Protein AF-A0A8E2ERF3-F1 (afdb_monomer_lite)

Structure (mmCIF, N/CA/C/O backbone):
data_AF-A0A8E2ERF3-F1
#
_entry.id   AF-A0A8E2ERF3-F1
#
loop_
_atom_site.group_PDB
_atom_site.id
_atom_site.type_symbol
_atom_site.label_atom_id
_atom_site.label_alt_id
_atom_site.label_comp_id
_atom_site.label_asym_id
_atom_site.label_entity_id
_atom_site.label_seq_id
_atom_site.pdbx_PDB_ins_code
_atom_site.Cartn_x
_atom_site.Cartn_y
_atom_site.Cartn_z
_atom_site.occupancy
_atom_site.B_iso_or_equiv
_atom_site.auth_seq_id
_atom_site.auth_comp_id
_atom_site.auth_asym_id
_atom_site.auth_atom_id
_atom_site.pdbx_PDB_model_num
ATOM 1 N N . MET A 1 1 ? 26.683 -21.388 85.257 1.00 45.75 1 MET A N 1
ATOM 2 C CA . MET A 1 1 ? 28.006 -22.041 85.174 1.00 45.75 1 MET A CA 1
ATOM 3 C C . MET A 1 1 ? 27.787 -23.483 84.765 1.00 45.75 1 MET A C 1
ATOM 5 O O . MET A 1 1 ? 27.058 -24.153 85.480 1.00 45.75 1 MET A O 1
ATOM 9 N N . ALA A 1 2 ? 28.364 -23.877 83.625 1.00 34.31 2 ALA A N 1
ATOM 10 C CA . ALA A 1 2 ? 28.615 -25.234 83.108 1.00 34.31 2 ALA A CA 1
ATOM 11 C C . ALA A 1 2 ? 28.362 -25.254 81.590 1.00 34.31 2 ALA A C 1
ATOM 13 O O . ALA A 1 2 ? 27.262 -24.978 81.121 1.00 34.31 2 ALA A O 1
ATOM 14 N N . THR A 1 3 ? 29.438 -25.522 80.861 1.00 39.06 3 THR A N 1
ATOM 15 C CA . THR A 1 3 ? 29.563 -25.785 79.423 1.00 39.06 3 THR A CA 1
ATOM 16 C C . THR A 1 3 ? 28.907 -27.105 79.031 1.00 39.06 3 THR A C 1
ATOM 18 O O . THR A 1 3 ? 29.122 -28.079 79.747 1.00 39.06 3 THR A O 1
ATOM 21 N N . VAL A 1 4 ? 28.246 -27.171 77.868 1.00 35.53 4 VAL A N 1
ATOM 22 C CA . VAL A 1 4 ? 28.160 -28.397 77.049 1.00 35.53 4 VAL A CA 1
ATOM 23 C C . VAL A 1 4 ? 28.125 -28.035 75.560 1.00 35.53 4 VAL A C 1
ATOM 25 O O . VAL A 1 4 ? 27.427 -27.110 75.145 1.00 35.53 4 VAL A O 1
ATOM 28 N N . ASP A 1 5 ? 28.922 -28.799 74.820 1.00 38.34 5 ASP A N 1
ATOM 29 C CA . ASP A 1 5 ? 29.163 -28.864 73.382 1.00 38.34 5 ASP A CA 1
ATOM 30 C C . ASP A 1 5 ? 27.924 -28.938 72.479 1.00 38.34 5 ASP A C 1
ATOM 32 O O . ASP A 1 5 ? 26.943 -29.615 72.791 1.00 38.34 5 ASP A O 1
ATOM 36 N N . VAL A 1 6 ? 28.041 -28.362 71.276 1.00 41.38 6 VAL A N 1
ATOM 37 C CA . VAL A 1 6 ? 27.219 -28.734 70.115 1.00 41.38 6 VAL A CA 1
ATOM 38 C C . VAL A 1 6 ? 28.122 -28.968 68.902 1.00 41.38 6 VAL A C 1
ATOM 40 O O . VAL A 1 6 ? 29.016 -28.185 68.591 1.00 41.38 6 VAL A O 1
ATOM 43 N N . GLN A 1 7 ? 27.871 -30.110 68.268 1.00 38.78 7 GLN A N 1
ATOM 44 C CA . GLN A 1 7 ? 28.625 -30.786 67.217 1.00 38.78 7 GLN A CA 1
ATOM 45 C C . GLN A 1 7 ? 28.685 -30.025 65.875 1.00 38.78 7 GLN A C 1
ATOM 47 O O . GLN A 1 7 ? 27.698 -29.448 65.425 1.00 38.78 7 GLN A O 1
ATOM 52 N N . ALA A 1 8 ? 29.837 -30.127 65.200 1.00 34.84 8 ALA A N 1
ATOM 53 C CA . ALA A 1 8 ? 30.018 -29.981 63.745 1.00 34.84 8 ALA A CA 1
ATOM 54 C C . ALA A 1 8 ? 29.635 -31.313 63.047 1.00 34.84 8 ALA A C 1
ATOM 56 O O . ALA A 1 8 ? 29.683 -32.349 63.705 1.00 34.84 8 ALA A O 1
ATOM 57 N N . ALA A 1 9 ? 29.277 -31.469 61.766 1.00 38.50 9 ALA A N 1
ATOM 58 C CA . ALA A 1 9 ? 29.215 -30.690 60.510 1.00 38.50 9 ALA A CA 1
ATOM 59 C C . ALA A 1 9 ? 28.075 -31.356 59.636 1.00 38.50 9 ALA A C 1
ATOM 61 O O . ALA A 1 9 ? 27.402 -32.207 60.224 1.00 38.50 9 ALA A O 1
ATOM 62 N N . PRO A 1 10 ? 27.807 -31.123 58.311 1.00 45.16 10 PRO A N 1
ATOM 63 C CA . PRO A 1 10 ? 28.770 -30.817 57.232 1.00 45.16 10 PRO A CA 1
ATOM 64 C C . PRO A 1 10 ? 28.308 -29.897 56.062 1.00 45.16 10 PRO A C 1
ATOM 66 O O . PRO A 1 10 ? 27.128 -29.715 55.788 1.00 45.16 10 PRO A O 1
ATOM 69 N N . GLY A 1 11 ? 29.296 -29.439 55.279 1.00 34.19 11 GLY A N 1
ATOM 70 C CA . GLY A 1 11 ? 29.232 -29.469 53.807 1.00 34.19 11 GLY A CA 1
ATOM 71 C C . GLY A 1 11 ? 28.740 -28.220 53.068 1.00 34.19 11 GLY A C 1
ATOM 72 O O . GLY A 1 11 ? 27.577 -28.150 52.687 1.00 34.19 11 GLY A O 1
ATOM 73 N N . ILE A 1 12 ? 29.656 -27.304 52.734 1.00 41.41 12 ILE A N 1
ATOM 74 C CA . ILE A 1 12 ? 29.480 -26.333 51.639 1.00 41.41 12 ILE A CA 1
ATOM 75 C C . ILE A 1 12 ? 30.469 -26.723 50.527 1.00 41.41 12 ILE A C 1
ATOM 77 O O . ILE A 1 12 ? 31.659 -26.834 50.824 1.00 41.41 12 ILE A O 1
ATOM 81 N N . PRO A 1 13 ? 30.023 -26.966 49.281 1.00 39.78 13 PRO A N 1
ATOM 82 C CA . PRO A 1 13 ? 30.922 -27.287 48.178 1.00 39.78 13 PRO A CA 1
ATOM 83 C C . PRO A 1 13 ? 31.664 -26.043 47.669 1.00 39.78 13 PRO A C 1
ATOM 85 O O . PRO A 1 13 ? 31.087 -24.965 47.520 1.00 39.78 13 PRO A O 1
ATOM 88 N N . GLU A 1 14 ? 32.957 -26.231 47.412 1.00 38.97 14 GLU A N 1
ATOM 89 C CA . GLU A 1 14 ? 33.913 -25.240 46.917 1.00 38.97 14 GLU A CA 1
ATOM 90 C C . GLU A 1 14 ? 33.591 -24.757 45.491 1.00 38.97 14 GLU A C 1
ATOM 92 O O . GLU A 1 14 ? 33.182 -25.525 44.618 1.00 38.97 14 GLU A O 1
ATOM 97 N N . LEU A 1 15 ? 33.821 -23.462 45.256 1.00 40.16 15 LEU A N 1
ATOM 98 C CA . LEU A 1 15 ? 33.821 -22.825 43.938 1.00 40.16 15 LEU A CA 1
ATOM 99 C C . LEU A 1 15 ? 35.114 -23.170 43.178 1.00 40.16 15 LEU A C 1
ATOM 101 O O . LEU A 1 15 ? 36.192 -23.080 43.769 1.00 40.16 15 LEU A O 1
ATOM 105 N N . PRO A 1 16 ? 35.057 -23.475 41.869 1.00 41.16 16 PRO A N 1
ATOM 106 C CA . PRO A 1 16 ? 36.261 -23.696 41.085 1.00 41.16 16 PRO A CA 1
ATOM 107 C C . PRO A 1 16 ? 36.946 -22.371 40.722 1.00 41.16 16 PRO A C 1
ATOM 109 O O . PRO A 1 16 ? 36.349 -21.445 40.169 1.00 41.16 16 PRO A O 1
ATOM 112 N N . THR A 1 17 ? 38.237 -22.323 41.026 1.00 41.28 17 THR A N 1
ATOM 113 C CA . THR A 1 17 ? 39.214 -21.293 40.672 1.00 41.28 17 THR A CA 1
ATOM 114 C C . THR A 1 17 ? 39.473 -21.258 39.162 1.00 41.28 17 THR A C 1
ATOM 116 O O . THR A 1 17 ? 39.681 -22.290 38.527 1.00 41.28 17 THR A O 1
ATOM 119 N N . ILE A 1 18 ? 39.513 -20.052 38.589 1.00 39.22 18 ILE A N 1
ATOM 120 C CA . ILE A 1 18 ? 39.888 -19.797 37.190 1.00 39.22 18 ILE A CA 1
ATOM 121 C C . ILE A 1 18 ? 41.422 -19.712 37.091 1.00 39.22 18 ILE A C 1
ATOM 123 O O . ILE A 1 18 ? 42.009 -18.894 37.803 1.00 39.22 18 ILE A O 1
ATOM 127 N N . PRO A 1 19 ? 42.090 -20.471 36.201 1.00 37.62 19 PRO A N 1
ATOM 128 C CA . PRO A 1 19 ? 43.488 -20.239 35.880 1.00 37.62 19 PRO A CA 1
ATOM 129 C C . PRO A 1 19 ? 43.624 -19.184 34.774 1.00 37.62 19 PRO A C 1
ATOM 131 O O . PRO A 1 19 ? 43.046 -19.295 33.693 1.00 37.62 19 PRO A O 1
ATOM 134 N N . THR A 1 20 ? 44.428 -18.161 35.046 1.00 45.53 20 THR A N 1
ATOM 135 C CA . THR A 1 20 ? 44.940 -17.198 34.069 1.00 45.53 20 THR A CA 1
ATOM 136 C C . THR A 1 20 ? 46.136 -17.801 33.328 1.00 45.53 20 THR A C 1
ATOM 138 O O . THR A 1 20 ? 47.099 -18.247 33.949 1.00 45.53 20 THR A O 1
ATOM 141 N N . GLY A 1 21 ? 46.096 -17.808 31.991 1.00 33.50 21 GLY A N 1
ATOM 142 C CA . GLY A 1 21 ? 47.200 -18.321 31.180 1.00 33.50 21 GLY A CA 1
ATOM 143 C C . GLY A 1 21 ? 47.108 -18.014 29.682 1.00 33.50 21 GLY A C 1
ATOM 144 O O . GLY A 1 21 ? 46.357 -18.654 28.960 1.00 33.50 21 GLY A O 1
ATOM 145 N N . ASN A 1 22 ? 47.969 -17.083 29.264 1.00 31.83 22 ASN A N 1
ATOM 146 C CA . ASN A 1 22 ? 48.675 -16.948 27.983 1.00 31.83 22 ASN A CA 1
ATOM 147 C C . ASN A 1 22 ? 47.915 -16.722 26.662 1.00 31.83 22 ASN A C 1
ATOM 149 O O . ASN A 1 22 ? 47.468 -17.634 25.972 1.00 31.83 22 ASN A O 1
ATOM 153 N N . SER A 1 23 ? 47.992 -15.460 26.232 1.00 41.91 23 SER A N 1
ATOM 154 C CA . SER A 1 23 ? 47.834 -14.980 24.862 1.00 41.91 23 SER A CA 1
ATOM 155 C C . SER A 1 23 ? 48.787 -15.685 23.890 1.00 41.91 23 SER A C 1
ATOM 157 O O . SER A 1 23 ? 50.001 -15.495 23.940 1.00 41.91 23 SER A O 1
ATOM 159 N N . THR A 1 24 ? 48.222 -16.435 22.947 1.00 34.88 24 THR A N 1
ATOM 160 C CA . THR A 1 24 ? 48.852 -16.718 21.652 1.00 34.88 24 THR A CA 1
ATOM 161 C C . THR A 1 24 ? 47.915 -16.251 20.546 1.00 34.88 24 THR A C 1
ATOM 163 O O . THR A 1 24 ? 46.718 -16.529 20.539 1.00 34.88 24 THR A O 1
ATOM 166 N N . SER A 1 25 ? 48.484 -15.459 19.650 1.00 44.88 25 SER A N 1
ATOM 167 C CA . SER A 1 25 ? 47.884 -14.834 18.481 1.00 44.88 25 SER A CA 1
ATOM 168 C C . SER A 1 25 ? 47.270 -15.875 17.539 1.00 44.88 25 SER A C 1
ATOM 170 O O . SER A 1 25 ? 47.988 -16.636 16.896 1.00 44.88 25 SER A O 1
ATOM 172 N N . GLN A 1 26 ? 45.939 -15.870 17.418 1.00 33.12 26 GLN A N 1
ATOM 173 C CA . GLN A 1 26 ? 45.212 -16.551 16.347 1.00 33.12 26 GLN A CA 1
ATOM 174 C C . GLN A 1 26 ? 44.695 -15.523 15.339 1.00 33.12 26 GLN A C 1
ATOM 176 O O . GLN A 1 26 ? 43.974 -14.585 15.675 1.00 33.12 26 GLN A O 1
ATOM 181 N N . THR A 1 27 ? 45.097 -15.710 14.087 1.00 44.03 27 THR A N 1
ATOM 182 C CA . THR A 1 27 ? 44.542 -15.062 12.897 1.00 44.03 27 THR A CA 1
ATOM 183 C C . THR A 1 27 ? 43.048 -15.406 12.793 1.00 44.03 27 THR A C 1
ATOM 185 O O . THR A 1 27 ? 42.697 -16.568 13.012 1.00 44.03 27 THR A O 1
ATOM 188 N N . PRO A 1 28 ? 42.147 -14.459 12.470 1.00 38.75 28 PRO A N 1
ATOM 189 C CA . PRO A 1 28 ? 40.722 -14.761 12.419 1.00 38.75 28 PRO A CA 1
ATOM 190 C C . PRO A 1 28 ? 40.427 -15.740 11.280 1.00 38.75 28 PRO A C 1
ATOM 192 O O . PRO A 1 28 ? 40.796 -15.514 10.125 1.00 38.75 28 PRO A O 1
ATOM 195 N N . ALA A 1 29 ? 39.759 -16.840 11.628 1.00 40.31 29 ALA A N 1
ATOM 196 C CA . ALA A 1 29 ? 39.274 -17.834 10.687 1.00 40.31 29 ALA A CA 1
ATOM 197 C C . ALA A 1 29 ? 38.360 -17.171 9.644 1.00 40.31 29 ALA A C 1
ATOM 199 O O . ALA A 1 29 ? 37.352 -16.543 9.975 1.00 40.31 29 ALA A O 1
ATOM 200 N N . ARG A 1 30 ? 38.733 -17.314 8.368 1.00 42.28 30 ARG A N 1
ATOM 201 C CA . ARG A 1 30 ? 37.920 -16.915 7.215 1.00 42.28 30 ARG A CA 1
ATOM 202 C C . ARG A 1 30 ? 36.582 -17.658 7.267 1.00 42.28 30 ARG A C 1
ATOM 204 O O . ARG A 1 30 ? 36.555 -18.882 7.357 1.00 42.28 30 ARG A O 1
ATOM 211 N N . ASN A 1 31 ? 35.488 -16.905 7.186 1.00 43.75 31 ASN A N 1
ATOM 212 C CA . ASN A 1 31 ? 34.130 -17.432 7.096 1.00 43.75 31 ASN A CA 1
ATOM 213 C C . ASN A 1 31 ? 33.988 -18.319 5.831 1.00 43.75 31 ASN A C 1
ATOM 215 O O . ASN A 1 31 ? 34.151 -17.797 4.724 1.00 43.75 31 ASN A O 1
ATOM 219 N N . PRO A 1 32 ? 33.675 -19.625 5.954 1.00 38.44 32 PRO A N 1
ATOM 220 C CA . PRO A 1 32 ? 33.595 -20.549 4.818 1.00 38.44 32 PRO A CA 1
ATOM 221 C C . PRO A 1 32 ? 32.437 -20.254 3.845 1.00 38.44 32 PRO A C 1
ATOM 223 O O . PRO A 1 32 ? 32.416 -20.816 2.753 1.00 38.44 32 PRO A O 1
ATOM 226 N N . TYR A 1 33 ? 31.516 -19.347 4.195 1.00 40.62 33 TYR A N 1
ATOM 227 C CA . TYR A 1 33 ? 30.399 -18.931 3.335 1.00 40.62 33 TYR A CA 1
ATOM 228 C C . TYR A 1 33 ? 30.733 -17.791 2.359 1.00 40.62 33 TYR A C 1
ATOM 230 O O . TYR A 1 33 ? 29.983 -17.570 1.414 1.00 40.62 33 TYR A O 1
ATOM 238 N N . ALA A 1 34 ? 31.840 -17.065 2.552 1.00 42.53 34 ALA A N 1
ATOM 239 C CA . ALA A 1 34 ? 32.221 -15.978 1.641 1.00 42.53 34 ALA A CA 1
ATOM 240 C C . ALA A 1 34 ? 32.865 -16.509 0.345 1.00 42.53 34 ALA A C 1
ATOM 242 O O . ALA A 1 34 ? 32.581 -16.006 -0.738 1.00 42.53 34 ALA A O 1
ATOM 243 N N . ALA A 1 35 ? 33.658 -17.583 0.443 1.00 42.41 35 ALA A N 1
ATOM 244 C CA . ALA A 1 35 ? 34.328 -18.194 -0.709 1.00 42.41 35 ALA A CA 1
ATOM 245 C C . ALA A 1 35 ? 33.344 -18.896 -1.668 1.00 42.41 35 ALA A C 1
ATOM 247 O O . ALA A 1 35 ? 33.519 -18.860 -2.879 1.00 42.41 35 ALA A O 1
ATOM 248 N N . THR A 1 36 ? 32.253 -19.469 -1.148 1.00 49.25 36 THR A N 1
ATOM 249 C CA . THR A 1 36 ? 31.249 -20.182 -1.961 1.00 49.25 36 THR A CA 1
ATOM 250 C C . THR A 1 36 ? 30.330 -19.252 -2.755 1.00 49.25 36 THR A C 1
ATOM 252 O O . THR A 1 36 ? 29.716 -19.689 -3.727 1.00 49.25 36 THR A O 1
ATOM 255 N N . VAL A 1 37 ? 30.208 -17.980 -2.363 1.00 47.78 37 VAL A N 1
ATOM 256 C CA . VAL A 1 37 ? 29.420 -16.982 -3.106 1.00 47.78 37 VAL A CA 1
ATOM 257 C C . VAL A 1 37 ? 30.246 -16.398 -4.249 1.00 47.78 37 VAL A C 1
ATOM 259 O O . VAL A 1 37 ? 29.735 -16.304 -5.363 1.00 47.78 37 VAL A O 1
ATOM 262 N N . GLU A 1 38 ? 31.523 -16.084 -4.017 1.00 46.78 38 GLU A N 1
ATOM 263 C CA . GLU A 1 38 ? 32.425 -15.602 -5.072 1.00 46.78 38 GLU A CA 1
ATOM 264 C C . GLU A 1 38 ? 32.644 -16.668 -6.157 1.00 46.78 38 GLU A C 1
ATOM 266 O O . GLU A 1 38 ? 32.437 -16.371 -7.335 1.00 46.78 38 GLU A O 1
ATOM 271 N N . ASP A 1 39 ? 32.893 -17.930 -5.780 1.00 46.47 39 ASP A N 1
ATOM 272 C CA . ASP A 1 39 ? 33.058 -19.033 -6.740 1.00 46.47 39 ASP A CA 1
ATOM 273 C C . ASP A 1 39 ? 31.780 -19.304 -7.560 1.00 46.47 39 ASP A C 1
ATOM 275 O O . ASP A 1 39 ? 31.847 -19.622 -8.750 1.00 46.47 39 ASP A O 1
ATOM 279 N N . ASN A 1 40 ? 30.589 -19.136 -6.972 1.00 51.66 40 ASN A N 1
ATOM 280 C CA . ASN A 1 40 ? 29.322 -19.309 -7.694 1.00 51.66 40 ASN A CA 1
ATOM 281 C C . ASN A 1 40 ? 29.001 -18.132 -8.624 1.00 51.66 40 ASN A C 1
ATOM 283 O O . ASN A 1 40 ? 28.453 -18.345 -9.709 1.00 51.66 40 ASN A O 1
ATOM 287 N N . VAL A 1 41 ? 29.364 -16.902 -8.252 1.00 50.72 41 VAL A N 1
ATOM 288 C CA . VAL A 1 41 ? 29.211 -15.724 -9.120 1.00 50.72 41 VAL A CA 1
ATOM 289 C C . VAL A 1 41 ? 30.179 -15.804 -10.302 1.00 50.72 41 VAL A C 1
ATOM 291 O O . VAL A 1 41 ? 29.763 -15.572 -11.439 1.00 50.72 41 VAL A O 1
ATOM 294 N N . GLN A 1 42 ? 31.429 -16.219 -10.075 1.00 52.28 42 GLN A N 1
ATOM 295 C CA . GLN A 1 42 ? 32.416 -16.395 -11.143 1.00 52.28 42 GLN A CA 1
ATOM 296 C C . GLN A 1 42 ? 32.041 -17.531 -12.103 1.00 52.28 42 GLN A C 1
ATOM 298 O O . GLN A 1 42 ? 32.094 -17.337 -13.318 1.00 52.28 42 GLN A O 1
ATOM 303 N N . ASN A 1 43 ? 31.562 -18.671 -11.594 1.00 54.59 43 ASN A N 1
ATOM 304 C CA . ASN A 1 43 ? 31.106 -19.780 -12.440 1.00 54.59 43 ASN A CA 1
ATOM 305 C C . ASN A 1 43 ? 29.828 -19.444 -13.231 1.00 54.59 43 ASN A C 1
ATOM 307 O O . ASN A 1 43 ? 29.678 -19.866 -14.380 1.00 54.59 43 ASN A O 1
ATOM 311 N N . THR A 1 44 ? 28.927 -18.633 -12.666 1.00 54.06 44 THR A N 1
ATOM 312 C CA . THR A 1 44 ? 27.724 -18.163 -13.376 1.00 54.06 44 THR A CA 1
ATOM 313 C C . THR A 1 44 ? 28.075 -17.132 -14.454 1.00 54.06 44 THR A C 1
ATOM 315 O O . THR A 1 44 ? 27.531 -17.190 -15.557 1.00 54.06 44 THR A O 1
ATOM 318 N N . ALA A 1 45 ? 29.029 -16.235 -14.183 1.00 51.62 45 ALA A N 1
ATOM 319 C CA . ALA A 1 45 ? 29.533 -15.278 -15.166 1.00 51.62 45 ALA A CA 1
ATOM 320 C C . ALA A 1 45 ? 30.240 -15.979 -16.342 1.00 51.62 45 ALA A C 1
ATOM 322 O O . ALA A 1 45 ? 29.972 -15.639 -17.492 1.00 51.62 45 ALA A O 1
ATOM 323 N N . LEU A 1 46 ? 31.055 -17.008 -16.076 1.00 53.00 46 LEU A N 1
ATOM 324 C CA . LEU A 1 46 ? 31.712 -17.833 -17.102 1.00 53.00 46 LEU A CA 1
ATOM 325 C C . LEU A 1 46 ? 30.711 -18.633 -17.953 1.00 53.00 46 LEU A C 1
ATOM 327 O O . LEU A 1 46 ? 30.846 -18.681 -19.175 1.00 53.00 46 LEU A O 1
ATOM 331 N N . SER A 1 47 ? 29.671 -19.197 -17.331 1.00 60.03 47 SER A N 1
ATOM 332 C CA . SER A 1 47 ? 28.591 -19.912 -18.030 1.00 60.03 47 SER A CA 1
ATOM 333 C C . SER A 1 47 ? 27.772 -18.987 -18.940 1.00 60.03 47 SER A C 1
ATOM 335 O O . SER A 1 47 ? 27.477 -19.331 -20.086 1.00 60.03 47 SER A O 1
ATOM 337 N N . LEU A 1 48 ? 27.466 -17.768 -18.481 1.00 49.06 48 LEU A N 1
ATOM 338 C CA . LEU A 1 48 ? 26.820 -16.752 -19.315 1.00 49.06 48 LEU A CA 1
ATOM 339 C C . LEU A 1 48 ? 27.741 -16.301 -20.455 1.00 49.06 48 LEU A C 1
ATOM 341 O O . LEU A 1 48 ? 27.293 -16.222 -21.595 1.00 49.06 48 LEU A O 1
ATOM 345 N N . GLN A 1 49 ? 29.030 -16.086 -20.190 1.00 53.59 49 GLN A N 1
ATOM 346 C CA . GLN A 1 49 ? 29.999 -15.677 -21.209 1.00 53.59 49 GLN A CA 1
ATOM 347 C C . GLN A 1 49 ? 30.182 -16.745 -22.304 1.00 53.59 49 GLN A C 1
ATOM 349 O O . GLN A 1 49 ? 30.248 -16.391 -23.480 1.00 53.59 49 GLN A O 1
ATOM 354 N N . GLN A 1 50 ? 30.151 -18.037 -21.954 1.00 51.59 50 GLN A N 1
ATOM 355 C CA . GLN A 1 50 ? 30.121 -19.141 -22.927 1.00 51.59 50 GLN A CA 1
ATOM 356 C C . GLN A 1 50 ? 28.809 -19.191 -23.725 1.00 51.59 50 GLN A C 1
ATOM 358 O O . GLN A 1 50 ? 28.834 -19.433 -24.929 1.00 51.59 50 GLN A O 1
ATOM 363 N N . LYS A 1 51 ? 27.664 -18.895 -23.098 1.00 52.28 51 LYS A N 1
ATOM 364 C CA . LYS A 1 51 ? 26.350 -18.871 -23.767 1.00 52.28 51 LYS A CA 1
ATOM 365 C C . LYS A 1 51 ? 26.183 -17.696 -24.749 1.00 52.28 51 LYS A C 1
ATOM 367 O O . LYS A 1 51 ? 25.402 -17.798 -25.692 1.00 52.28 51 LYS A O 1
ATOM 372 N N . TYR A 1 52 ? 26.933 -16.605 -24.559 1.00 47.00 52 TYR A N 1
ATOM 373 C CA . TYR A 1 52 ? 26.992 -15.444 -25.466 1.00 47.00 52 TYR A CA 1
ATOM 374 C C . TYR A 1 52 ? 28.118 -15.517 -26.519 1.00 47.00 52 TYR A C 1
ATOM 376 O O . TYR A 1 52 ? 28.194 -14.647 -27.392 1.00 47.00 52 TYR A O 1
ATOM 384 N N . GLN A 1 53 ? 28.968 -16.548 -26.463 1.00 43.59 53 GLN A N 1
ATOM 385 C CA . GLN A 1 53 ? 29.984 -16.850 -27.481 1.00 43.59 53 GLN A CA 1
ATOM 386 C C . GLN A 1 53 ? 29.517 -17.873 -28.528 1.00 43.59 53 GLN A C 1
ATOM 388 O O . GLN A 1 53 ? 30.252 -18.127 -29.478 1.00 43.59 53 GLN A O 1
ATOM 393 N N . ASP A 1 54 ? 28.308 -18.431 -28.395 1.00 52.00 54 ASP A N 1
ATOM 394 C CA . ASP A 1 54 ? 27.733 -19.327 -29.400 1.00 52.00 54 ASP A CA 1
ATOM 395 C C . ASP A 1 54 ? 27.414 -18.542 -30.697 1.00 52.00 54 ASP A C 1
ATOM 397 O O . ASP A 1 54 ? 26.565 -17.637 -30.669 1.00 52.00 54 ASP A O 1
ATOM 401 N N . PRO A 1 55 ? 28.072 -18.845 -31.836 1.00 49.25 55 PRO A N 1
ATOM 402 C CA . PRO A 1 55 ? 27.892 -18.112 -33.091 1.00 49.25 55 PRO A CA 1
ATOM 403 C C . PRO A 1 55 ? 26.436 -18.091 -33.578 1.00 49.25 55 PRO A C 1
ATOM 405 O O . PRO A 1 55 ? 25.988 -17.090 -34.136 1.00 49.25 55 PRO A O 1
ATOM 408 N N . LEU A 1 56 ? 25.671 -19.153 -33.292 1.00 49.97 56 LEU A N 1
ATOM 409 C CA . LEU A 1 56 ? 24.258 -19.284 -33.672 1.00 49.97 56 LEU A CA 1
ATOM 410 C C . LEU A 1 56 ? 23.335 -18.352 -32.868 1.00 49.97 56 LEU A C 1
ATOM 412 O O . LEU A 1 56 ? 22.325 -17.873 -33.385 1.00 49.97 56 LEU A O 1
ATOM 416 N N . SER A 1 57 ? 23.693 -18.052 -31.616 1.00 53.69 57 SER A N 1
ATOM 417 C CA . SER A 1 57 ? 22.961 -17.121 -30.744 1.00 53.69 57 SER A CA 1
ATOM 418 C C . SER A 1 57 ? 23.183 -15.665 -31.169 1.00 53.69 57 SER A C 1
ATOM 420 O O . SER A 1 57 ? 22.242 -14.867 -31.198 1.00 53.69 57 SER A O 1
ATOM 422 N N . GLN A 1 58 ? 24.407 -15.319 -31.590 1.00 48.59 58 GLN A N 1
ATOM 423 C CA . GLN A 1 58 ? 24.713 -13.975 -32.090 1.00 48.59 58 GLN A CA 1
ATOM 424 C C . GLN A 1 58 ? 24.084 -13.677 -33.453 1.00 48.59 58 GLN A C 1
ATOM 426 O O . GLN A 1 58 ? 23.684 -12.540 -33.690 1.00 48.59 58 GLN A O 1
ATOM 431 N N . GLU A 1 59 ? 23.945 -14.668 -34.334 1.00 55.06 59 GLU A N 1
ATOM 432 C CA . GLU A 1 59 ? 23.291 -14.488 -35.635 1.00 55.06 59 GLU A CA 1
ATOM 433 C C . GLU A 1 59 ? 21.772 -14.285 -35.488 1.00 55.06 59 GLU A C 1
ATOM 435 O O . GLU A 1 59 ? 21.200 -13.391 -36.112 1.00 55.06 59 GLU A O 1
ATOM 440 N N . HIS A 1 60 ? 21.128 -15.010 -34.564 1.00 54.12 60 HIS A N 1
ATOM 441 C CA . HIS A 1 60 ? 19.711 -14.813 -34.230 1.00 54.12 60 HIS A CA 1
ATOM 442 C C . HIS A 1 60 ? 19.442 -13.455 -33.557 1.00 54.12 60 HIS A C 1
ATOM 444 O O . HIS A 1 60 ? 18.421 -12.815 -33.821 1.00 54.12 60 HIS A O 1
ATOM 450 N N . LEU A 1 61 ? 20.360 -12.995 -32.697 1.00 51.06 61 LEU A N 1
ATOM 451 C CA . LEU A 1 61 ? 20.290 -11.668 -32.078 1.00 51.06 61 LEU A CA 1
ATOM 452 C C . LEU A 1 61 ? 20.572 -10.548 -33.087 1.00 51.06 61 LEU A C 1
ATOM 454 O O . LEU A 1 61 ? 19.878 -9.536 -33.050 1.00 51.06 61 LEU A O 1
ATOM 458 N N . ARG A 1 62 ? 21.510 -10.739 -34.027 1.00 54.75 62 ARG A N 1
ATOM 459 C CA . ARG A 1 62 ? 21.736 -9.806 -35.145 1.00 54.75 62 ARG A CA 1
ATOM 460 C C . ARG A 1 62 ? 20.512 -9.710 -36.046 1.00 54.75 62 ARG A C 1
ATOM 462 O O . ARG A 1 62 ? 20.089 -8.597 -36.315 1.00 54.75 62 ARG A O 1
ATOM 469 N N . GLY A 1 63 ? 19.895 -10.838 -36.410 1.00 61.78 63 GLY A N 1
ATOM 470 C CA . GLY A 1 63 ? 18.662 -10.866 -37.206 1.00 61.78 63 GLY A CA 1
ATOM 471 C C . GLY A 1 63 ? 17.492 -10.134 -36.536 1.00 61.78 63 GLY A C 1
ATOM 472 O O . GLY A 1 63 ? 16.753 -9.393 -37.186 1.00 61.78 63 GLY A O 1
ATOM 473 N N . ARG A 1 64 ? 17.347 -10.277 -35.212 1.00 58.50 64 ARG A N 1
ATOM 474 C CA . ARG A 1 64 ? 16.327 -9.555 -34.433 1.00 58.50 64 ARG A CA 1
ATOM 475 C C . ARG A 1 64 ? 16.638 -8.072 -34.254 1.00 58.50 64 ARG A C 1
ATOM 477 O O . ARG A 1 64 ? 15.712 -7.269 -34.296 1.00 58.50 64 ARG A O 1
ATOM 484 N N . ALA A 1 65 ? 17.907 -7.712 -34.077 1.00 56.25 65 ALA A N 1
ATOM 485 C CA . ALA A 1 65 ? 18.334 -6.319 -34.016 1.00 56.25 65 ALA A CA 1
ATOM 486 C C . ALA A 1 65 ? 18.100 -5.611 -35.359 1.00 56.25 65 ALA A C 1
ATOM 488 O O . ALA A 1 65 ? 17.545 -4.518 -35.364 1.00 56.25 65 ALA A O 1
ATOM 489 N N . THR A 1 66 ? 18.402 -6.266 -36.487 1.00 66.38 66 THR A N 1
ATOM 490 C CA . THR A 1 66 ? 18.138 -5.718 -37.826 1.00 66.38 66 THR A CA 1
ATOM 491 C C . THR A 1 66 ? 16.648 -5.564 -38.119 1.00 66.38 66 THR A C 1
ATOM 493 O O . THR A 1 66 ? 16.258 -4.589 -38.749 1.00 66.38 66 THR A O 1
ATOM 496 N N . GLU A 1 67 ? 15.792 -6.469 -37.630 1.00 67.75 67 GLU A N 1
ATOM 497 C CA . GLU A 1 67 ? 14.338 -6.332 -37.808 1.00 67.75 67 GLU A CA 1
ATOM 498 C C . GLU A 1 67 ? 13.750 -5.241 -36.899 1.00 67.75 67 GLU A C 1
ATOM 500 O O . GLU A 1 67 ? 12.894 -4.473 -37.331 1.00 67.75 67 GLU A O 1
ATOM 505 N N . ALA A 1 68 ? 14.244 -5.106 -35.664 1.00 64.44 68 ALA A N 1
ATOM 506 C CA . ALA A 1 68 ? 13.856 -4.008 -34.780 1.00 64.44 68 ALA A CA 1
ATOM 507 C C . ALA A 1 68 ? 14.306 -2.643 -35.329 1.00 64.44 68 ALA A C 1
ATOM 509 O O . ALA A 1 68 ? 13.551 -1.676 -35.255 1.00 64.44 68 ALA A O 1
ATOM 510 N N . GLU A 1 69 ? 15.500 -2.569 -35.920 1.00 73.62 69 GLU A N 1
ATOM 511 C CA . GLU A 1 69 ? 16.012 -1.369 -36.584 1.00 73.62 69 GLU A CA 1
ATOM 512 C C . GLU A 1 69 ? 15.219 -1.050 -37.858 1.00 73.62 69 GLU A C 1
ATOM 514 O O . GLU A 1 69 ? 14.881 0.111 -38.087 1.00 73.62 69 GLU A O 1
ATOM 519 N N . ARG A 1 70 ? 14.811 -2.067 -38.632 1.00 79.88 70 ARG A N 1
ATOM 520 C CA . ARG A 1 70 ? 13.911 -1.904 -39.784 1.00 79.88 70 ARG A CA 1
ATOM 521 C C . ARG A 1 70 ? 12.559 -1.330 -39.357 1.00 79.88 70 ARG A C 1
ATOM 523 O O . ARG A 1 70 ? 12.148 -0.317 -39.908 1.00 79.88 70 ARG A O 1
ATOM 530 N N . ILE A 1 71 ? 11.923 -1.902 -38.330 1.00 77.06 71 ILE A N 1
ATOM 531 C CA . ILE A 1 71 ? 10.632 -1.430 -37.794 1.00 77.06 71 ILE A CA 1
ATOM 532 C C . ILE A 1 71 ? 10.754 -0.015 -37.208 1.00 77.06 71 ILE A C 1
ATOM 534 O O . ILE A 1 71 ? 9.862 0.811 -37.397 1.00 77.06 71 ILE A O 1
ATOM 538 N N . ALA A 1 72 ? 11.850 0.294 -36.508 1.00 73.75 72 ALA A N 1
ATOM 539 C CA . ALA A 1 72 ? 12.092 1.631 -35.969 1.00 73.75 72 ALA A CA 1
ATOM 540 C C . ALA A 1 72 ? 12.319 2.667 -37.081 1.00 73.75 72 ALA A C 1
ATOM 542 O O . ALA A 1 72 ? 11.828 3.789 -36.982 1.00 73.75 72 ALA A O 1
ATOM 543 N N . THR A 1 73 ? 13.015 2.286 -38.154 1.00 76.69 73 THR A N 1
ATOM 544 C CA . THR A 1 73 ? 13.237 3.145 -39.326 1.00 76.69 73 THR A CA 1
ATOM 545 C C . THR A 1 73 ? 11.943 3.350 -40.111 1.00 76.69 73 THR A C 1
ATOM 547 O O . THR A 1 73 ? 11.664 4.463 -40.539 1.00 76.69 73 THR A O 1
ATOM 550 N N . GLU A 1 74 ? 11.114 2.314 -40.242 1.00 81.56 74 GLU A N 1
ATOM 551 C CA . GLU A 1 74 ? 9.803 2.376 -40.897 1.00 81.56 74 GLU A CA 1
ATOM 552 C C . GLU A 1 74 ? 8.845 3.293 -40.117 1.00 81.56 74 GLU A C 1
ATOM 554 O O . GLU A 1 74 ? 8.283 4.215 -40.701 1.00 81.56 74 GLU A O 1
ATOM 559 N N . LYS A 1 75 ? 8.788 3.172 -38.780 1.00 81.00 75 LYS A N 1
ATOM 560 C CA . LYS A 1 75 ? 8.050 4.112 -37.915 1.00 81.00 75 LYS A CA 1
ATOM 561 C C . LYS A 1 75 ? 8.580 5.541 -37.972 1.00 81.00 75 LYS A C 1
ATOM 563 O O . LYS A 1 75 ? 7.792 6.478 -37.978 1.00 81.00 75 LYS A O 1
ATOM 568 N N . ARG A 1 76 ? 9.903 5.723 -38.001 1.00 78.81 76 ARG A N 1
ATOM 569 C CA . ARG A 1 76 ? 10.514 7.053 -38.113 1.00 78.81 76 ARG A CA 1
ATOM 570 C C . ARG A 1 76 ? 10.199 7.686 -39.465 1.00 78.81 76 ARG A C 1
ATOM 572 O O . ARG A 1 76 ? 9.938 8.878 -39.513 1.00 78.81 76 ARG A O 1
ATOM 579 N N . ASN A 1 77 ? 10.190 6.902 -40.540 1.00 78.25 77 ASN A N 1
ATOM 580 C CA . ASN A 1 77 ? 9.803 7.376 -41.865 1.00 78.25 77 ASN A CA 1
ATOM 581 C C . ASN A 1 77 ? 8.302 7.682 -41.938 1.00 78.25 77 ASN A C 1
ATOM 583 O O . ASN A 1 77 ? 7.937 8.662 -42.572 1.00 78.25 77 ASN A O 1
ATOM 587 N N . GLU A 1 78 ? 7.440 6.912 -41.268 1.00 80.38 78 GLU A N 1
ATOM 588 C CA . GLU A 1 78 ? 6.018 7.254 -41.119 1.00 80.38 78 GLU A CA 1
ATOM 589 C C . GLU A 1 78 ? 5.818 8.542 -40.306 1.00 80.38 78 GLU A C 1
ATOM 591 O O . GLU A 1 78 ? 5.023 9.384 -40.706 1.00 80.38 78 GLU A O 1
ATOM 596 N N . GLU A 1 79 ? 6.557 8.747 -39.210 1.00 72.94 79 GLU A N 1
ATOM 597 C CA . GLU A 1 79 ? 6.508 9.993 -38.428 1.00 72.94 79 GLU A CA 1
ATOM 598 C C . GLU A 1 79 ? 7.066 11.195 -39.193 1.00 72.94 79 GLU A C 1
ATOM 600 O O . GLU A 1 79 ? 6.510 12.283 -39.087 1.00 72.94 79 GLU A O 1
ATOM 605 N N . VAL A 1 80 ? 8.143 11.018 -39.965 1.00 72.94 80 VAL A N 1
ATOM 606 C CA . VAL A 1 80 ? 8.693 12.071 -40.831 1.00 72.94 80 VAL A CA 1
ATOM 607 C C . VAL A 1 80 ? 7.721 12.383 -41.955 1.00 72.94 80 VAL A C 1
ATOM 609 O O . VAL A 1 80 ? 7.459 13.549 -42.185 1.00 72.94 80 VAL A O 1
ATOM 612 N N . LYS A 1 81 ? 7.113 11.378 -42.591 1.00 73.50 81 LYS A N 1
ATOM 613 C CA . LYS A 1 81 ? 6.116 11.597 -43.642 1.00 73.50 81 LYS A CA 1
ATOM 614 C C . LYS A 1 81 ? 4.853 12.266 -43.102 1.00 73.50 81 LYS A C 1
ATOM 616 O O . LYS A 1 81 ? 4.303 13.131 -43.762 1.00 73.50 81 LYS A O 1
ATOM 621 N N . LYS A 1 82 ? 4.427 11.915 -41.886 1.00 71.06 82 LYS A N 1
ATOM 622 C CA . LYS A 1 82 ? 3.311 12.577 -41.206 1.00 71.06 82 LYS A CA 1
ATOM 623 C C . LYS A 1 82 ? 3.658 14.016 -40.819 1.00 71.06 82 LYS A C 1
ATOM 625 O O . LYS A 1 82 ? 2.835 14.895 -41.000 1.00 71.06 82 LYS A O 1
ATOM 630 N N . LYS A 1 83 ? 4.891 14.270 -40.364 1.00 63.88 83 LYS A N 1
ATOM 631 C CA . LYS A 1 83 ? 5.395 15.633 -40.151 1.00 63.88 83 LYS A CA 1
ATOM 632 C C . LYS A 1 83 ? 5.560 16.416 -41.443 1.00 63.88 83 LYS A C 1
ATOM 634 O O . LYS A 1 83 ? 5.321 17.601 -41.414 1.00 63.88 83 LYS A O 1
ATOM 639 N N . GLU A 1 84 ? 5.939 15.793 -42.552 1.00 61.03 84 GLU A N 1
ATOM 640 C CA . GLU A 1 84 ? 5.984 16.444 -43.863 1.00 61.03 84 GLU A CA 1
ATOM 641 C C . GLU A 1 84 ? 4.567 16.711 -44.388 1.00 61.03 84 GLU A C 1
ATOM 643 O O . GLU A 1 84 ? 4.341 17.759 -44.969 1.00 61.03 84 GLU A O 1
ATOM 648 N N . GLU A 1 85 ? 3.588 15.835 -44.145 1.00 58.38 85 GLU A N 1
ATOM 649 C CA . GLU A 1 85 ? 2.169 16.103 -44.436 1.00 58.38 85 GLU A CA 1
ATOM 650 C C . GLU A 1 85 ? 1.598 17.226 -43.544 1.00 58.38 85 GLU A C 1
ATOM 652 O O . GLU A 1 85 ? 0.813 18.038 -44.030 1.00 58.38 85 GLU A O 1
ATOM 657 N N . ASP A 1 86 ? 2.039 17.323 -42.284 1.00 54.72 86 ASP A N 1
ATOM 658 C CA . ASP A 1 86 ? 1.653 18.391 -41.352 1.00 54.72 86 ASP A CA 1
ATOM 659 C C . ASP A 1 86 ? 2.427 19.715 -41.606 1.00 54.72 86 ASP A C 1
ATOM 661 O O . ASP A 1 86 ? 1.846 20.790 -41.477 1.00 54.72 86 ASP A O 1
ATOM 665 N N . ASP A 1 87 ? 3.698 19.671 -42.031 1.00 46.78 87 ASP A N 1
ATOM 666 C CA . ASP A 1 87 ? 4.551 20.841 -42.334 1.00 46.78 87 ASP A CA 1
ATOM 667 C C . ASP A 1 87 ? 4.331 21.373 -43.766 1.00 46.78 87 ASP A C 1
ATOM 669 O O . ASP A 1 87 ? 4.543 22.557 -44.019 1.00 46.78 87 ASP A O 1
ATOM 673 N N . VAL A 1 88 ? 3.837 20.556 -44.709 1.00 45.03 88 VAL A N 1
ATOM 674 C CA . VAL A 1 88 ? 3.368 21.032 -46.031 1.00 45.03 88 VAL A CA 1
ATOM 675 C C . VAL A 1 88 ? 2.078 21.859 -45.905 1.00 45.03 88 VAL A C 1
ATOM 677 O O . VAL A 1 88 ? 1.727 22.589 -46.828 1.00 45.03 88 VAL A O 1
ATOM 680 N N . MET A 1 89 ? 1.421 21.845 -44.741 1.00 46.06 89 MET A N 1
ATOM 681 C CA . MET A 1 89 ? 0.320 22.760 -44.412 1.00 46.06 89 MET A CA 1
ATOM 682 C C . MET A 1 89 ? 0.794 24.059 -43.730 1.00 46.06 89 MET A C 1
ATOM 684 O O . MET A 1 89 ? -0.037 24.846 -43.278 1.00 46.06 89 MET A O 1
ATOM 688 N N . VAL A 1 90 ? 2.108 24.319 -43.669 1.00 46.19 90 VAL A N 1
ATOM 689 C CA . VAL A 1 90 ? 2.694 25.534 -43.070 1.00 46.19 90 VAL A CA 1
ATOM 690 C C . VAL A 1 90 ? 3.633 26.244 -44.057 1.00 46.19 90 VAL A C 1
ATOM 692 O O . VAL A 1 90 ? 4.721 26.680 -43.700 1.00 46.19 90 VAL A O 1
ATOM 695 N N . ASP A 1 91 ? 3.223 26.372 -45.320 1.00 41.69 91 ASP A N 1
ATOM 696 C CA . ASP A 1 91 ? 3.735 27.438 -46.202 1.00 41.69 91 ASP A CA 1
ATOM 697 C C . ASP A 1 91 ? 2.706 27.892 -47.252 1.00 41.69 91 ASP A C 1
ATOM 699 O O . ASP A 1 91 ? 3.054 28.392 -48.319 1.00 41.69 91 ASP A O 1
ATOM 703 N N . ASP A 1 92 ? 1.415 27.765 -46.936 1.00 38.19 92 ASP A N 1
ATOM 704 C CA . ASP A 1 92 ? 0.424 28.675 -47.495 1.00 38.19 92 ASP A CA 1
ATOM 705 C C . ASP A 1 92 ? 0.288 29.803 -46.483 1.00 38.19 92 ASP A C 1
ATOM 707 O O . ASP A 1 92 ? -0.261 29.634 -45.391 1.00 38.19 92 ASP A O 1
ATOM 711 N N . GLY A 1 93 ? 0.846 30.967 -46.826 1.00 42.72 93 GLY A N 1
ATOM 712 C CA . GLY A 1 93 ? 0.538 32.196 -46.115 1.00 42.72 93 GLY A CA 1
ATOM 713 C C . GLY A 1 93 ? -0.967 32.242 -45.890 1.00 42.72 93 GLY A C 1
ATOM 714 O O . GLY A 1 93 ? -1.729 32.055 -46.840 1.00 42.72 93 GLY A O 1
ATOM 715 N N . ILE A 1 94 ? -1.377 32.434 -44.635 1.00 39.88 94 ILE A N 1
ATOM 716 C CA . ILE A 1 94 ? -2.772 32.639 -44.262 1.00 39.88 94 ILE A CA 1
ATOM 717 C C . ILE A 1 94 ? -3.239 33.881 -45.028 1.00 39.88 94 ILE A C 1
ATOM 719 O O . ILE A 1 94 ? -3.152 35.012 -44.553 1.00 39.88 94 ILE A O 1
ATOM 723 N N . TYR A 1 95 ? -3.707 33.682 -46.258 1.00 41.16 95 TYR A N 1
ATOM 724 C CA . TYR A 1 95 ? -4.676 34.554 -46.870 1.00 41.16 95 TYR A CA 1
ATOM 725 C C . TYR A 1 95 ? -5.902 34.359 -46.000 1.00 41.16 95 TYR A C 1
ATOM 727 O O . TYR A 1 95 ? -6.650 33.397 -46.170 1.00 41.16 95 TYR A O 1
ATOM 735 N N . MET A 1 96 ? -6.065 35.248 -45.020 1.00 40.03 96 MET A N 1
ATOM 736 C CA . MET A 1 96 ? -7.377 35.494 -44.455 1.00 40.03 96 MET A CA 1
ATOM 737 C C . MET A 1 96 ? -8.251 35.837 -45.655 1.00 40.03 96 MET A C 1
ATOM 739 O O . MET A 1 96 ? -8.143 36.925 -46.223 1.00 40.03 96 MET A O 1
ATOM 743 N N . TYR A 1 97 ? -9.030 34.864 -46.122 1.00 44.81 97 TYR A N 1
ATOM 744 C CA . TYR A 1 97 ? -10.139 35.122 -47.016 1.00 44.81 97 TYR A CA 1
ATOM 745 C C . TYR A 1 97 ? -11.103 35.964 -46.191 1.00 44.81 97 TYR A C 1
ATOM 747 O O . TYR A 1 97 ? -11.963 35.437 -45.498 1.00 44.81 97 TYR A O 1
ATOM 755 N N . SER A 1 98 ? -10.904 37.281 -46.198 1.00 54.09 98 SER A N 1
ATOM 756 C CA . SER A 1 98 ? -11.922 38.206 -45.739 1.00 54.09 98 SER A CA 1
ATOM 757 C C . SER A 1 98 ? -13.114 37.948 -46.640 1.00 54.09 98 SER A C 1
ATOM 759 O O . SER A 1 98 ? -13.047 38.228 -47.843 1.00 54.09 98 SER A O 1
ATOM 761 N N . GLU A 1 99 ? -14.159 37.331 -46.091 1.00 59.34 99 GLU A N 1
ATOM 762 C CA . GLU A 1 99 ? -15.380 37.118 -46.844 1.00 59.34 99 GLU A CA 1
ATOM 763 C C . GLU A 1 99 ? -15.804 38.461 -47.453 1.00 59.34 99 GLU A C 1
ATOM 765 O O . GLU A 1 99 ? -15.743 39.502 -46.781 1.00 59.34 99 GLU A O 1
ATOM 770 N N . PRO A 1 100 ? -16.130 38.493 -48.755 1.00 64.50 100 PRO A N 1
ATOM 771 C CA . PRO A 1 100 ? -16.517 39.733 -49.394 1.00 64.50 100 PRO A CA 1
ATOM 772 C C . PRO A 1 100 ? -17.753 40.281 -48.682 1.00 64.50 100 PRO A C 1
ATOM 774 O O . PRO A 1 100 ? -18.756 39.582 -48.534 1.00 64.50 100 PRO A O 1
ATOM 777 N N . LYS A 1 101 ? -17.657 41.541 -48.244 1.00 67.19 101 LYS A N 1
ATOM 778 C CA . LYS A 1 101 ? -18.718 42.249 -47.529 1.00 67.19 101 LYS A CA 1
ATOM 779 C C . LYS A 1 101 ? -20.068 42.076 -48.253 1.00 67.19 101 LYS A C 1
ATOM 781 O O . LYS A 1 101 ? -20.162 42.459 -49.421 1.00 67.19 101 LYS A O 1
ATOM 786 N N . PRO A 1 102 ? -21.111 41.555 -47.586 1.00 75.50 102 PRO A N 1
ATOM 787 C CA . PRO A 1 102 ? -22.429 41.391 -48.182 1.00 75.50 102 PRO A CA 1
ATOM 788 C C . PRO A 1 102 ? -23.050 42.735 -48.580 1.00 75.50 102 PRO A C 1
ATOM 790 O O . PRO A 1 102 ? -22.989 43.718 -47.832 1.00 75.50 102 PRO A O 1
ATOM 793 N N . ASP A 1 103 ? -23.694 42.769 -49.747 1.00 66.50 103 ASP A N 1
ATOM 794 C CA . ASP A 1 103 ? -24.393 43.959 -50.230 1.00 66.50 103 ASP A CA 1
ATOM 795 C C . ASP A 1 103 ? -25.524 44.367 -49.266 1.00 66.50 103 ASP A C 1
ATOM 797 O O . ASP A 1 103 ? -26.399 43.568 -48.929 1.00 66.50 103 ASP A O 1
ATOM 801 N N . GLY A 1 104 ? -25.529 45.638 -48.848 1.00 71.69 104 GLY A N 1
ATOM 802 C CA . GLY A 1 104 ? -26.569 46.226 -47.990 1.00 71.69 104 GLY A CA 1
ATOM 803 C C . GLY A 1 104 ? -26.195 46.429 -46.517 1.00 71.69 104 GLY A C 1
ATOM 804 O O . GLY A 1 104 ? -26.989 47.014 -45.784 1.00 71.69 104 GLY A O 1
ATOM 805 N N . ILE A 1 105 ? -24.999 46.014 -46.090 1.00 73.44 105 ILE A N 1
ATOM 806 C CA . ILE A 1 105 ? -24.475 46.245 -44.731 1.00 73.44 105 ILE A CA 1
ATOM 807 C C . ILE A 1 105 ? -23.569 47.492 -44.732 1.00 73.44 105 ILE A C 1
ATOM 809 O O . ILE A 1 105 ? -22.878 47.763 -45.718 1.00 73.44 105 ILE A O 1
ATOM 813 N N . SER A 1 106 ? -23.567 48.300 -43.665 1.00 78.88 106 SER A N 1
ATOM 814 C CA . SER A 1 106 ? -22.642 49.443 -43.546 1.00 78.88 106 SER A CA 1
ATOM 815 C C . SER A 1 106 ? -21.213 48.968 -43.240 1.00 78.88 106 SER A C 1
ATOM 817 O O . SER A 1 106 ? -21.013 47.855 -42.762 1.00 78.88 106 SER A O 1
ATOM 819 N N . ASP A 1 107 ? -20.193 49.774 -43.548 1.00 75.88 107 ASP A N 1
ATOM 820 C CA . ASP A 1 107 ? -18.796 49.399 -43.247 1.00 75.88 107 ASP A CA 1
ATOM 821 C C . ASP A 1 107 ? -18.583 49.184 -41.737 1.00 75.88 107 ASP A C 1
ATOM 823 O O . ASP A 1 107 ? -17.944 48.220 -41.328 1.00 75.88 107 ASP A O 1
ATOM 827 N N . GLU A 1 108 ? -19.212 50.021 -40.907 1.00 76.19 108 GLU A N 1
ATOM 828 C CA . GLU A 1 108 ? -19.146 49.935 -39.442 1.00 76.19 108 GLU A CA 1
ATOM 829 C C . GLU A 1 108 ? -19.812 48.666 -38.888 1.00 76.19 108 GLU A C 1
ATOM 831 O O . GLU A 1 108 ? -19.341 48.084 -37.912 1.00 76.19 108 GLU A O 1
ATOM 836 N N . GLU A 1 109 ? -20.912 48.224 -39.501 1.00 75.88 109 GLU A N 1
ATOM 837 C CA . GLU A 1 109 ? -21.616 47.014 -39.080 1.00 75.88 109 GLU A CA 1
ATOM 838 C C . GLU A 1 109 ? -20.879 45.746 -39.522 1.00 75.88 109 GLU A C 1
ATOM 840 O O . GLU A 1 109 ? -20.832 44.778 -38.767 1.00 75.88 109 GLU A O 1
ATOM 845 N N . TRP A 1 110 ? -20.219 45.780 -40.683 1.00 73.12 110 TRP A N 1
ATOM 846 C CA . TRP A 1 110 ? -19.365 44.687 -41.147 1.00 73.12 110 TRP A CA 1
ATOM 847 C C . TRP A 1 110 ? -18.100 44.528 -40.290 1.00 73.12 110 TRP A C 1
ATOM 849 O O . TRP A 1 110 ? -17.773 43.415 -39.889 1.00 73.12 110 TRP A O 1
ATOM 859 N N . GLU A 1 111 ? -17.441 45.630 -39.913 1.00 78.00 111 GLU A N 1
ATOM 860 C CA . GLU A 1 111 ? -16.296 45.583 -38.990 1.00 78.00 111 GLU A CA 1
ATOM 861 C C . GLU A 1 111 ? -16.673 45.069 -37.593 1.00 78.00 111 GLU A C 1
ATOM 863 O O . GLU A 1 111 ? -15.858 44.420 -36.934 1.00 78.00 111 GLU A O 1
ATOM 868 N N . ARG A 1 112 ? -17.889 45.367 -37.112 1.00 77.56 112 ARG A N 1
ATOM 869 C CA . ARG A 1 112 ? -18.370 44.849 -35.823 1.00 77.56 112 ARG A CA 1
ATOM 870 C C . ARG A 1 112 ? -18.568 43.334 -35.880 1.00 77.56 112 ARG A C 1
ATOM 872 O O . ARG A 1 112 ? -18.138 42.658 -34.956 1.00 77.56 112 ARG A O 1
ATOM 879 N N . ILE A 1 113 ? -19.162 42.828 -36.963 1.00 75.06 113 ILE A N 1
ATOM 880 C CA . ILE A 1 113 ? -19.387 41.390 -37.176 1.00 75.06 113 ILE A CA 1
ATOM 881 C C . ILE A 1 113 ? -18.051 40.643 -37.251 1.00 75.06 113 ILE A C 1
ATOM 883 O O . ILE A 1 113 ? -17.869 39.673 -36.528 1.00 75.06 113 ILE A O 1
ATOM 887 N N . GLN A 1 114 ? -17.082 41.146 -38.024 1.00 75.31 114 GLN A N 1
ATOM 888 C CA . GLN A 1 114 ? -15.756 40.522 -38.115 1.00 75.31 114 GLN A CA 1
ATOM 889 C C . GLN A 1 114 ? -15.021 40.500 -36.767 1.00 75.31 114 GLN A C 1
ATOM 891 O O . GLN A 1 114 ? -14.383 39.511 -36.426 1.00 75.31 114 GLN A O 1
ATOM 896 N N . LYS A 1 115 ? -15.134 41.568 -35.965 1.00 78.19 115 LYS A N 1
ATOM 897 C CA . LYS A 1 115 ? -14.543 41.601 -34.617 1.00 78.19 115 LYS A CA 1
ATOM 898 C C . LYS A 1 115 ? -15.233 40.659 -33.634 1.00 78.19 115 LYS A C 1
ATOM 900 O O . LYS A 1 115 ? -14.564 40.147 -32.743 1.00 78.19 115 LYS A O 1
ATOM 905 N N . GLU A 1 116 ? -16.547 40.479 -33.747 1.00 75.69 116 GLU A N 1
ATOM 906 C CA . GLU A 1 116 ? -17.296 39.523 -32.923 1.00 75.69 116 GLU A CA 1
ATOM 907 C C . GLU A 1 116 ? -16.925 38.080 -33.290 1.00 75.69 116 GLU A C 1
ATOM 909 O O . GLU A 1 116 ? -16.679 37.285 -32.388 1.00 75.69 116 GLU A O 1
ATOM 914 N N . GLU A 1 117 ? -16.773 37.777 -34.580 1.00 75.25 117 GLU A N 1
ATOM 915 C CA . GLU A 1 117 ? -16.356 36.461 -35.081 1.00 75.25 117 GLU A CA 1
ATOM 916 C C . GLU A 1 117 ? -14.899 36.134 -34.700 1.00 75.25 117 GLU A C 1
ATOM 918 O O . GLU A 1 117 ? -14.628 35.070 -34.152 1.00 75.25 117 GLU A O 1
ATOM 923 N N . GLU A 1 118 ? -13.966 37.086 -34.843 1.00 73.62 118 GLU A N 1
ATOM 924 C CA . GLU A 1 118 ? -12.578 36.925 -34.375 1.00 73.62 118 GLU A CA 1
ATOM 925 C C . GLU A 1 118 ? -12.469 36.756 -32.848 1.00 73.62 118 GLU A C 1
ATOM 927 O O . GLU A 1 118 ? -11.521 36.146 -32.344 1.00 73.62 118 GLU A O 1
ATOM 932 N N . GLU A 1 119 ? -13.388 37.346 -32.080 1.00 77.44 119 GLU A N 1
ATOM 933 C CA . GLU A 1 119 ? -13.440 37.186 -30.626 1.00 77.44 119 GLU A CA 1
ATOM 934 C C . GLU A 1 119 ? -14.048 35.832 -30.236 1.00 77.44 119 GLU A C 1
ATOM 936 O O . GLU A 1 119 ? -13.524 35.180 -29.332 1.00 77.44 119 GLU A O 1
ATOM 941 N N . GLU A 1 120 ? -15.096 35.383 -30.931 1.00 75.56 120 GLU A N 1
ATOM 942 C CA . GLU A 1 120 ? -15.710 34.065 -30.745 1.00 75.56 120 GLU A CA 1
ATOM 943 C C . GLU A 1 120 ? -14.719 32.945 -31.086 1.00 75.56 120 GLU A C 1
ATOM 945 O O . GLU A 1 120 ? -14.487 32.062 -30.257 1.00 75.56 120 GLU A O 1
ATOM 950 N N . ASP A 1 121 ? -14.015 33.050 -32.215 1.00 73.50 121 ASP A N 1
ATOM 951 C CA . ASP A 1 121 ? -12.961 32.111 -32.611 1.00 73.50 121 ASP A CA 1
ATOM 952 C C . ASP A 1 121 ? -11.811 32.068 -31.598 1.00 73.50 121 ASP A C 1
ATOM 954 O O . ASP A 1 121 ? -11.264 31.001 -31.294 1.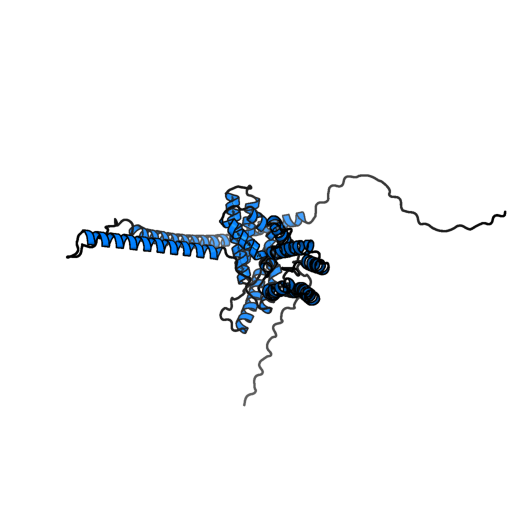00 73.50 121 ASP A O 1
ATOM 958 N N . ARG A 1 122 ? -11.445 33.219 -31.018 1.00 75.00 122 ARG A N 1
ATOM 959 C CA . ARG A 1 122 ? -10.413 33.281 -29.974 1.00 75.00 122 ARG A CA 1
ATOM 960 C C . ARG A 1 122 ? -10.874 32.604 -28.686 1.00 75.00 122 ARG A C 1
ATOM 962 O O . ARG A 1 122 ? -10.084 31.887 -28.070 1.00 75.00 122 ARG A O 1
ATOM 969 N N . GLN A 1 123 ? -12.129 32.807 -28.290 1.00 76.69 123 GLN A N 1
ATOM 970 C CA . GLN A 1 123 ? -12.713 32.168 -27.109 1.00 76.69 123 GLN A CA 1
ATOM 971 C C . GLN A 1 123 ? -12.854 30.654 -27.298 1.00 76.69 123 GLN A C 1
ATOM 973 O O . GLN A 1 123 ? -12.539 29.894 -26.380 1.00 76.69 123 GLN A O 1
ATOM 978 N N . ASP A 1 124 ? -13.240 30.198 -28.488 1.00 73.31 124 ASP A N 1
ATOM 979 C CA . ASP A 1 124 ? -13.330 28.775 -28.816 1.00 73.31 124 ASP A CA 1
ATOM 980 C C . ASP A 1 124 ? -11.948 28.109 -28.891 1.00 73.31 124 ASP A C 1
ATOM 982 O O . ASP A 1 124 ? -11.771 26.989 -28.396 1.00 73.31 124 ASP A O 1
ATOM 986 N N . ALA A 1 125 ? -10.937 28.799 -29.426 1.00 70.62 125 ALA A N 1
ATOM 987 C CA . ALA A 1 125 ? -9.553 28.331 -29.405 1.00 70.62 125 ALA A CA 1
ATOM 988 C C . ALA A 1 125 ? -8.995 28.244 -27.973 1.00 70.62 125 ALA A C 1
ATOM 990 O O . ALA A 1 125 ? -8.357 27.250 -27.615 1.00 70.62 125 ALA A O 1
ATOM 991 N N . GLU A 1 126 ? -9.262 29.242 -27.126 1.00 72.50 126 GLU A N 1
ATOM 992 C CA . GLU A 1 126 ? -8.855 29.229 -25.717 1.00 72.50 126 GLU A CA 1
ATOM 993 C C . GLU A 1 126 ? -9.562 28.115 -24.935 1.00 72.50 126 GLU A C 1
ATOM 995 O O . GLU A 1 126 ? -8.920 27.391 -24.169 1.00 72.50 126 GLU A O 1
ATOM 1000 N N . LYS A 1 127 ? -10.857 27.904 -25.181 1.00 77.38 127 LYS A N 1
ATOM 1001 C CA . LYS A 1 127 ? -11.631 26.813 -24.585 1.00 77.38 127 LYS A CA 1
ATOM 1002 C C . LYS A 1 127 ? -11.108 25.439 -25.005 1.00 77.38 127 LYS A C 1
ATOM 1004 O O . LYS A 1 127 ? -10.921 24.590 -24.138 1.00 77.38 127 LYS A O 1
ATOM 1009 N N . ARG A 1 128 ? -10.804 25.221 -26.291 1.00 69.31 128 ARG A N 1
ATOM 1010 C CA . ARG A 1 128 ? -10.173 23.969 -26.756 1.00 69.31 128 ARG A CA 1
ATOM 1011 C C . ARG A 1 128 ? -8.808 23.755 -26.116 1.00 69.31 128 ARG A C 1
ATOM 1013 O O . ARG A 1 128 ? -8.526 22.648 -25.668 1.00 69.31 128 ARG A O 1
ATOM 1020 N N . ARG A 1 129 ? -7.990 24.806 -25.996 1.00 75.88 129 ARG A N 1
ATOM 1021 C CA . ARG A 1 129 ? -6.693 24.718 -25.311 1.00 75.88 129 ARG A CA 1
ATOM 1022 C C . ARG A 1 129 ? -6.858 24.333 -23.839 1.00 75.88 129 ARG A C 1
ATOM 1024 O O . ARG A 1 129 ? -6.117 23.491 -23.348 1.00 75.88 129 ARG A O 1
ATOM 1031 N N . LEU A 1 130 ? -7.836 24.914 -23.142 1.00 71.69 130 LEU A N 1
ATOM 1032 C CA . LEU A 1 130 ? -8.151 24.564 -21.754 1.00 71.69 130 LEU A CA 1
ATOM 1033 C C . LEU A 1 130 ? -8.648 23.118 -21.624 1.00 71.69 130 LEU A C 1
ATOM 1035 O O . LEU A 1 130 ? -8.221 22.415 -20.715 1.00 71.69 130 LEU A O 1
ATOM 1039 N N . GLU A 1 131 ? -9.496 22.646 -22.539 1.00 68.00 131 GLU A N 1
ATOM 1040 C CA . GLU A 1 131 ? -9.976 21.258 -22.562 1.00 68.00 131 GLU A CA 1
ATOM 1041 C C . GLU A 1 131 ? -8.848 20.253 -22.866 1.00 68.00 131 GLU A C 1
ATOM 1043 O O . GLU A 1 131 ? -8.802 19.175 -22.269 1.00 68.00 131 GLU A O 1
ATOM 1048 N N . GLU A 1 132 ? -7.904 20.603 -23.743 1.00 62.97 132 GLU A N 1
ATOM 1049 C CA . GLU A 1 132 ? -6.700 19.808 -24.010 1.00 62.97 132 GLU A CA 1
ATOM 1050 C C . GLU A 1 132 ? -5.737 19.800 -22.817 1.00 62.97 132 GLU A C 1
ATOM 1052 O O . GLU A 1 132 ? -5.231 18.738 -22.444 1.00 62.97 132 GLU A O 1
ATOM 1057 N N . GLU A 1 133 ? -5.518 20.949 -22.173 1.00 60.53 133 GLU A N 1
ATOM 1058 C CA . GLU A 1 133 ? -4.717 21.055 -20.950 1.00 60.53 133 GLU A CA 1
ATOM 1059 C C . GLU A 1 133 ? -5.342 20.260 -19.794 1.00 60.53 133 GLU A C 1
ATOM 1061 O O . GLU A 1 133 ? -4.625 19.544 -19.089 1.00 60.53 133 GLU A O 1
ATOM 1066 N N . ASP A 1 134 ? -6.664 20.316 -19.620 1.00 60.81 134 ASP A N 1
ATOM 1067 C CA . ASP A 1 134 ? -7.393 19.529 -18.621 1.00 60.81 134 ASP A CA 1
ATOM 1068 C C . ASP A 1 134 ? -7.388 18.036 -18.963 1.00 60.81 134 ASP A C 1
ATOM 1070 O O . ASP A 1 134 ? -7.200 17.194 -18.079 1.00 60.81 134 ASP A O 1
ATOM 1074 N N . GLY A 1 135 ? -7.517 17.679 -20.243 1.00 47.56 135 GLY A N 1
ATOM 1075 C CA . GLY A 1 135 ? -7.386 16.306 -20.726 1.00 47.56 135 GLY A CA 1
ATOM 1076 C C . GLY A 1 135 ? -5.992 15.734 -20.462 1.00 47.56 135 GLY A C 1
ATOM 1077 O O . GLY A 1 135 ? -5.857 14.613 -19.957 1.00 47.56 135 GLY A O 1
ATOM 1078 N N . PHE A 1 136 ? -4.950 16.526 -20.720 1.00 47.91 136 PHE A N 1
ATOM 1079 C CA . PHE A 1 136 ? -3.561 16.178 -20.442 1.00 47.91 136 PHE A CA 1
ATOM 1080 C C . PHE A 1 136 ? -3.298 16.066 -18.936 1.00 47.91 136 PHE A C 1
ATOM 1082 O O . PHE A 1 136 ? -2.700 15.086 -18.478 1.00 47.91 136 PHE A O 1
ATOM 1089 N N . ARG A 1 137 ? -3.803 17.010 -18.135 1.00 55.12 137 ARG A N 1
ATOM 1090 C CA . ARG A 1 137 ? -3.686 16.997 -16.670 1.00 55.12 137 ARG A CA 1
ATOM 1091 C C . ARG A 1 137 ? -4.396 15.783 -16.068 1.00 55.12 137 ARG A C 1
ATOM 1093 O O . ARG A 1 137 ? -3.799 15.076 -15.260 1.00 55.12 137 ARG A O 1
ATOM 1100 N N . ALA A 1 138 ? -5.600 15.457 -16.534 1.00 53.28 138 ALA A N 1
ATOM 1101 C CA . ALA A 1 138 ? -6.355 14.284 -16.098 1.00 53.28 138 ALA A CA 1
ATOM 1102 C C . ALA A 1 138 ? -5.694 12.955 -16.513 1.00 53.28 138 ALA A C 1
ATOM 1104 O O . ALA A 1 138 ? -5.712 11.988 -15.746 1.00 53.28 138 ALA A O 1
ATOM 1105 N N . ALA A 1 139 ? -5.098 12.878 -17.708 1.00 52.19 139 ALA A N 1
ATOM 1106 C CA . ALA A 1 139 ? -4.342 11.704 -18.150 1.00 52.19 139 ALA A CA 1
ATOM 1107 C C . ALA A 1 139 ? -3.080 11.490 -17.297 1.00 52.19 139 ALA A C 1
ATOM 1109 O O . ALA A 1 139 ? -2.801 10.368 -16.864 1.00 52.19 139 ALA A O 1
ATOM 1110 N N . THR A 1 140 ? -2.378 12.580 -16.992 1.00 52.12 140 THR A N 1
ATOM 1111 C CA . THR A 1 140 ? -1.175 12.598 -16.155 1.00 52.12 140 THR A CA 1
ATOM 1112 C C . THR A 1 140 ? -1.503 12.217 -14.705 1.00 52.12 140 THR A C 1
ATOM 1114 O O . THR A 1 140 ? -0.870 11.336 -14.126 1.00 52.12 140 THR A O 1
ATOM 1117 N N . GLU A 1 141 ? -2.573 12.770 -14.125 1.00 58.09 141 GLU A N 1
ATOM 1118 C CA . GLU A 1 141 ? -3.050 12.396 -12.785 1.00 58.09 141 GLU A CA 1
ATOM 1119 C C . GLU A 1 141 ? -3.485 10.926 -12.696 1.00 58.09 141 GLU A C 1
ATOM 1121 O O . GLU A 1 141 ? -3.212 10.253 -11.699 1.00 58.09 141 GLU A O 1
ATOM 1126 N N . ARG A 1 142 ? -4.120 10.378 -13.743 1.00 58.44 142 ARG A N 1
ATOM 1127 C CA . ARG A 1 142 ? -4.475 8.948 -13.794 1.00 58.44 142 ARG A CA 1
ATOM 1128 C C . ARG A 1 142 ? -3.250 8.038 -13.818 1.00 58.44 142 ARG A C 1
ATOM 1130 O O . ARG A 1 142 ? -3.319 6.949 -13.254 1.00 58.44 142 ARG A O 1
ATOM 1137 N N . GLN A 1 143 ? -2.153 8.467 -14.439 1.00 58.53 143 GLN A N 1
ATOM 1138 C CA . GLN A 1 143 ? -0.895 7.715 -14.467 1.00 58.53 143 GLN A CA 1
ATOM 1139 C C . GLN A 1 143 ? -0.241 7.610 -13.082 1.00 58.53 143 GLN A C 1
ATOM 1141 O O . GLN A 1 143 ? 0.404 6.606 -12.778 1.00 58.53 143 GLN A O 1
ATOM 1146 N N . PHE A 1 144 ? -0.447 8.619 -12.236 1.00 64.62 144 PHE A N 1
ATOM 1147 C CA . PHE A 1 144 ? 0.194 8.742 -10.926 1.00 64.62 144 PHE A CA 1
ATOM 1148 C C . PHE A 1 144 ? -0.689 8.324 -9.746 1.00 64.62 144 PHE A C 1
ATOM 1150 O O . PHE A 1 144 ? -0.199 8.153 -8.627 1.00 64.62 144 PHE A O 1
ATOM 1157 N N . LYS A 1 145 ? -1.984 8.098 -9.983 1.00 76.81 145 LYS A N 1
ATOM 1158 C CA . LYS A 1 145 ? -2.911 7.632 -8.955 1.00 76.81 145 LYS A CA 1
ATOM 1159 C C . LYS A 1 145 ? -2.709 6.146 -8.667 1.00 76.81 145 LYS A C 1
ATOM 1161 O O . LYS A 1 145 ? -2.807 5.293 -9.552 1.00 76.81 145 LYS A O 1
ATOM 1166 N N . ILE A 1 146 ? -2.502 5.822 -7.394 1.00 75.00 146 ILE A N 1
ATOM 1167 C CA . ILE A 1 146 ? -2.496 4.431 -6.948 1.00 75.00 146 ILE A CA 1
ATOM 1168 C C . ILE A 1 146 ? -3.935 3.926 -6.823 1.00 75.00 146 ILE A C 1
ATOM 1170 O O . ILE A 1 146 ? -4.772 4.533 -6.154 1.00 75.00 146 ILE A O 1
ATOM 1174 N N . CYS A 1 147 ? -4.232 2.807 -7.480 1.00 72.25 147 CYS A N 1
ATOM 1175 C CA . CYS A 1 147 ? -5.532 2.158 -7.392 1.00 72.25 147 CYS A CA 1
ATOM 1176 C C . CYS A 1 147 ? -5.734 1.475 -6.028 1.00 72.25 147 CYS A C 1
ATOM 1178 O O . CYS A 1 147 ? -4.782 1.118 -5.327 1.00 72.25 147 CYS A O 1
ATOM 1180 N N . GLY A 1 148 ? -6.997 1.302 -5.631 1.00 68.44 148 GLY A N 1
ATOM 1181 C CA . GLY A 1 148 ? -7.340 0.441 -4.500 1.00 68.44 148 GLY A CA 1
ATOM 1182 C C . GLY A 1 148 ? -7.004 -1.019 -4.815 1.00 68.44 148 GLY A C 1
ATOM 1183 O O . GLY A 1 148 ? -7.002 -1.423 -5.978 1.00 68.44 148 GLY A O 1
ATOM 1184 N N . VAL A 1 149 ? -6.722 -1.821 -3.786 1.00 73.12 149 VAL A N 1
ATOM 1185 C CA . VAL A 1 149 ? -6.539 -3.270 -3.965 1.00 73.12 149 VAL A CA 1
ATOM 1186 C C . VAL A 1 149 ? -7.864 -3.856 -4.446 1.00 73.12 149 VAL A C 1
ATOM 1188 O O . VAL A 1 149 ? -8.883 -3.685 -3.780 1.00 73.12 149 VAL A O 1
ATOM 1191 N N . ALA A 1 150 ? -7.877 -4.545 -5.587 1.00 73.62 150 ALA A N 1
ATOM 1192 C CA . ALA A 1 150 ? -9.115 -5.119 -6.095 1.00 73.62 150 ALA A CA 1
ATOM 1193 C C . ALA A 1 150 ? -9.674 -6.177 -5.114 1.00 73.62 150 ALA A C 1
ATOM 1195 O O . ALA A 1 150 ? -8.908 -6.984 -4.578 1.00 73.62 150 ALA A O 1
ATOM 1196 N N . PRO A 1 151 ? -10.994 -6.213 -4.855 1.00 75.81 151 PRO A N 1
ATOM 1197 C CA . PRO A 1 151 ? -11.581 -7.221 -3.982 1.00 75.81 151 PRO A CA 1
ATOM 1198 C C . PRO A 1 151 ? -11.517 -8.592 -4.665 1.00 75.81 151 PRO A C 1
ATOM 1200 O O . PRO A 1 151 ? -12.172 -8.824 -5.679 1.00 75.81 151 PRO A O 1
ATOM 1203 N N . VAL A 1 152 ? -10.724 -9.503 -4.102 1.00 81.88 152 VAL A N 1
ATOM 1204 C CA . VAL A 1 152 ? -10.526 -10.861 -4.632 1.00 81.88 152 VAL A CA 1
ATOM 1205 C C . VAL A 1 152 ? -11.300 -11.877 -3.799 1.00 81.88 152 VAL A C 1
ATOM 1207 O O . VAL A 1 152 ? -11.355 -11.777 -2.572 1.00 81.88 152 VAL A O 1
ATOM 1210 N N . GLU A 1 153 ? -11.880 -12.874 -4.467 1.00 84.94 153 GLU A N 1
ATOM 1211 C CA . GLU A 1 153 ? -12.497 -14.026 -3.804 1.00 84.94 153 GLU A CA 1
ATOM 1212 C C . GLU A 1 153 ? -11.456 -14.863 -3.047 1.00 84.94 153 GLU A C 1
ATOM 1214 O O . GLU A 1 153 ? -10.297 -14.964 -3.455 1.00 84.94 153 GLU A O 1
ATOM 1219 N N . HIS A 1 154 ? -11.889 -15.509 -1.964 1.00 84.06 154 HIS A N 1
ATOM 1220 C CA . HIS A 1 154 ? -11.012 -16.292 -1.094 1.00 84.06 154 HIS A CA 1
ATOM 1221 C C . HIS A 1 154 ? -10.183 -17.338 -1.864 1.00 84.06 154 HIS A C 1
ATOM 1223 O O . HIS A 1 154 ? -8.971 -17.406 -1.679 1.00 84.06 154 HIS A O 1
ATOM 1229 N N . ASP A 1 155 ? -10.790 -18.092 -2.782 1.00 87.88 155 ASP A N 1
ATOM 1230 C CA . ASP A 1 155 ? -10.101 -19.180 -3.492 1.00 87.88 155 ASP A CA 1
ATOM 1231 C C . ASP A 1 155 ? -9.013 -18.672 -4.449 1.00 87.88 155 ASP A C 1
ATOM 1233 O O . ASP A 1 155 ? -7.929 -19.251 -4.537 1.00 87.88 155 ASP A O 1
ATOM 1237 N N . ILE A 1 156 ? -9.265 -17.547 -5.127 1.00 91.75 156 ILE A N 1
ATOM 1238 C CA . ILE A 1 156 ? -8.264 -16.885 -5.976 1.00 91.75 156 ILE A CA 1
ATOM 1239 C C . ILE A 1 156 ? -7.127 -16.350 -5.101 1.00 91.75 156 ILE A C 1
ATOM 1241 O O . ILE A 1 156 ? -5.957 -16.542 -5.429 1.00 91.75 156 ILE A O 1
ATOM 1245 N N . ARG A 1 157 ? -7.454 -15.751 -3.951 1.00 87.44 157 ARG A N 1
ATOM 1246 C CA . ARG A 1 157 ? -6.459 -15.253 -2.996 1.00 87.44 157 ARG A CA 1
ATOM 1247 C C . ARG A 1 157 ? -5.570 -16.370 -2.453 1.00 87.44 157 ARG A C 1
ATOM 1249 O O . ARG A 1 157 ? -4.360 -16.186 -2.375 1.00 87.44 157 ARG A O 1
ATOM 1256 N N . GLN A 1 158 ? -6.130 -17.536 -2.134 1.00 88.06 158 GLN A N 1
ATOM 1257 C CA . GLN A 1 158 ? -5.344 -18.697 -1.701 1.00 88.06 158 GLN A CA 1
ATOM 1258 C C . GLN A 1 158 ? -4.343 -19.138 -2.773 1.00 88.06 158 GLN A C 1
ATOM 1260 O O . GLN A 1 158 ? -3.197 -19.437 -2.451 1.00 88.06 158 GLN A O 1
ATOM 1265 N N . ILE A 1 159 ? -4.733 -19.118 -4.052 1.00 92.56 159 ILE A N 1
ATOM 1266 C CA . ILE A 1 159 ? -3.812 -19.407 -5.160 1.00 92.56 159 ILE A CA 1
ATOM 1267 C C . ILE A 1 159 ? -2.713 -18.342 -5.252 1.00 92.56 159 ILE A C 1
ATOM 1269 O O . ILE A 1 159 ? -1.541 -18.685 -5.376 1.00 92.56 159 ILE A O 1
ATOM 1273 N N . GLN A 1 160 ? -3.062 -17.058 -5.154 1.00 91.56 160 GLN A N 1
ATOM 1274 C CA . GLN A 1 160 ? -2.087 -15.963 -5.213 1.00 91.56 160 GLN A CA 1
ATOM 1275 C C . GLN A 1 160 ? -1.076 -16.021 -4.060 1.00 91.56 160 GLN A C 1
ATOM 1277 O O . GLN A 1 160 ? 0.114 -15.820 -4.294 1.00 91.56 160 GLN A O 1
ATOM 1282 N N . ARG A 1 161 ? -1.506 -16.376 -2.840 1.00 88.50 161 ARG A N 1
ATOM 1283 C CA . ARG A 1 161 ? -0.616 -16.534 -1.673 1.00 88.50 161 ARG A CA 1
ATOM 1284 C C . ARG A 1 161 ? 0.475 -17.583 -1.892 1.00 88.50 161 ARG A C 1
ATOM 1286 O O . ARG A 1 161 ? 1.572 -17.428 -1.365 1.00 88.50 161 ARG A O 1
ATOM 1293 N N . GLN A 1 162 ? 0.219 -18.608 -2.708 1.00 90.50 162 GLN A N 1
ATOM 1294 C CA . GLN A 1 162 ? 1.233 -19.610 -3.071 1.00 90.50 162 GLN A CA 1
ATOM 1295 C C . GLN A 1 162 ? 2.396 -19.002 -3.874 1.00 90.50 162 GLN A C 1
ATOM 1297 O O . GLN A 1 162 ? 3.485 -19.567 -3.895 1.00 90.50 162 GLN A O 1
ATOM 1302 N N . LEU A 1 163 ? 2.182 -17.847 -4.513 1.00 92.12 163 LEU A N 1
ATOM 1303 C CA . LEU A 1 163 ? 3.185 -17.139 -5.308 1.00 92.12 163 LEU A CA 1
ATOM 1304 C C . LEU A 1 163 ? 3.953 -16.079 -4.506 1.00 92.12 163 LEU A C 1
ATOM 1306 O O . LEU A 1 163 ? 4.970 -15.587 -4.986 1.00 92.12 163 LEU A O 1
ATOM 1310 N N . PHE A 1 164 ? 3.521 -15.737 -3.287 1.00 89.44 164 PHE A N 1
ATOM 1311 C CA . PHE A 1 164 ? 4.181 -14.695 -2.490 1.00 89.44 164 PHE A CA 1
ATOM 1312 C C . PHE A 1 164 ? 5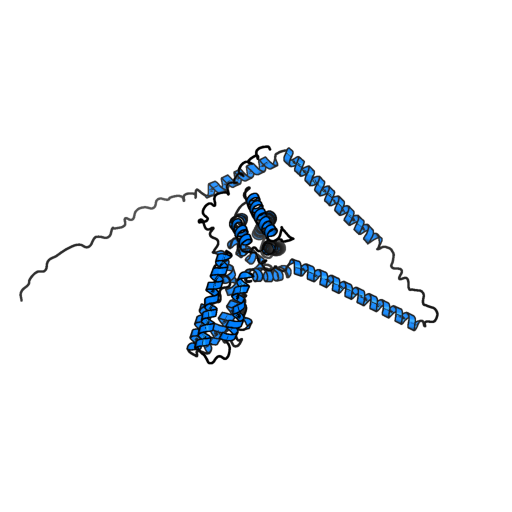.648 -15.024 -2.181 1.00 89.44 164 PHE A C 1
ATOM 1314 O O . PHE A 1 164 ? 6.482 -14.143 -2.374 1.00 89.44 164 PHE A O 1
ATOM 1321 N N . PRO A 1 165 ? 6.024 -16.267 -1.808 1.00 86.94 165 PRO A N 1
ATOM 1322 C CA . PRO A 1 165 ? 7.433 -16.608 -1.606 1.00 86.94 165 PRO A CA 1
ATOM 1323 C C . PRO A 1 165 ? 8.279 -16.476 -2.879 1.00 86.94 165 PRO A C 1
ATOM 1325 O O . PRO A 1 165 ? 9.456 -16.134 -2.797 1.00 86.94 165 PRO A O 1
ATOM 1328 N N . ILE A 1 166 ? 7.688 -16.734 -4.053 1.00 90.94 166 ILE A N 1
ATOM 1329 C CA . ILE A 1 166 ? 8.361 -16.582 -5.350 1.00 90.94 166 ILE A CA 1
ATOM 1330 C C . ILE A 1 166 ? 8.647 -15.101 -5.607 1.00 90.94 166 ILE A C 1
ATOM 1332 O O . ILE A 1 166 ? 9.791 -14.728 -5.852 1.00 90.94 166 ILE A O 1
ATOM 1336 N N . ALA A 1 167 ? 7.625 -14.253 -5.482 1.00 90.12 167 ALA A N 1
ATOM 1337 C CA . ALA A 1 167 ? 7.777 -12.816 -5.664 1.00 90.12 167 ALA A CA 1
ATOM 1338 C C . ALA A 1 167 ? 8.728 -12.188 -4.639 1.00 90.12 167 ALA A C 1
ATOM 1340 O O . ALA A 1 167 ? 9.559 -11.365 -5.007 1.00 90.12 167 ALA A O 1
ATOM 1341 N N . TYR A 1 168 ? 8.672 -12.631 -3.381 1.00 86.88 168 TYR A N 1
ATOM 1342 C CA . TYR A 1 168 ? 9.606 -12.204 -2.345 1.00 86.88 168 TYR A CA 1
ATOM 1343 C C . TYR A 1 168 ? 11.056 -12.546 -2.725 1.00 86.88 168 TYR A C 1
ATOM 1345 O O . TYR A 1 168 ? 11.942 -11.699 -2.627 1.00 86.88 168 TYR A O 1
ATOM 1353 N N . ALA A 1 169 ? 11.300 -13.763 -3.225 1.00 87.31 169 ALA A N 1
ATOM 1354 C CA . ALA A 1 169 ? 12.632 -14.199 -3.637 1.00 87.31 169 ALA A CA 1
ATOM 1355 C C . ALA A 1 169 ? 13.195 -13.403 -4.828 1.00 87.31 169 ALA A C 1
ATOM 1357 O O . ALA A 1 169 ? 14.413 -13.254 -4.924 1.00 87.31 169 ALA A O 1
ATOM 1358 N N . TRP A 1 170 ? 12.343 -12.862 -5.706 1.00 92.12 170 TRP A N 1
ATOM 1359 C CA . TRP A 1 170 ? 12.776 -12.014 -6.825 1.00 92.12 170 TRP A CA 1
ATOM 1360 C C . TRP A 1 170 ? 13.428 -10.702 -6.383 1.00 92.12 170 TRP A C 1
ATOM 1362 O O . TRP A 1 170 ? 14.235 -10.149 -7.124 1.00 92.12 170 TRP A O 1
ATOM 1372 N N . TRP A 1 171 ? 13.115 -10.211 -5.184 1.00 89.19 171 TRP A N 1
ATOM 1373 C CA . TRP A 1 171 ? 13.742 -9.007 -4.637 1.00 89.19 171 TRP A CA 1
ATOM 1374 C C . TRP A 1 171 ? 15.136 -9.257 -4.064 1.00 89.19 171 TRP A C 1
ATOM 1376 O O . TRP A 1 171 ? 15.972 -8.357 -4.053 1.00 89.19 171 TRP A O 1
ATOM 1386 N N . THR A 1 172 ? 15.388 -10.469 -3.568 1.00 82.56 172 THR A N 1
ATOM 1387 C CA . THR A 1 172 ? 16.631 -10.824 -2.865 1.00 82.56 172 THR A CA 1
ATOM 1388 C C . THR A 1 172 ? 17.579 -11.677 -3.705 1.00 82.56 172 THR A C 1
ATOM 1390 O O . THR A 1 172 ? 18.696 -11.961 -3.281 1.00 82.56 172 THR A O 1
ATOM 1393 N N . GLY A 1 173 ? 17.139 -12.144 -4.872 1.00 78.50 173 GLY A N 1
ATOM 1394 C CA . GLY A 1 173 ? 17.883 -13.077 -5.705 1.00 78.50 173 GLY A CA 1
ATOM 1395 C C . GLY A 1 173 ? 17.367 -13.133 -7.140 1.00 78.50 173 GLY A C 1
ATOM 1396 O O . GLY A 1 173 ? 16.534 -12.340 -7.565 1.00 78.50 173 GLY A O 1
ATOM 1397 N N . SER A 1 174 ? 17.902 -14.074 -7.916 1.00 70.19 174 SER A N 1
ATOM 1398 C CA . SER A 1 174 ? 17.510 -14.265 -9.317 1.00 70.19 174 SER A CA 1
ATOM 1399 C C . SER A 1 174 ? 16.271 -15.154 -9.450 1.00 70.19 174 SER A C 1
ATOM 1401 O O . SER A 1 174 ? 16.036 -16.038 -8.625 1.00 70.19 174 SER A O 1
ATOM 1403 N N . GLN A 1 175 ? 15.508 -14.943 -10.524 1.00 83.19 175 GLN A N 1
ATOM 1404 C CA . GLN A 1 175 ? 14.378 -15.788 -10.907 1.00 83.19 175 GLN A CA 1
ATOM 1405 C C . GLN A 1 175 ? 14.829 -17.240 -11.099 1.00 83.19 175 GLN A C 1
ATOM 1407 O O . GLN A 1 175 ? 15.818 -17.513 -11.785 1.00 83.19 175 GLN A O 1
ATOM 1412 N N . LYS A 1 176 ? 14.089 -18.190 -10.521 1.00 88.00 176 LYS A N 1
ATOM 1413 C CA . LYS A 1 176 ? 14.320 -19.616 -10.764 1.00 88.00 176 LYS A CA 1
ATOM 1414 C C . LYS A 1 176 ? 13.634 -20.033 -12.067 1.00 88.00 176 LYS A C 1
ATOM 1416 O O . LYS A 1 176 ? 12.537 -19.552 -12.357 1.00 88.00 176 LYS A O 1
ATOM 1421 N N . PRO A 1 177 ? 14.188 -21.005 -12.816 1.00 83.69 177 PRO A N 1
ATOM 1422 C CA . PRO A 1 177 ? 13.557 -21.504 -14.042 1.00 83.69 177 PRO A CA 1
ATOM 1423 C C . PRO A 1 177 ? 12.116 -22.003 -13.843 1.00 83.69 177 PRO A C 1
ATOM 1425 O O . PRO A 1 177 ? 11.292 -21.921 -14.749 1.00 83.69 177 PRO A O 1
ATOM 1428 N N . THR A 1 178 ? 11.796 -22.504 -12.647 1.00 90.56 178 THR A N 1
ATOM 1429 C CA . THR A 1 178 ? 10.472 -23.033 -12.300 1.00 90.56 178 THR A CA 1
ATOM 1430 C C . THR A 1 178 ? 9.444 -21.956 -11.948 1.00 90.56 178 THR A C 1
ATOM 1432 O O . THR A 1 178 ? 8.249 -22.248 -11.949 1.00 90.56 178 THR A O 1
ATOM 1435 N N . ASP A 1 179 ? 9.858 -20.712 -11.691 1.00 91.19 179 ASP A N 1
ATOM 1436 C CA . ASP A 1 179 ? 8.955 -19.651 -11.228 1.00 91.19 179 ASP A CA 1
ATOM 1437 C C . ASP A 1 179 ? 7.891 -19.312 -12.278 1.00 91.19 179 ASP A C 1
ATOM 1439 O O . ASP A 1 179 ? 6.705 -19.224 -11.960 1.00 91.19 179 ASP A O 1
ATOM 1443 N N . SER A 1 180 ? 8.294 -19.199 -13.548 1.00 88.69 180 SER A N 1
ATOM 1444 C CA . SER A 1 180 ? 7.375 -18.930 -14.663 1.00 88.69 180 SER A CA 1
ATOM 1445 C C . SER A 1 180 ? 6.320 -20.033 -14.814 1.00 88.69 180 SER A C 1
ATOM 1447 O O . SER A 1 180 ? 5.129 -19.756 -14.998 1.00 88.69 180 SER A O 1
ATOM 1449 N N . GLN A 1 181 ? 6.727 -21.296 -14.644 1.00 91.62 181 GLN A N 1
ATOM 1450 C CA . GLN A 1 181 ? 5.806 -22.430 -14.681 1.00 91.62 181 GLN A CA 1
ATOM 1451 C C . GLN A 1 181 ? 4.828 -22.397 -13.500 1.00 91.62 181 GLN A C 1
ATOM 1453 O O . GLN A 1 181 ? 3.633 -22.626 -13.686 1.00 91.62 181 GLN A O 1
ATOM 1458 N N . ASN A 1 182 ? 5.308 -22.072 -12.298 1.00 93.19 182 ASN A N 1
ATOM 1459 C CA . ASN A 1 182 ? 4.472 -21.966 -11.102 1.00 93.19 182 ASN A CA 1
ATOM 1460 C C . ASN A 1 182 ? 3.416 -20.864 -11.244 1.00 93.19 182 ASN A C 1
ATOM 1462 O O . ASN A 1 182 ? 2.237 -21.108 -10.976 1.00 93.19 182 ASN A O 1
ATOM 1466 N N . VAL A 1 183 ? 3.805 -19.684 -11.740 1.00 94.25 183 VAL A N 1
ATOM 1467 C CA . VAL A 1 183 ? 2.858 -18.592 -12.010 1.00 94.25 183 VAL A CA 1
ATOM 1468 C C . VAL A 1 183 ? 1.861 -18.988 -13.100 1.00 94.25 183 VAL A C 1
ATOM 1470 O O . VAL A 1 183 ? 0.662 -18.750 -12.953 1.00 94.25 183 VAL A O 1
ATOM 1473 N N . THR A 1 184 ? 2.319 -19.642 -14.169 1.00 92.81 184 THR A N 1
ATOM 1474 C CA . THR A 1 184 ? 1.442 -20.127 -15.245 1.00 92.81 184 THR A CA 1
ATOM 1475 C C . THR A 1 184 ? 0.399 -21.107 -14.709 1.00 92.81 184 THR A C 1
ATOM 1477 O O . THR A 1 184 ? -0.795 -20.939 -14.961 1.00 92.81 184 THR A O 1
ATOM 1480 N N . ASN A 1 185 ? 0.819 -22.083 -13.903 1.00 93.88 185 ASN A N 1
ATOM 1481 C CA . ASN A 1 185 ? -0.069 -23.070 -13.288 1.00 93.88 185 ASN A CA 1
ATOM 1482 C C . ASN A 1 185 ? -1.093 -22.417 -12.345 1.00 93.88 185 ASN A C 1
ATOM 1484 O O . ASN A 1 185 ? -2.278 -22.755 -12.380 1.00 93.88 185 ASN A O 1
ATOM 1488 N N . ALA A 1 186 ? -0.662 -21.456 -11.526 1.00 95.69 186 ALA A N 1
ATOM 1489 C CA . ALA A 1 186 ? -1.551 -20.681 -10.666 1.00 95.69 186 ALA A CA 1
ATOM 1490 C C . ALA A 1 186 ? -2.583 -19.887 -11.489 1.00 95.69 186 ALA A C 1
ATOM 1492 O O . ALA A 1 186 ? -3.784 -19.974 -11.232 1.00 95.69 186 ALA A O 1
ATOM 1493 N N . ASN A 1 187 ? -2.145 -19.196 -12.543 1.00 95.94 187 ASN A N 1
ATOM 1494 C CA . ASN A 1 187 ? -3.026 -18.430 -13.424 1.00 95.94 187 ASN A CA 1
ATOM 1495 C C . ASN A 1 187 ? -4.026 -19.314 -14.186 1.00 95.94 187 ASN A C 1
ATOM 1497 O O . ASN A 1 187 ? -5.172 -18.908 -14.377 1.00 95.94 187 ASN A O 1
ATOM 1501 N N . LEU A 1 188 ? -3.657 -20.543 -14.563 1.00 94.38 188 LEU A N 1
ATOM 1502 C CA . LEU A 1 188 ? -4.600 -21.515 -15.131 1.00 94.38 188 LEU A CA 1
ATOM 1503 C C . LEU A 1 188 ? -5.708 -21.891 -14.136 1.00 94.38 188 LEU A C 1
ATOM 1505 O O . LEU A 1 188 ? -6.877 -21.967 -14.518 1.00 94.38 188 LEU A O 1
ATOM 1509 N N . ARG A 1 189 ? -5.371 -22.060 -12.852 1.00 96.88 189 ARG A N 1
ATOM 1510 C CA . ARG A 1 189 ? -6.359 -22.326 -11.792 1.00 96.88 189 ARG A CA 1
ATOM 1511 C C . ARG A 1 189 ? -7.279 -21.125 -11.558 1.00 96.88 189 ARG A C 1
ATOM 1513 O O . ARG A 1 189 ? -8.487 -21.309 -11.440 1.00 96.88 189 ARG A O 1
ATOM 1520 N N . ILE A 1 190 ? -6.744 -19.901 -11.576 1.00 95.38 190 ILE A N 1
ATOM 1521 C CA . ILE A 1 190 ? -7.552 -18.671 -11.473 1.00 95.38 190 ILE A CA 1
ATOM 1522 C C . ILE A 1 190 ? -8.521 -18.555 -12.660 1.00 95.38 190 ILE A C 1
ATOM 1524 O O . ILE A 1 190 ? -9.708 -18.298 -12.461 1.00 95.38 190 ILE A O 1
ATOM 1528 N N . ARG A 1 191 ? -8.063 -18.837 -13.889 1.00 95.38 191 ARG A N 1
ATOM 1529 C CA . ARG A 1 191 ? -8.933 -18.886 -15.080 1.00 95.38 191 ARG A CA 1
ATOM 1530 C C . ARG A 1 191 ? -10.055 -19.911 -14.937 1.00 95.38 191 ARG A C 1
ATOM 1532 O O . ARG A 1 191 ? -11.187 -19.619 -15.319 1.00 95.38 191 ARG A O 1
ATOM 1539 N N . ALA A 1 192 ? -9.764 -21.089 -14.385 1.00 94.06 192 ALA A N 1
ATOM 1540 C CA . ALA A 1 192 ? -10.773 -22.118 -14.146 1.00 94.06 192 ALA A CA 1
ATOM 1541 C C . ALA A 1 192 ? -11.857 -21.640 -13.162 1.00 94.06 192 ALA A C 1
ATOM 1543 O O . ALA A 1 192 ? -13.041 -21.829 -13.436 1.00 94.06 192 ALA A O 1
ATOM 1544 N N . ILE A 1 193 ? -11.472 -20.948 -12.080 1.00 94.56 193 ILE A N 1
ATOM 1545 C CA . ILE A 1 193 ? -12.421 -20.326 -11.138 1.00 94.56 193 ILE A CA 1
ATOM 1546 C C . ILE A 1 193 ? -13.257 -19.254 -11.845 1.00 94.56 193 ILE A C 1
ATOM 1548 O O . ILE A 1 193 ? -14.484 -19.279 -11.762 1.00 94.56 193 ILE A O 1
ATOM 1552 N N . ASN A 1 194 ? -12.617 -18.348 -12.593 1.00 92.88 194 ASN A N 1
ATOM 1553 C CA . ASN A 1 194 ? -13.312 -17.300 -13.346 1.00 92.88 194 ASN A CA 1
ATOM 1554 C C . ASN A 1 194 ? -14.354 -17.888 -14.309 1.00 92.88 194 ASN A C 1
ATOM 1556 O O . ASN A 1 194 ? -15.486 -17.404 -14.366 1.00 92.88 194 ASN A O 1
ATOM 1560 N N . LYS A 1 195 ? -13.990 -18.966 -15.014 1.00 93.75 195 LYS A N 1
ATOM 1561 C CA . LYS A 1 195 ? -14.879 -19.694 -15.924 1.00 93.75 195 LYS A CA 1
ATOM 1562 C C . LYS A 1 195 ? -16.046 -20.346 -15.182 1.00 93.75 195 LYS A C 1
ATOM 1564 O O . LYS A 1 195 ? -17.185 -20.187 -15.605 1.00 93.75 195 LYS A O 1
ATOM 1569 N N . ALA A 1 196 ? -15.786 -21.038 -14.072 1.00 93.44 196 ALA A N 1
ATOM 1570 C CA . ALA A 1 196 ? -16.824 -21.684 -13.263 1.00 93.44 196 ALA A CA 1
ATOM 1571 C C . ALA A 1 196 ? -17.834 -20.678 -12.680 1.00 93.44 196 ALA A C 1
ATOM 1573 O O . ALA A 1 196 ? -19.001 -21.006 -12.493 1.00 93.44 196 ALA A O 1
ATOM 1574 N N . LYS A 1 197 ? -17.398 -19.437 -12.434 1.00 91.56 197 LYS A N 1
ATOM 1575 C CA . LYS A 1 197 ? -18.241 -18.324 -11.973 1.00 91.56 197 LYS A CA 1
ATOM 1576 C C . LYS A 1 197 ? -18.952 -17.568 -13.105 1.00 91.56 197 LYS A C 1
ATOM 1578 O O . LYS A 1 197 ? -19.626 -16.583 -12.828 1.00 91.56 197 LYS A O 1
ATOM 1583 N N . GLY A 1 198 ? -18.786 -17.980 -14.365 1.00 90.94 198 GLY A N 1
ATOM 1584 C CA . GLY A 1 198 ? -19.425 -17.331 -15.515 1.00 90.94 198 GLY A CA 1
ATOM 1585 C C . GLY A 1 198 ? -18.887 -15.930 -15.834 1.00 90.94 198 GLY A C 1
ATOM 1586 O O . GLY A 1 198 ? -19.591 -15.130 -16.447 1.00 90.94 198 GLY A O 1
ATOM 1587 N N . ARG A 1 199 ? -17.657 -15.596 -15.417 1.00 90.00 199 ARG A N 1
ATOM 1588 C CA . ARG A 1 199 ? -17.065 -14.276 -15.685 1.00 90.00 199 ARG A CA 1
ATOM 1589 C C . ARG A 1 199 ? -16.679 -14.154 -17.158 1.00 90.00 199 ARG A C 1
ATOM 1591 O O . ARG A 1 199 ? -16.013 -15.034 -17.697 1.00 90.00 199 ARG A O 1
ATOM 1598 N N . GLN A 1 200 ? -17.029 -13.028 -17.781 1.00 89.00 200 GLN A N 1
ATOM 1599 C CA . GLN A 1 200 ? -16.664 -12.745 -19.175 1.00 89.00 200 GLN A CA 1
ATOM 1600 C C . GLN A 1 200 ? -15.152 -12.531 -19.341 1.00 89.00 200 GLN A C 1
ATOM 1602 O O . GLN A 1 200 ? -14.542 -13.055 -20.269 1.00 89.00 200 GLN A O 1
ATOM 1607 N N . ASN A 1 201 ? -14.525 -11.809 -18.408 1.00 88.94 201 ASN A N 1
ATOM 1608 C CA . ASN A 1 201 ? -13.077 -11.633 -18.397 1.00 88.94 201 ASN A CA 1
ATOM 1609 C C . ASN A 1 201 ? -12.401 -12.761 -17.604 1.00 88.94 201 ASN A C 1
ATOM 1611 O O . ASN A 1 201 ? -12.320 -12.722 -16.375 1.00 88.94 201 ASN A O 1
ATOM 1615 N N . LEU A 1 202 ? -11.874 -13.759 -18.315 1.00 90.00 202 LEU A N 1
ATOM 1616 C CA . LEU A 1 202 ? -11.140 -14.872 -17.703 1.00 90.00 202 LEU A CA 1
ATOM 1617 C C . LEU A 1 202 ? -9.762 -14.468 -17.163 1.00 90.00 202 LEU A C 1
ATOM 1619 O O . LEU A 1 202 ? -9.209 -15.188 -16.332 1.00 90.00 202 LEU A O 1
ATOM 1623 N N . ASN A 1 203 ? -9.224 -13.327 -17.600 1.00 88.62 203 ASN A N 1
ATOM 1624 C CA . ASN A 1 203 ? -7.940 -12.794 -17.148 1.00 88.62 203 ASN A CA 1
ATOM 1625 C C . ASN A 1 203 ? -8.069 -11.890 -15.909 1.00 88.62 203 ASN A C 1
ATOM 1627 O O . ASN A 1 203 ? -7.100 -11.253 -15.498 1.00 88.62 203 ASN A O 1
ATOM 1631 N N . LEU A 1 204 ? -9.252 -11.834 -15.297 1.00 88.44 204 LEU A N 1
ATOM 1632 C CA . LEU A 1 204 ? -9.457 -11.100 -14.058 1.00 88.44 204 LEU A CA 1
ATOM 1633 C C . LEU A 1 204 ? -8.636 -11.729 -12.914 1.00 88.44 204 LEU A C 1
ATOM 1635 O O . LEU A 1 204 ? -8.692 -12.943 -12.706 1.00 88.44 204 LEU A O 1
ATOM 1639 N N . TYR A 1 205 ? -7.905 -10.894 -12.169 1.00 91.00 205 TYR A N 1
ATOM 1640 C CA . TYR A 1 205 ? -7.074 -11.272 -11.011 1.00 91.00 205 TYR A CA 1
ATOM 1641 C C . TYR A 1 205 ? -5.895 -12.214 -11.303 1.00 91.00 205 TYR A C 1
ATOM 1643 O O . TYR A 1 205 ? -5.378 -12.857 -10.384 1.00 91.00 205 TYR A O 1
ATOM 1651 N N . LEU A 1 206 ? -5.453 -12.325 -12.560 1.00 92.38 206 LEU A N 1
ATOM 1652 C CA . LEU A 1 206 ? -4.236 -13.082 -12.852 1.00 92.38 206 LEU A CA 1
ATOM 1653 C C . LEU A 1 206 ? -3.030 -12.442 -12.173 1.00 92.38 206 LEU A C 1
ATOM 1655 O O . LEU A 1 206 ? -2.877 -11.223 -12.164 1.00 92.38 206 LEU A O 1
ATOM 1659 N N . TYR A 1 207 ? -2.158 -13.287 -11.636 1.00 93.19 207 TYR A N 1
ATOM 1660 C CA . TYR A 1 207 ? -0.916 -12.847 -11.034 1.00 93.19 207 TYR A CA 1
ATOM 1661 C C . TYR A 1 207 ? 0.057 -12.378 -12.130 1.00 93.19 207 TYR A C 1
ATOM 1663 O O . TYR A 1 207 ? 0.299 -13.132 -13.086 1.00 93.19 207 TYR A O 1
ATOM 1671 N N . PRO A 1 208 ? 0.635 -11.171 -12.018 1.00 91.12 208 PRO A N 1
ATOM 1672 C CA . PRO A 1 208 ? 1.387 -10.540 -13.097 1.00 91.12 208 PRO A CA 1
ATOM 1673 C C . PRO A 1 208 ? 2.846 -11.025 -13.161 1.00 91.12 208 PRO A C 1
ATOM 1675 O O . PRO A 1 208 ? 3.752 -10.211 -13.167 1.00 91.12 208 PRO A O 1
ATOM 1678 N N . GLY A 1 209 ? 3.096 -12.339 -13.222 1.00 89.19 209 GLY A N 1
ATOM 1679 C CA . GLY A 1 209 ? 4.428 -12.948 -13.031 1.00 89.19 209 GLY A CA 1
ATOM 1680 C C . GLY A 1 209 ? 5.596 -12.270 -13.754 1.00 89.19 209 GLY A C 1
ATOM 1681 O O . GLY A 1 209 ? 6.418 -11.622 -13.114 1.00 89.19 209 GLY A O 1
ATOM 1682 N N . THR A 1 210 ? 5.684 -12.418 -15.080 1.00 85.94 210 THR A N 1
ATOM 1683 C CA . THR A 1 210 ? 6.801 -11.858 -15.866 1.00 85.94 210 THR A CA 1
ATOM 1684 C C . THR A 1 210 ? 6.862 -10.336 -15.772 1.00 85.94 210 THR A C 1
ATOM 1686 O O . THR A 1 210 ? 7.925 -9.784 -15.513 1.00 85.94 210 THR A O 1
ATOM 1689 N N . ALA A 1 211 ? 5.713 -9.665 -15.898 1.00 88.31 211 ALA A N 1
ATOM 1690 C CA . ALA A 1 211 ? 5.638 -8.209 -15.831 1.00 88.31 211 ALA A CA 1
ATOM 1691 C C . ALA A 1 211 ? 6.099 -7.664 -14.467 1.00 88.31 211 ALA A C 1
ATOM 1693 O O . ALA A 1 211 ? 6.788 -6.653 -14.402 1.00 88.31 211 ALA A O 1
ATOM 1694 N N . GLN A 1 212 ? 5.756 -8.338 -13.367 1.00 91.94 212 GLN A N 1
ATOM 1695 C CA . GLN A 1 212 ? 6.222 -7.984 -12.031 1.00 91.94 212 GLN A CA 1
ATOM 1696 C C . GLN A 1 212 ? 7.728 -8.199 -11.909 1.00 91.94 212 GLN A C 1
ATOM 1698 O O . GLN A 1 212 ? 8.416 -7.312 -11.414 1.00 91.94 212 GLN A O 1
ATOM 1703 N N . TYR A 1 213 ? 8.246 -9.342 -12.365 1.00 91.69 213 TYR A N 1
ATOM 1704 C CA . TYR A 1 213 ? 9.678 -9.624 -12.303 1.00 91.69 213 TYR A CA 1
ATOM 1705 C C . TYR A 1 213 ? 10.505 -8.571 -13.056 1.00 91.69 213 TYR A C 1
ATOM 1707 O O . TYR A 1 213 ? 11.455 -8.024 -12.501 1.00 91.69 213 TYR A O 1
ATOM 1715 N N . GLU A 1 214 ? 10.104 -8.212 -14.278 1.00 90.25 214 GLU A N 1
ATOM 1716 C CA . GLU A 1 214 ? 10.757 -7.159 -15.071 1.00 90.25 214 GLU A CA 1
ATOM 1717 C C . GLU A 1 214 ? 10.794 -5.813 -14.334 1.00 90.25 214 GLU A C 1
ATOM 1719 O O . GLU A 1 214 ? 11.802 -5.097 -14.358 1.00 90.25 214 GLU A O 1
ATOM 1724 N N . LYS A 1 215 ? 9.711 -5.473 -13.627 1.00 91.88 215 LYS A N 1
ATOM 1725 C CA . LYS A 1 215 ? 9.647 -4.251 -12.823 1.00 91.88 215 LYS A CA 1
ATOM 1726 C C . LYS A 1 215 ? 10.505 -4.311 -11.570 1.00 91.88 215 LYS A C 1
ATOM 1728 O O . LYS A 1 215 ? 11.167 -3.322 -11.269 1.00 91.88 215 LYS A O 1
ATOM 1733 N N . ILE A 1 216 ? 10.582 -5.458 -10.904 1.00 93.19 216 ILE A N 1
ATOM 1734 C CA . ILE A 1 216 ? 11.513 -5.668 -9.788 1.00 93.19 216 ILE A CA 1
ATOM 1735 C C . ILE A 1 216 ? 12.957 -5.476 -10.258 1.00 93.19 216 ILE A C 1
ATOM 1737 O O . ILE A 1 216 ? 13.703 -4.721 -9.639 1.00 93.19 216 ILE A O 1
ATOM 1741 N N . VAL A 1 217 ? 13.344 -6.087 -11.382 1.00 91.94 217 VAL A N 1
ATOM 1742 C CA . VAL A 1 217 ? 14.695 -5.935 -11.950 1.00 91.94 217 VAL A CA 1
ATOM 1743 C C . VAL A 1 217 ? 15.000 -4.469 -12.255 1.00 91.94 217 VAL A C 1
ATOM 1745 O O . VAL A 1 217 ? 16.064 -3.976 -11.883 1.00 91.94 217 VAL A O 1
ATOM 1748 N N . THR A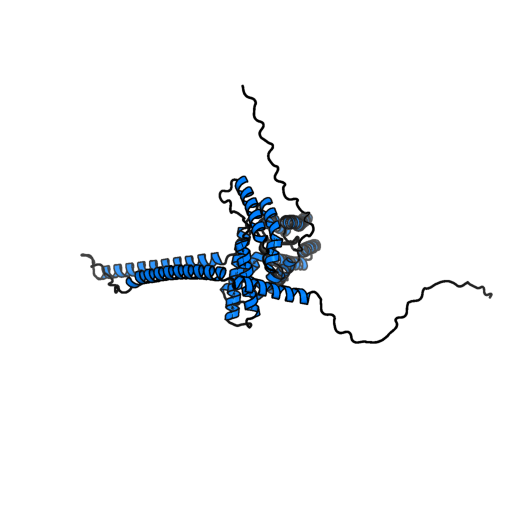 1 218 ? 14.046 -3.760 -12.863 1.00 93.19 218 THR A N 1
ATOM 1749 C CA . THR A 1 218 ? 14.176 -2.329 -13.166 1.00 93.19 218 THR A CA 1
ATOM 1750 C C . THR A 1 218 ? 14.367 -1.505 -11.887 1.00 93.19 218 THR A C 1
ATOM 1752 O O . THR A 1 218 ? 15.281 -0.688 -11.810 1.00 93.19 218 THR A O 1
ATOM 1755 N N . LEU A 1 219 ? 13.554 -1.744 -10.851 1.00 94.38 219 LEU A N 1
ATOM 1756 C CA . LEU A 1 219 ? 13.657 -1.049 -9.564 1.00 94.38 219 LEU A CA 1
ATOM 1757 C C . LEU A 1 219 ? 15.010 -1.288 -8.882 1.00 94.38 219 LEU A C 1
ATOM 1759 O O . LEU A 1 219 ? 15.630 -0.338 -8.408 1.00 94.38 219 LEU A O 1
ATOM 1763 N N . LEU A 1 220 ? 15.499 -2.532 -8.881 1.00 92.88 220 LEU A N 1
ATOM 1764 C CA . LEU A 1 220 ? 16.812 -2.881 -8.328 1.00 92.88 220 LEU A CA 1
ATOM 1765 C C . LEU A 1 220 ? 17.968 -2.248 -9.120 1.00 92.88 220 LEU A C 1
ATOM 1767 O O . LEU A 1 220 ? 19.013 -1.918 -8.556 1.00 92.88 220 LEU A O 1
ATOM 1771 N N . GLU A 1 221 ? 17.808 -2.068 -10.431 1.00 93.88 221 GLU A N 1
ATOM 1772 C CA . GLU A 1 221 ? 18.794 -1.367 -11.250 1.00 93.88 221 GLU A CA 1
ATOM 1773 C C . GLU A 1 221 ? 18.832 0.135 -10.938 1.00 93.88 221 GLU A C 1
ATOM 1775 O O . GLU A 1 221 ? 19.921 0.694 -10.779 1.00 93.88 221 GLU A O 1
ATOM 1780 N N . ILE A 1 222 ? 17.667 0.779 -10.807 1.00 94.88 222 ILE A N 1
ATOM 1781 C CA . ILE A 1 222 ? 17.571 2.195 -10.427 1.00 94.88 222 ILE A CA 1
ATOM 1782 C C . ILE A 1 222 ? 18.155 2.407 -9.025 1.00 94.88 222 ILE A C 1
ATOM 1784 O O . ILE A 1 222 ? 18.971 3.310 -8.843 1.00 94.88 222 ILE A O 1
ATOM 1788 N N . ASP A 1 223 ? 17.828 1.542 -8.061 1.00 92.81 223 ASP A N 1
ATOM 1789 C CA . ASP A 1 223 ? 18.410 1.547 -6.711 1.00 92.81 223 ASP A CA 1
ATOM 1790 C C . ASP A 1 223 ? 19.949 1.519 -6.750 1.00 92.81 223 ASP A C 1
ATOM 1792 O O . ASP A 1 223 ? 20.618 2.366 -6.147 1.00 92.81 223 ASP A O 1
ATOM 1796 N N . ARG A 1 224 ? 20.534 0.605 -7.537 1.00 93.81 224 ARG A N 1
ATOM 1797 C CA . ARG A 1 224 ? 21.992 0.526 -7.712 1.00 93.81 224 ARG A CA 1
ATOM 1798 C C . ARG A 1 224 ? 22.567 1.823 -8.287 1.00 93.81 224 ARG A C 1
ATOM 1800 O O . ARG A 1 224 ? 23.600 2.291 -7.807 1.00 93.81 224 ARG A O 1
ATOM 1807 N N . LYS A 1 225 ? 21.898 2.421 -9.280 1.00 95.69 225 LYS A N 1
ATOM 1808 C CA . LYS A 1 225 ? 22.315 3.699 -9.883 1.00 95.69 225 LYS A CA 1
ATOM 1809 C C . LYS A 1 225 ? 22.262 4.839 -8.866 1.00 95.69 225 LYS A C 1
ATOM 1811 O O . LYS A 1 225 ? 23.239 5.582 -8.762 1.00 95.69 225 LYS A O 1
ATOM 1816 N N . ILE A 1 226 ? 21.199 4.942 -8.066 1.00 93.88 226 ILE A N 1
ATOM 1817 C CA . ILE A 1 226 ? 21.065 5.961 -7.010 1.00 93.88 226 ILE A CA 1
ATOM 1818 C C . ILE A 1 226 ? 22.202 5.837 -5.991 1.00 93.88 226 ILE A C 1
ATOM 1820 O O . ILE A 1 226 ? 22.849 6.836 -5.679 1.00 93.88 226 ILE A O 1
ATOM 1824 N N . LYS A 1 227 ? 22.507 4.617 -5.525 1.00 92.50 227 LYS A N 1
ATOM 1825 C CA . LYS A 1 227 ? 23.610 4.353 -4.580 1.00 92.50 227 LYS A CA 1
ATOM 1826 C C . LYS A 1 227 ? 24.970 4.806 -5.107 1.00 92.50 227 LYS A C 1
ATOM 1828 O O . LYS A 1 227 ? 25.786 5.301 -4.337 1.00 92.50 227 LYS A O 1
ATOM 1833 N N . SER A 1 228 ? 25.203 4.650 -6.409 1.00 92.94 228 SER A N 1
ATOM 1834 C CA . SER A 1 228 ? 26.452 5.059 -7.064 1.00 92.94 228 SER A CA 1
ATOM 1835 C C . SER A 1 228 ? 26.511 6.546 -7.450 1.00 92.94 228 SER A C 1
ATOM 1837 O O . SER A 1 228 ? 27.561 7.016 -7.879 1.00 92.94 228 SER A O 1
ATOM 1839 N N . THR A 1 229 ? 25.409 7.292 -7.304 1.00 93.38 229 THR A N 1
ATOM 1840 C CA . THR A 1 229 ? 25.297 8.689 -7.749 1.00 93.38 229 THR A CA 1
ATOM 1841 C C . THR A 1 229 ? 25.395 9.655 -6.557 1.00 93.38 229 THR A C 1
ATOM 1843 O O . THR A 1 229 ? 24.650 9.489 -5.583 1.00 93.38 229 THR A O 1
ATOM 1846 N N . PRO A 1 230 ? 26.251 10.700 -6.606 1.00 89.56 230 PRO A N 1
ATOM 1847 C CA . PRO A 1 230 ? 26.379 11.675 -5.522 1.00 89.56 230 PRO A CA 1
ATOM 1848 C C . PRO A 1 230 ? 25.054 12.346 -5.132 1.00 89.56 230 PRO A C 1
ATOM 1850 O O . PRO A 1 230 ? 24.222 12.673 -5.988 1.00 89.56 230 PRO A O 1
ATOM 1853 N N . GLY A 1 231 ? 24.883 12.572 -3.826 1.00 88.62 231 GLY A N 1
ATOM 1854 C CA . GLY A 1 231 ? 23.735 13.276 -3.248 1.00 88.62 231 GLY A CA 1
ATOM 1855 C C . GLY A 1 231 ? 23.570 14.691 -3.809 1.00 88.62 231 GLY A C 1
ATOM 1856 O O . GLY A 1 231 ? 24.558 15.369 -4.076 1.00 88.62 231 GLY A O 1
ATOM 1857 N N . GLY A 1 232 ? 22.321 15.124 -4.008 1.00 80.81 232 GLY A N 1
ATOM 1858 C CA . GLY A 1 232 ? 21.990 16.471 -4.495 1.00 80.81 232 GLY A CA 1
ATOM 1859 C C . GLY A 1 232 ? 22.299 16.741 -5.974 1.00 80.81 232 GLY A C 1
ATOM 1860 O O . GLY A 1 232 ? 22.088 17.856 -6.441 1.00 80.81 232 GLY A O 1
ATOM 1861 N N . SER A 1 233 ? 22.792 15.753 -6.728 1.00 90.12 233 SER A N 1
ATOM 1862 C CA . SER A 1 233 ? 23.019 15.918 -8.166 1.00 90.12 233 SER A CA 1
ATOM 1863 C C . SER A 1 233 ? 21.701 15.872 -8.962 1.00 90.12 233 SER A C 1
ATOM 1865 O O . SER A 1 233 ? 20.817 15.078 -8.626 1.00 90.12 233 SER A O 1
ATOM 1867 N N . PRO A 1 234 ? 21.576 16.630 -10.073 1.00 89.88 234 PRO A N 1
ATOM 1868 C CA . PRO A 1 234 ? 20.404 16.551 -10.954 1.00 89.88 234 PRO A CA 1
ATOM 1869 C C . PRO A 1 234 ? 20.151 15.136 -11.491 1.00 89.88 234 PRO A C 1
ATOM 1871 O O . PRO A 1 234 ? 19.010 14.717 -11.667 1.00 89.88 234 PRO A O 1
ATOM 1874 N N . GLN A 1 235 ? 21.222 14.367 -11.708 1.00 92.19 235 GLN A N 1
ATOM 1875 C CA . GLN A 1 235 ? 21.131 12.975 -12.137 1.00 92.19 235 GLN A CA 1
ATOM 1876 C C . GLN A 1 235 ? 20.490 12.082 -11.067 1.00 92.19 235 GLN A C 1
ATOM 1878 O O . GLN A 1 235 ? 19.670 11.229 -11.401 1.00 92.19 235 GLN A O 1
ATOM 1883 N N . ARG A 1 236 ? 20.830 12.276 -9.785 1.00 92.50 236 ARG A N 1
ATOM 1884 C CA . ARG A 1 236 ? 20.197 11.537 -8.685 1.00 92.50 236 ARG A CA 1
ATOM 1885 C C . ARG A 1 236 ? 18.716 11.883 -8.574 1.00 92.50 236 ARG A C 1
ATOM 1887 O O . ARG A 1 236 ? 17.915 10.973 -8.413 1.00 92.50 236 ARG A O 1
ATOM 1894 N N . GLU A 1 237 ? 18.356 13.157 -8.720 1.00 92.00 237 GLU A N 1
ATOM 1895 C CA . GLU A 1 237 ? 16.953 13.590 -8.710 1.00 92.00 237 GLU A CA 1
ATOM 1896 C C . GLU A 1 237 ? 16.149 12.921 -9.837 1.00 92.00 237 GLU A C 1
ATOM 1898 O O . GLU A 1 237 ? 15.080 12.367 -9.593 1.00 92.00 237 GLU A O 1
ATOM 1903 N N . ALA A 1 238 ? 16.697 12.872 -11.057 1.00 91.38 238 ALA A N 1
ATOM 1904 C CA . ALA A 1 238 ? 16.061 12.185 -12.182 1.00 91.38 238 ALA A CA 1
ATOM 1905 C C . ALA A 1 238 ? 15.880 10.675 -11.928 1.00 91.38 238 ALA A C 1
ATOM 1907 O O . ALA A 1 238 ? 14.842 10.106 -12.274 1.00 91.38 238 ALA A O 1
ATOM 1908 N N . LEU A 1 239 ? 16.865 10.027 -11.295 1.00 94.50 239 LEU A N 1
ATOM 1909 C CA . LEU A 1 239 ? 16.770 8.620 -10.898 1.00 94.50 239 LEU A CA 1
ATOM 1910 C C . LEU A 1 239 ? 15.723 8.396 -9.797 1.00 94.50 239 LEU A C 1
ATOM 1912 O O . LEU A 1 239 ? 15.014 7.396 -9.846 1.00 94.50 239 LEU A O 1
ATOM 1916 N N . ILE A 1 240 ? 15.592 9.311 -8.831 1.00 94.19 240 ILE A N 1
ATOM 1917 C CA . ILE A 1 240 ? 14.554 9.246 -7.789 1.00 94.19 240 ILE A CA 1
ATOM 1918 C C . ILE A 1 240 ? 13.160 9.399 -8.409 1.00 94.19 240 ILE A C 1
ATOM 1920 O O . ILE A 1 240 ? 12.252 8.641 -8.063 1.00 94.19 240 ILE A O 1
ATOM 1924 N N . ALA A 1 241 ? 12.990 10.321 -9.359 1.00 91.12 241 ALA A N 1
ATOM 1925 C CA . ALA A 1 241 ? 11.739 10.465 -10.102 1.00 91.12 241 ALA A CA 1
ATOM 1926 C C . ALA A 1 241 ? 11.381 9.184 -10.867 1.00 91.12 241 ALA A C 1
ATOM 1928 O O . ALA A 1 241 ? 10.244 8.711 -10.799 1.00 91.12 241 ALA A O 1
ATOM 1929 N N . ASP A 1 242 ? 12.359 8.561 -11.530 1.00 92.31 242 ASP A N 1
ATOM 1930 C CA . ASP A 1 242 ? 12.135 7.290 -12.217 1.00 92.31 242 ASP A CA 1
ATOM 1931 C C . ASP A 1 242 ? 11.803 6.147 -11.247 1.00 92.31 242 ASP A C 1
ATOM 1933 O O . ASP A 1 242 ? 10.863 5.385 -11.482 1.00 92.31 242 ASP A O 1
ATOM 1937 N N . LEU A 1 243 ? 12.491 6.081 -10.102 1.00 93.88 243 LEU A N 1
ATOM 1938 C CA . LEU A 1 243 ? 12.193 5.128 -9.035 1.00 93.88 243 LEU A CA 1
ATOM 1939 C C . LEU A 1 243 ? 10.743 5.262 -8.556 1.00 93.88 243 LEU A C 1
ATOM 1941 O O . LEU A 1 243 ? 10.034 4.259 -8.437 1.00 93.88 243 LEU A O 1
ATOM 1945 N N . ALA A 1 244 ? 10.286 6.492 -8.308 1.00 91.44 244 ALA A N 1
ATOM 1946 C CA . ALA A 1 244 ? 8.928 6.772 -7.858 1.00 91.44 244 ALA A CA 1
ATOM 1947 C C . ALA A 1 244 ? 7.891 6.298 -8.889 1.00 91.44 244 ALA A C 1
ATOM 1949 O O . ALA A 1 244 ? 6.954 5.576 -8.532 1.00 91.44 244 ALA A O 1
ATOM 1950 N N . ARG A 1 245 ? 8.097 6.604 -10.179 1.00 90.06 245 ARG A N 1
ATOM 1951 C CA . ARG A 1 245 ? 7.220 6.151 -11.272 1.00 90.06 245 ARG A CA 1
ATOM 1952 C C . ARG A 1 245 ? 7.146 4.633 -11.377 1.00 90.06 245 ARG A C 1
ATOM 1954 O O . ARG A 1 245 ? 6.049 4.071 -11.421 1.00 90.06 245 ARG A O 1
ATOM 1961 N N . GLN A 1 246 ? 8.294 3.954 -11.397 1.00 91.31 246 GLN A N 1
ATOM 1962 C CA . GLN A 1 246 ? 8.324 2.491 -11.492 1.00 91.31 246 GLN A CA 1
ATOM 1963 C C . GLN A 1 246 ? 7.698 1.835 -10.257 1.00 91.31 246 GLN A C 1
ATOM 1965 O O . GLN A 1 246 ? 7.035 0.801 -10.378 1.00 91.31 246 GLN A O 1
ATOM 1970 N N . THR A 1 247 ? 7.841 2.448 -9.079 1.00 91.56 247 THR A N 1
ATOM 1971 C CA . THR A 1 247 ? 7.211 1.961 -7.846 1.00 91.56 247 THR A CA 1
ATOM 1972 C C . THR A 1 247 ? 5.691 2.065 -7.949 1.00 91.56 247 THR A C 1
ATOM 1974 O O . THR A 1 247 ? 5.009 1.058 -7.770 1.00 91.56 247 THR A O 1
ATOM 1977 N N . VAL A 1 248 ? 5.148 3.228 -8.331 1.00 89.31 248 VAL A N 1
ATOM 1978 C CA . VAL A 1 248 ? 3.696 3.416 -8.530 1.00 89.31 248 VAL A CA 1
ATOM 1979 C C . VAL A 1 248 ? 3.139 2.438 -9.558 1.00 89.31 248 VAL A C 1
ATOM 1981 O O . VAL A 1 248 ? 2.114 1.798 -9.312 1.00 89.31 248 VAL A O 1
ATOM 1984 N N . TYR A 1 249 ? 3.835 2.257 -10.681 1.00 88.81 249 TYR A N 1
ATOM 1985 C CA . TYR A 1 249 ? 3.440 1.284 -11.695 1.00 88.81 249 TYR A CA 1
ATOM 1986 C C . TYR A 1 249 ? 3.373 -0.137 -11.123 1.00 88.81 249 TYR A C 1
ATOM 1988 O O . TYR A 1 249 ? 2.391 -0.848 -11.330 1.00 88.81 249 TYR A O 1
ATOM 1996 N N . THR A 1 250 ? 4.398 -0.548 -10.375 1.00 90.69 250 THR A N 1
ATOM 1997 C CA . THR A 1 250 ? 4.480 -1.888 -9.775 1.00 90.69 250 THR A CA 1
ATOM 1998 C C . THR A 1 250 ? 3.372 -2.111 -8.748 1.00 90.69 250 THR A C 1
ATOM 2000 O O . THR A 1 250 ? 2.724 -3.159 -8.757 1.00 90.69 250 THR A O 1
ATOM 2003 N N . VAL A 1 251 ? 3.097 -1.107 -7.908 1.00 89.56 251 VAL A N 1
ATOM 2004 C CA . VAL A 1 251 ? 1.975 -1.130 -6.961 1.00 89.56 251 VAL A CA 1
ATOM 2005 C C . VAL A 1 251 ? 0.659 -1.312 -7.714 1.00 89.56 251 VAL A C 1
ATOM 2007 O O . VAL A 1 251 ? -0.122 -2.200 -7.378 1.00 89.56 251 VAL A O 1
ATOM 2010 N N . ASN A 1 252 ? 0.421 -0.529 -8.766 1.00 88.50 252 ASN A N 1
ATOM 2011 C CA . ASN A 1 252 ? -0.808 -0.610 -9.554 1.00 88.50 252 ASN A CA 1
ATOM 2012 C C . ASN A 1 252 ? -0.973 -1.956 -10.263 1.00 88.50 252 ASN A C 1
ATOM 2014 O O . ASN A 1 252 ? -2.059 -2.534 -10.225 1.00 88.50 252 ASN A O 1
ATOM 2018 N N . LEU A 1 253 ? 0.102 -2.488 -10.845 1.00 90.25 253 LEU A N 1
ATOM 2019 C CA . LEU A 1 253 ? 0.117 -3.802 -11.483 1.00 90.25 253 LEU A CA 1
ATOM 2020 C C . LEU A 1 253 ? -0.333 -4.907 -10.510 1.00 90.25 253 LEU A C 1
ATOM 2022 O O . LEU A 1 253 ? -1.162 -5.749 -10.857 1.00 90.25 253 LEU A O 1
ATOM 2026 N N . LEU A 1 254 ? 0.172 -4.883 -9.274 1.00 90.31 254 LEU A N 1
ATOM 2027 C CA . LEU A 1 254 ? -0.193 -5.850 -8.237 1.00 90.31 254 LEU A CA 1
ATOM 2028 C C . LEU A 1 254 ? -1.621 -5.644 -7.726 1.00 90.31 254 LEU A C 1
ATOM 2030 O O . LEU A 1 254 ? -2.388 -6.603 -7.607 1.00 90.31 254 LEU A O 1
ATOM 2034 N N . ARG A 1 255 ? -2.020 -4.393 -7.489 1.00 87.44 255 ARG A N 1
ATOM 2035 C CA . ARG A 1 255 ? -3.347 -4.067 -6.955 1.00 87.44 255 ARG A CA 1
ATOM 2036 C C . ARG A 1 255 ? -4.481 -4.359 -7.925 1.00 87.44 255 ARG A C 1
ATOM 2038 O O . ARG A 1 255 ? -5.545 -4.783 -7.475 1.00 87.44 255 ARG A O 1
ATOM 2045 N N . GLN A 1 256 ? -4.245 -4.242 -9.231 1.00 86.62 256 GLN A N 1
ATOM 2046 C CA . GLN A 1 256 ? -5.171 -4.708 -10.271 1.00 86.62 256 GLN A CA 1
ATOM 2047 C C . GLN A 1 256 ? -5.362 -6.231 -10.237 1.00 86.62 256 GLN A C 1
ATOM 2049 O O . GLN A 1 256 ? -6.471 -6.723 -10.451 1.00 86.62 256 GLN A O 1
ATOM 2054 N N . ALA A 1 257 ? -4.309 -6.983 -9.900 1.00 87.75 257 ALA A N 1
ATOM 2055 C CA . ALA A 1 257 ? -4.410 -8.412 -9.617 1.00 87.75 257 ALA A CA 1
ATOM 2056 C C . ALA A 1 257 ? -5.036 -8.702 -8.237 1.00 87.75 257 ALA A C 1
ATOM 2058 O O . ALA A 1 257 ? -5.368 -9.848 -7.939 1.00 87.75 257 ALA A O 1
ATOM 2059 N N . GLY A 1 258 ? -5.239 -7.676 -7.405 1.00 84.50 258 GLY A N 1
ATOM 2060 C CA . GLY A 1 258 ? -5.777 -7.780 -6.051 1.00 84.50 258 GLY A CA 1
ATOM 2061 C C . GLY A 1 258 ? -4.769 -8.272 -5.009 1.00 84.50 258 GLY A C 1
ATOM 2062 O O . GLY A 1 258 ? -5.163 -8.791 -3.960 1.00 84.50 258 GLY A O 1
ATOM 2063 N N . VAL A 1 259 ? -3.482 -8.090 -5.311 1.00 85.75 259 VAL A N 1
ATOM 2064 C CA . VAL A 1 259 ? -2.337 -8.338 -4.431 1.00 85.75 259 VAL A CA 1
ATOM 2065 C C . VAL A 1 259 ? -1.839 -6.991 -3.912 1.00 85.75 259 VAL A C 1
ATOM 2067 O O . VAL A 1 259 ? -1.683 -6.050 -4.690 1.00 85.75 259 VAL A O 1
ATOM 2070 N N . ASP A 1 260 ? -1.594 -6.872 -2.608 1.00 82.75 260 ASP A N 1
ATOM 2071 C CA . ASP A 1 260 ? -0.953 -5.674 -2.069 1.00 82.75 260 ASP A CA 1
ATOM 2072 C C . ASP A 1 260 ? 0.569 -5.833 -2.149 1.00 82.75 260 ASP A C 1
ATOM 2074 O O . ASP A 1 260 ? 1.121 -6.889 -1.842 1.00 82.75 260 ASP A O 1
ATOM 2078 N N . TRP A 1 261 ? 1.273 -4.792 -2.586 1.00 83.56 261 TRP A N 1
ATOM 2079 C CA . TRP A 1 261 ? 2.715 -4.887 -2.830 1.00 83.56 261 TRP A CA 1
ATOM 2080 C C . TRP A 1 261 ? 3.527 -5.132 -1.552 1.00 83.56 261 TRP A C 1
ATOM 2082 O O . TRP A 1 261 ? 4.589 -5.753 -1.621 1.00 83.56 261 TRP A O 1
ATOM 2092 N N . LYS A 1 262 ? 2.984 -4.712 -0.401 1.00 78.12 262 LYS A N 1
ATOM 2093 C CA . LYS A 1 262 ? 3.540 -4.939 0.940 1.00 78.12 262 LYS A CA 1
ATOM 2094 C C . LYS A 1 262 ? 3.576 -6.417 1.340 1.00 78.12 262 LYS A C 1
ATOM 2096 O O . LYS A 1 262 ? 4.329 -6.785 2.232 1.00 78.12 262 LYS A O 1
ATOM 2101 N N . ASP A 1 263 ? 2.784 -7.261 0.677 1.00 77.62 263 ASP A N 1
ATOM 2102 C CA . ASP A 1 263 ? 2.720 -8.698 0.965 1.00 77.62 263 ASP A CA 1
ATOM 2103 C C . ASP A 1 263 ? 3.805 -9.490 0.218 1.00 77.62 263 ASP A C 1
ATOM 2105 O O . ASP A 1 263 ? 4.043 -10.662 0.508 1.00 77.62 263 ASP A O 1
ATOM 2109 N N . VAL A 1 264 ? 4.441 -8.879 -0.787 1.00 85.06 264 VAL A N 1
ATOM 2110 C CA . VAL A 1 264 ? 5.325 -9.572 -1.742 1.00 85.06 264 VAL A CA 1
ATOM 2111 C C . VAL A 1 264 ? 6.692 -8.917 -1.894 1.00 85.06 264 VAL A C 1
ATOM 2113 O O . VAL A 1 264 ? 7.458 -9.294 -2.779 1.00 85.06 264 VAL A O 1
ATOM 2116 N N . THR A 1 265 ? 7.005 -7.939 -1.051 1.00 84.81 265 THR A N 1
ATOM 2117 C CA . THR A 1 265 ? 8.236 -7.159 -1.143 1.00 84.81 265 THR A CA 1
ATOM 2118 C C . THR A 1 265 ? 8.902 -7.089 0.241 1.00 84.81 265 THR A C 1
ATOM 2120 O O . THR A 1 265 ? 8.218 -6.866 1.242 1.00 84.81 265 THR A O 1
ATOM 2123 N N . PRO A 1 266 ? 10.222 -7.338 0.346 1.00 83.31 266 PRO A N 1
ATOM 2124 C CA . PRO A 1 266 ? 10.931 -7.299 1.621 1.00 83.31 266 PRO A CA 1
ATOM 2125 C C . PRO A 1 266 ? 10.903 -5.920 2.279 1.00 83.31 266 PRO A C 1
ATOM 2127 O O . PRO A 1 266 ? 10.930 -4.887 1.605 1.00 83.31 266 PRO A O 1
ATOM 2130 N N . ARG A 1 267 ? 10.931 -5.907 3.616 1.00 76.06 267 ARG A N 1
ATOM 2131 C CA . ARG A 1 267 ? 10.940 -4.683 4.429 1.00 76.06 267 ARG A CA 1
ATOM 2132 C C . ARG A 1 267 ? 12.049 -3.731 4.024 1.00 76.06 267 ARG A C 1
ATOM 2134 O O . ARG A 1 267 ? 11.819 -2.541 3.859 1.00 76.06 267 ARG A O 1
ATOM 2141 N N . GLU A 1 268 ? 13.254 -4.268 3.912 1.00 80.38 268 GLU A N 1
ATOM 2142 C CA . GLU A 1 268 ? 14.477 -3.507 3.704 1.00 80.38 268 GLU A CA 1
ATOM 2143 C C . GLU A 1 268 ? 14.407 -2.766 2.370 1.00 80.38 268 GLU A C 1
ATOM 2145 O O . GLU A 1 268 ? 14.795 -1.603 2.285 1.00 80.38 268 GLU A O 1
ATOM 2150 N N . ILE A 1 269 ? 13.827 -3.421 1.358 1.00 85.12 269 ILE A N 1
ATOM 2151 C CA . ILE A 1 269 ? 13.568 -2.826 0.051 1.00 85.12 269 ILE A CA 1
ATOM 2152 C C . ILE A 1 269 ? 12.549 -1.698 0.178 1.00 85.12 269 ILE A C 1
ATOM 2154 O O . ILE A 1 269 ? 12.803 -0.602 -0.306 1.00 85.12 269 ILE A O 1
ATOM 2158 N N . HIS A 1 270 ? 11.427 -1.912 0.864 1.00 80.00 270 HIS A N 1
ATOM 2159 C CA . HIS A 1 270 ? 10.439 -0.849 1.054 1.00 80.00 270 HIS A CA 1
ATOM 2160 C C . HIS A 1 270 ? 11.004 0.379 1.751 1.00 80.00 270 HIS A C 1
ATOM 2162 O O . HIS A 1 270 ? 10.846 1.489 1.243 1.00 80.00 270 HIS A O 1
ATOM 2168 N N . THR A 1 271 ? 11.665 0.180 2.894 1.00 79.44 271 THR A N 1
ATOM 2169 C CA . THR A 1 271 ? 12.287 1.266 3.652 1.00 79.44 271 THR A CA 1
ATOM 2170 C C . THR A 1 271 ? 13.260 2.022 2.755 1.00 79.44 271 THR A C 1
ATOM 2172 O O . THR A 1 271 ? 13.173 3.240 2.660 1.00 79.44 271 THR A O 1
ATOM 2175 N N . GLN A 1 272 ? 14.111 1.306 2.017 1.00 84.12 272 GLN A N 1
ATOM 2176 C CA . GLN A 1 272 ? 15.068 1.906 1.093 1.00 84.12 272 GLN A CA 1
ATOM 2177 C C . GLN A 1 272 ? 14.400 2.728 -0.019 1.00 84.12 272 GLN A C 1
ATOM 2179 O O . GLN A 1 272 ? 14.784 3.877 -0.238 1.00 84.12 272 GLN A O 1
ATOM 2184 N N . LEU A 1 273 ? 13.386 2.178 -0.694 1.00 87.19 273 LEU A N 1
ATOM 2185 C CA . LEU A 1 273 ? 12.662 2.873 -1.762 1.00 87.19 273 LEU A CA 1
ATOM 2186 C C . LEU A 1 273 ? 11.998 4.155 -1.242 1.00 87.19 273 LEU A C 1
ATOM 2188 O O . LEU A 1 273 ? 12.144 5.216 -1.846 1.00 87.19 273 LEU A O 1
ATOM 2192 N N . ILE A 1 274 ? 11.313 4.078 -0.099 1.00 83.25 274 ILE A N 1
ATOM 2193 C CA . ILE A 1 274 ? 10.652 5.235 0.514 1.00 83.25 274 ILE A CA 1
ATOM 2194 C C . ILE A 1 274 ? 11.673 6.275 0.983 1.00 83.25 274 ILE A C 1
ATOM 2196 O O . ILE A 1 274 ? 11.431 7.468 0.805 1.00 83.25 274 ILE A O 1
ATOM 2200 N N . THR A 1 275 ? 12.826 5.864 1.521 1.00 85.88 275 THR A N 1
ATOM 2201 C CA . THR A 1 275 ? 13.904 6.795 1.881 1.00 85.88 275 THR A CA 1
ATOM 2202 C C . THR A 1 275 ? 14.356 7.608 0.671 1.00 85.88 275 THR A C 1
ATOM 2204 O O . THR A 1 275 ? 14.373 8.832 0.759 1.00 85.88 275 THR A O 1
ATOM 2207 N N . TYR A 1 276 ? 14.628 6.977 -0.475 1.00 87.81 276 TYR A N 1
ATOM 2208 C CA . TYR A 1 276 ? 15.019 7.721 -1.679 1.00 87.81 276 TYR A CA 1
ATOM 2209 C C . TYR A 1 276 ? 13.920 8.645 -2.189 1.00 87.81 276 TYR A C 1
ATOM 2211 O O . TYR A 1 276 ? 14.182 9.798 -2.517 1.00 87.81 276 TYR A O 1
ATOM 2219 N N . ILE A 1 277 ? 12.675 8.176 -2.210 1.00 86.62 277 ILE A N 1
ATOM 2220 C CA . ILE A 1 277 ? 11.536 8.987 -2.658 1.00 86.62 277 ILE A CA 1
ATOM 2221 C C . ILE A 1 277 ? 11.323 10.199 -1.736 1.00 86.62 277 ILE A C 1
ATOM 2223 O O . ILE A 1 277 ? 10.889 11.251 -2.191 1.00 86.62 277 ILE A O 1
ATOM 2227 N N . ARG A 1 278 ? 11.675 10.093 -0.449 1.00 86.06 278 ARG A N 1
ATOM 2228 C CA . ARG A 1 278 ? 11.648 11.216 0.501 1.00 86.06 278 ARG A CA 1
ATOM 2229 C C . ARG A 1 278 ? 12.781 12.218 0.314 1.00 86.06 278 ARG A C 1
ATOM 2231 O O . ARG A 1 278 ? 12.610 13.362 0.728 1.00 86.06 278 ARG A O 1
ATOM 2238 N N . GLU A 1 279 ? 13.907 11.801 -0.259 1.00 87.25 279 GLU A N 1
ATOM 2239 C CA . GLU A 1 279 ? 15.008 12.705 -0.606 1.00 87.25 279 GLU A CA 1
ATOM 2240 C C . GLU A 1 279 ? 14.634 13.614 -1.783 1.00 87.25 279 GLU A C 1
ATOM 2242 O O . GLU A 1 279 ? 15.054 14.771 -1.805 1.00 87.25 279 GLU A O 1
ATOM 2247 N N . GLY A 1 280 ? 13.839 13.108 -2.732 1.00 86.69 280 GLY A N 1
ATOM 2248 C CA . GLY A 1 280 ? 13.472 13.844 -3.940 1.00 86.69 280 GLY A CA 1
ATOM 2249 C C . GLY A 1 280 ? 12.650 15.101 -3.658 1.00 86.69 280 GLY A C 1
ATOM 2250 O O . GLY A 1 280 ? 11.781 15.119 -2.784 1.00 86.69 280 GLY A O 1
ATOM 2251 N N . GLN A 1 281 ? 12.948 16.161 -4.407 1.00 86.94 281 GLN A N 1
ATOM 2252 C CA . GLN A 1 281 ? 12.367 1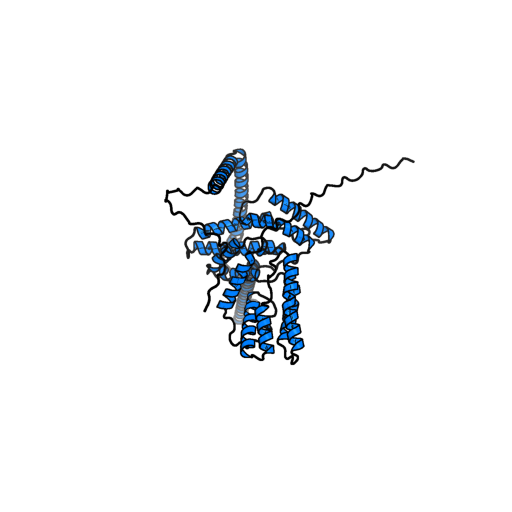7.500 -4.225 1.00 86.94 281 GLN A CA 1
ATOM 2253 C C . GLN A 1 281 ? 11.549 17.971 -5.432 1.00 86.94 281 GLN A C 1
ATOM 2255 O O . GLN A 1 281 ? 10.861 18.988 -5.352 1.00 86.94 281 GLN A O 1
ATOM 2260 N N . SER A 1 282 ? 11.615 17.258 -6.556 1.00 86.56 282 SER A N 1
ATOM 2261 C CA . SER A 1 282 ? 10.814 17.558 -7.739 1.00 86.56 282 SER A CA 1
ATOM 2262 C C . SER A 1 282 ? 9.318 17.451 -7.441 1.00 86.56 282 SER A C 1
ATOM 2264 O O . SER A 1 282 ? 8.867 16.584 -6.690 1.00 86.56 282 SER A O 1
ATOM 2266 N N . GLU A 1 283 ? 8.527 18.333 -8.058 1.00 84.88 283 GLU A N 1
ATOM 2267 C CA . GLU A 1 283 ? 7.074 18.393 -7.854 1.00 84.88 283 GLU A CA 1
ATOM 2268 C C . GLU A 1 283 ? 6.398 17.041 -8.138 1.00 84.88 283 GLU A C 1
ATOM 2270 O O . GLU A 1 283 ? 5.512 16.608 -7.399 1.00 84.88 283 GLU A O 1
ATOM 2275 N N . GLU A 1 284 ? 6.860 16.342 -9.178 1.00 84.31 284 GLU A N 1
ATOM 2276 C CA . GLU A 1 284 ? 6.408 14.994 -9.521 1.00 84.31 284 GLU A CA 1
ATOM 2277 C C . GLU A 1 284 ? 6.659 14.004 -8.373 1.00 84.31 284 GLU A C 1
ATOM 2279 O O . GLU A 1 284 ? 5.736 13.308 -7.947 1.00 84.31 284 GLU A O 1
ATOM 2284 N N . VAL A 1 285 ? 7.878 13.966 -7.821 1.00 85.56 285 VAL A N 1
ATOM 2285 C CA . VAL A 1 285 ? 8.225 13.066 -6.710 1.00 85.56 285 VAL A CA 1
ATOM 2286 C C . VAL A 1 285 ? 7.417 13.395 -5.463 1.00 85.56 285 VAL A C 1
ATOM 2288 O O . VAL A 1 285 ? 6.937 12.477 -4.804 1.00 85.56 285 VAL A O 1
ATOM 2291 N N . VAL A 1 286 ? 7.195 14.675 -5.159 1.00 85.12 286 VAL A N 1
ATOM 2292 C CA . VAL A 1 286 ? 6.372 15.088 -4.012 1.00 85.12 286 VAL A CA 1
ATOM 2293 C C . VAL A 1 286 ? 4.933 14.576 -4.149 1.00 85.12 286 VAL A C 1
ATOM 2295 O O . VAL A 1 286 ? 4.383 14.036 -3.184 1.00 85.12 286 VAL A O 1
ATOM 2298 N N . LYS A 1 287 ? 4.334 14.666 -5.345 1.00 83.62 287 LYS A N 1
ATOM 2299 C CA . LYS A 1 287 ? 2.997 14.107 -5.618 1.00 83.62 287 LYS A CA 1
ATOM 2300 C C . LYS A 1 287 ? 2.989 12.580 -5.493 1.00 83.62 287 LYS A C 1
ATOM 2302 O O . LYS A 1 287 ? 2.139 12.017 -4.800 1.00 83.62 287 LYS A O 1
ATOM 2307 N N . LEU A 1 288 ? 3.963 11.901 -6.105 1.00 83.81 288 LEU A N 1
ATOM 2308 C CA . LEU A 1 288 ? 4.064 10.437 -6.075 1.00 83.81 288 LEU A CA 1
ATOM 2309 C C . LEU A 1 288 ? 4.320 9.890 -4.675 1.00 83.81 288 LEU A C 1
ATOM 2311 O O . LEU A 1 288 ? 3.741 8.871 -4.299 1.00 83.81 288 LEU A O 1
ATOM 2315 N N . LYS A 1 289 ? 5.139 10.585 -3.886 1.00 84.88 289 LYS A N 1
ATOM 2316 C CA . LYS A 1 289 ? 5.399 10.278 -2.482 1.00 84.88 289 LYS A CA 1
ATOM 2317 C C . LYS A 1 289 ? 4.096 10.218 -1.695 1.00 84.88 289 LYS A C 1
ATOM 2319 O O . LYS A 1 289 ? 3.864 9.225 -1.012 1.00 84.88 289 LYS A O 1
ATOM 2324 N N . GLY A 1 290 ? 3.243 11.239 -1.816 1.00 79.00 290 GLY A N 1
ATOM 2325 C CA . GLY A 1 290 ? 1.954 11.278 -1.123 1.00 79.00 290 GLY A CA 1
ATOM 2326 C C . GLY A 1 290 ? 1.086 10.065 -1.460 1.00 79.00 290 GLY A C 1
ATOM 2327 O O . GLY A 1 290 ? 0.581 9.398 -0.560 1.00 79.00 290 GLY A O 1
ATOM 2328 N N . HIS A 1 291 ? 0.989 9.715 -2.746 1.00 81.62 291 HIS A N 1
ATOM 2329 C CA . HIS A 1 291 ? 0.244 8.534 -3.182 1.00 81.62 291 HIS A CA 1
ATOM 2330 C C . HIS A 1 291 ? 0.844 7.225 -2.656 1.00 81.62 291 HIS A C 1
ATOM 2332 O O . HIS A 1 291 ? 0.100 6.377 -2.162 1.00 81.62 291 HIS A O 1
ATOM 2338 N N . LEU A 1 292 ? 2.165 7.051 -2.736 1.00 81.62 292 LEU A N 1
ATOM 2339 C CA . LEU A 1 292 ? 2.859 5.844 -2.278 1.00 81.62 292 LEU A CA 1
ATOM 2340 C C . LEU A 1 292 ? 2.734 5.645 -0.768 1.00 81.62 292 LEU A C 1
ATOM 2342 O O . LEU A 1 292 ? 2.383 4.546 -0.333 1.00 81.62 292 LEU A O 1
ATOM 2346 N N . GLU A 1 293 ? 2.954 6.697 0.019 1.00 79.88 293 GLU A N 1
ATOM 2347 C CA . GLU A 1 293 ? 2.773 6.658 1.471 1.00 79.88 293 GLU A CA 1
ATOM 2348 C C . GLU A 1 293 ? 1.317 6.345 1.829 1.00 79.88 293 GLU A C 1
ATOM 2350 O O . GLU A 1 293 ? 1.068 5.444 2.629 1.00 79.88 293 GLU A O 1
ATOM 2355 N N . ASP A 1 294 ? 0.352 7.005 1.181 1.00 77.81 294 ASP A N 1
ATOM 2356 C CA . ASP A 1 294 ? -1.070 6.735 1.396 1.00 77.81 294 ASP A CA 1
ATOM 2357 C C . ASP A 1 294 ? -1.436 5.297 1.036 1.00 77.81 294 ASP A C 1
ATOM 2359 O O . ASP A 1 294 ? -2.181 4.653 1.772 1.00 77.81 294 ASP A O 1
ATOM 2363 N N . SER A 1 295 ? -0.888 4.753 -0.052 1.00 76.50 295 SER A N 1
ATOM 2364 C CA . SER A 1 295 ? -1.142 3.368 -0.444 1.00 76.50 295 SER A CA 1
ATOM 2365 C C . SER A 1 295 ? -0.719 2.379 0.640 1.00 76.50 295 SER A C 1
ATOM 2367 O O . SER A 1 295 ? -1.391 1.369 0.835 1.00 76.50 295 SER A O 1
ATOM 2369 N N . TRP A 1 296 ? 0.343 2.688 1.380 1.00 74.19 296 TRP A N 1
ATOM 2370 C CA . TRP A 1 296 ? 0.890 1.819 2.413 1.00 74.19 296 TRP A CA 1
ATOM 2371 C C . TRP A 1 296 ? -0.000 1.725 3.649 1.00 74.19 296 TRP A C 1
ATOM 2373 O O . TRP A 1 296 ? -0.199 0.642 4.206 1.00 74.19 296 TRP A O 1
ATOM 2383 N N . VAL A 1 297 ? -0.535 2.873 4.063 1.00 76.50 297 VAL A N 1
ATOM 2384 C CA . VAL A 1 297 ? -1.381 3.009 5.254 1.00 76.50 297 VAL A CA 1
ATOM 2385 C C . VAL A 1 297 ? -2.872 2.937 4.937 1.00 76.50 297 VAL A C 1
ATOM 2387 O O . VAL A 1 297 ? -3.681 3.168 5.824 1.00 76.50 297 VAL A O 1
ATOM 2390 N N . SER A 1 298 ? -3.252 2.668 3.685 1.00 79.69 298 SER A N 1
ATOM 2391 C CA . SER A 1 298 ? -4.658 2.511 3.314 1.00 79.69 298 SER A CA 1
ATOM 2392 C C . SER A 1 298 ? -5.157 1.100 3.639 1.00 79.69 298 SER A C 1
ATOM 2394 O O . SER A 1 298 ? -4.494 0.116 3.275 1.00 79.69 298 SER A O 1
ATOM 2396 N N . PRO A 1 299 ? -6.345 0.973 4.256 1.00 81.31 299 PRO A N 1
ATOM 2397 C CA . PRO A 1 299 ? -6.948 -0.325 4.495 1.00 81.31 299 PRO A CA 1
ATOM 2398 C C . PRO A 1 299 ? -7.309 -1.009 3.170 1.00 81.31 299 PRO A C 1
ATOM 2400 O O . PRO A 1 299 ? -7.688 -0.386 2.182 1.00 81.31 299 PRO A O 1
ATOM 2403 N N . THR A 1 300 ? -7.194 -2.332 3.145 1.00 77.81 300 THR A N 1
ATOM 2404 C CA . THR A 1 300 ? -7.719 -3.168 2.056 1.00 77.81 300 THR A CA 1
ATOM 2405 C C . THR A 1 300 ? -9.252 -3.210 2.104 1.00 77.81 300 THR A C 1
ATOM 2407 O O . THR A 1 300 ? -9.817 -3.047 3.187 1.00 77.81 300 THR A O 1
ATOM 2410 N N . PRO A 1 301 ? -9.963 -3.538 1.006 1.00 81.25 301 PRO A N 1
ATOM 2411 C CA . PRO A 1 301 ? -11.430 -3.613 1.024 1.00 81.25 301 PRO A CA 1
ATOM 2412 C C . PRO A 1 301 ? -12.001 -4.562 2.089 1.00 81.25 301 PRO A C 1
ATOM 2414 O O . PRO A 1 301 ? -13.106 -4.371 2.591 1.00 81.25 301 PRO A O 1
ATOM 2417 N N . GLN A 1 302 ? -11.270 -5.624 2.441 1.00 80.62 302 GLN A N 1
ATOM 2418 C CA . GLN A 1 302 ? -11.655 -6.542 3.513 1.00 80.62 302 GLN A CA 1
ATOM 2419 C C . GLN A 1 302 ? -11.500 -5.894 4.896 1.00 80.62 302 GLN A C 1
ATOM 2421 O O . GLN A 1 302 ? -12.367 -6.088 5.744 1.00 80.62 302 GLN A O 1
ATOM 2426 N N . GLN A 1 303 ? -10.439 -5.111 5.113 1.00 85.75 303 GLN A N 1
ATOM 2427 C CA . GLN A 1 303 ? -10.253 -4.327 6.339 1.00 85.75 303 GLN A CA 1
ATOM 2428 C C . GLN A 1 303 ? -11.297 -3.207 6.439 1.00 85.75 303 GLN A C 1
ATOM 2430 O O . GLN A 1 303 ? -11.871 -3.018 7.506 1.00 85.75 303 GLN A O 1
ATOM 2435 N N . GLU A 1 304 ? -11.618 -2.526 5.334 1.00 88.00 304 GLU A N 1
ATOM 2436 C CA . GLU A 1 304 ? -12.653 -1.482 5.282 1.00 88.00 304 GLU A CA 1
ATOM 2437 C C . GLU A 1 304 ? -14.027 -1.992 5.726 1.00 88.00 304 GLU A C 1
ATOM 2439 O O . GLU A 1 304 ? -14.740 -1.290 6.438 1.00 88.00 304 GLU A O 1
ATOM 2444 N N . LYS A 1 305 ? -14.390 -3.233 5.375 1.00 87.19 305 LYS A N 1
ATOM 2445 C CA . LYS A 1 305 ? -15.651 -3.844 5.829 1.00 87.19 305 LYS A CA 1
ATOM 2446 C C . LYS A 1 305 ? -15.735 -3.961 7.349 1.00 87.19 305 LYS A C 1
ATOM 2448 O O . LYS A 1 305 ? -16.798 -3.715 7.906 1.00 87.19 305 LYS A O 1
ATOM 2453 N N . VAL A 1 306 ? -14.632 -4.322 8.005 1.00 91.00 306 VAL A N 1
ATOM 2454 C CA . VAL A 1 306 ? -14.564 -4.409 9.473 1.00 91.00 306 VAL A CA 1
ATOM 2455 C C . VAL A 1 306 ? -14.528 -3.004 10.082 1.00 91.00 306 VAL A C 1
ATOM 2457 O O . VAL A 1 306 ? -15.276 -2.684 11.003 1.00 91.00 306 VAL A O 1
ATOM 2460 N N . LEU A 1 307 ? -13.702 -2.125 9.512 1.00 92.12 307 LEU A N 1
ATOM 2461 C CA . LEU A 1 307 ? -13.521 -0.748 9.968 1.00 92.12 307 LEU A CA 1
ATOM 2462 C C . LEU A 1 307 ? -14.754 0.142 9.746 1.00 92.12 307 LEU A C 1
ATOM 2464 O O . LEU A 1 307 ? -14.880 1.175 10.398 1.00 92.12 307 LEU A O 1
ATOM 2468 N N . GLY A 1 308 ? -15.688 -0.246 8.877 1.00 90.50 308 GLY A N 1
ATOM 2469 C CA . GLY A 1 308 ? -16.892 0.530 8.571 1.00 90.50 308 GLY A CA 1
ATOM 2470 C C . GLY A 1 308 ? -17.792 0.801 9.782 1.00 90.50 308 GLY A C 1
ATOM 2471 O O . GLY A 1 308 ? -18.520 1.792 9.793 1.00 90.50 308 GLY A O 1
ATOM 2472 N N . ALA A 1 309 ? -17.716 -0.025 10.832 1.00 90.88 309 ALA A N 1
ATOM 2473 C CA . ALA A 1 309 ? -18.445 0.200 12.081 1.00 90.88 309 ALA A CA 1
ATOM 2474 C C . ALA A 1 309 ? -17.806 1.281 12.980 1.00 90.88 309 ALA A C 1
ATOM 2476 O O . ALA A 1 309 ? -18.485 1.845 13.844 1.00 90.88 309 ALA A O 1
ATOM 2477 N N . VAL A 1 310 ? -16.518 1.590 12.782 1.00 92.38 310 VAL A N 1
ATOM 2478 C CA . VAL A 1 310 ? -15.726 2.468 13.659 1.00 92.38 310 VAL A CA 1
ATOM 2479 C C . VAL A 1 310 ? -16.315 3.878 13.781 1.00 92.38 310 VAL A C 1
ATOM 2481 O O . VAL A 1 310 ? -16.506 4.315 14.918 1.00 92.38 310 VAL A O 1
ATOM 2484 N N . PRO A 1 311 ? -16.680 4.594 12.695 1.00 92.62 311 PRO A N 1
ATOM 2485 C CA . PRO A 1 311 ? -17.198 5.960 12.812 1.00 92.62 311 PRO A CA 1
ATOM 2486 C C . PRO A 1 311 ? -18.479 6.046 13.648 1.00 92.62 311 PRO A C 1
ATOM 2488 O O . PRO A 1 311 ? -18.626 6.945 14.475 1.00 92.62 311 PRO A O 1
ATOM 2491 N N . ALA A 1 312 ? -19.397 5.091 13.470 1.00 89.44 312 ALA A N 1
ATOM 2492 C CA . ALA A 1 312 ? -20.648 5.048 14.218 1.00 89.44 312 ALA A CA 1
ATOM 2493 C C . ALA A 1 312 ? -20.399 4.771 15.708 1.00 89.44 312 ALA A C 1
ATOM 2495 O O . ALA A 1 312 ? -20.944 5.468 16.564 1.00 89.44 312 ALA A O 1
ATOM 2496 N N . LEU A 1 313 ? -19.528 3.806 16.020 1.00 91.25 313 LEU A N 1
ATOM 2497 C CA . LEU A 1 313 ? -19.157 3.480 17.397 1.00 91.25 313 LEU A CA 1
ATOM 2498 C C . LEU A 1 313 ? -18.426 4.637 18.087 1.00 91.25 313 LEU A C 1
ATOM 2500 O O . LEU A 1 313 ? -18.728 4.926 19.242 1.00 91.25 313 LEU A O 1
ATOM 2504 N N . LEU A 1 314 ? -17.524 5.339 17.391 1.00 90.19 314 LEU A N 1
ATOM 2505 C CA . LEU A 1 314 ? -16.858 6.535 17.917 1.00 90.19 314 LEU A CA 1
ATOM 2506 C C . LEU A 1 314 ? -17.850 7.672 18.154 1.00 90.19 314 LEU A C 1
ATOM 2508 O O . LEU A 1 314 ? -17.811 8.299 19.211 1.00 90.19 314 LEU A O 1
ATOM 2512 N N . LYS A 1 315 ? -18.793 7.901 17.232 1.00 89.25 315 LYS A N 1
ATOM 2513 C CA . LYS A 1 315 ? -19.858 8.895 17.426 1.00 89.25 315 LYS A CA 1
ATOM 2514 C C . LYS A 1 315 ? -20.682 8.585 18.671 1.00 89.25 315 LYS A C 1
ATOM 2516 O O . LYS A 1 315 ? -21.006 9.488 19.435 1.00 89.25 315 LYS A O 1
ATOM 2521 N N . SER A 1 316 ? -21.001 7.312 18.897 1.00 88.56 316 SER A N 1
ATOM 2522 C CA . SER A 1 316 ? -21.707 6.888 20.104 1.00 88.56 316 SER A CA 1
ATOM 2523 C C . SER A 1 316 ? -20.843 6.980 21.364 1.00 88.56 316 SER A C 1
ATOM 2525 O O . SER A 1 316 ? -21.349 7.320 22.426 1.00 88.56 316 SER A O 1
ATOM 2527 N N . PHE A 1 317 ? -19.541 6.728 21.257 1.00 87.56 317 PHE A N 1
ATOM 2528 C CA . PHE A 1 317 ? -18.597 6.828 22.367 1.00 87.56 317 PHE A CA 1
ATOM 2529 C C . PHE A 1 317 ? -18.394 8.276 22.847 1.00 87.56 317 PHE A C 1
ATOM 2531 O O . PHE A 1 317 ? -18.383 8.533 24.051 1.00 87.56 317 PHE A O 1
ATOM 2538 N N . PHE A 1 318 ? -18.264 9.224 21.913 1.00 83.44 318 PHE A N 1
ATOM 2539 C CA . PHE A 1 318 ? -18.087 10.654 22.199 1.00 83.44 318 PHE A CA 1
ATOM 2540 C C . PHE A 1 318 ? -19.399 11.439 22.320 1.00 83.44 318 PHE A C 1
ATOM 2542 O O . PHE A 1 318 ? -19.372 12.607 22.703 1.00 83.44 318 PHE A O 1
ATOM 2549 N N . GLY A 1 319 ? -20.535 10.826 21.983 1.00 77.38 319 GLY A N 1
ATOM 2550 C CA . GLY A 1 319 ? -21.847 11.457 22.071 1.00 77.38 319 GLY A CA 1
ATOM 2551 C C . GLY A 1 319 ? -22.261 11.790 23.506 1.00 77.38 319 GLY A C 1
ATOM 2552 O O . GLY A 1 319 ? -21.707 11.273 24.480 1.00 77.38 319 GLY A O 1
ATOM 2553 N N . GLU A 1 320 ? -23.288 12.631 23.630 1.00 62.84 320 GLU A N 1
ATOM 2554 C CA . GLU A 1 320 ? -23.883 13.065 24.900 1.00 62.84 320 GLU A CA 1
ATOM 2555 C C . GLU A 1 320 ? -24.682 11.941 25.583 1.00 62.84 320 GLU A C 1
ATOM 2557 O O . GLU A 1 320 ? -25.885 12.032 25.808 1.00 62.84 320 GLU A O 1
ATOM 2562 N N . PHE A 1 321 ? -24.031 10.832 25.915 1.00 60.53 321 PHE A N 1
ATOM 2563 C CA . PHE A 1 321 ? -24.624 9.822 26.782 1.00 60.53 321 PHE A CA 1
ATOM 2564 C C . PHE A 1 321 ? -24.232 10.127 28.224 1.00 60.53 321 PHE A C 1
ATOM 2566 O O . PHE A 1 321 ? -23.047 10.113 28.561 1.00 60.53 321 PHE A O 1
ATOM 2573 N N . GLN A 1 322 ? -25.232 10.372 29.075 1.00 58.91 322 GLN A N 1
ATOM 2574 C CA . GLN A 1 322 ? -25.065 10.393 30.536 1.00 58.91 322 GLN A CA 1
ATOM 2575 C C . GLN A 1 322 ? -24.880 8.983 31.127 1.00 58.91 322 GLN A C 1
ATOM 2577 O O . GLN A 1 322 ? -24.540 8.834 32.295 1.00 58.91 322 GLN A O 1
ATOM 2582 N N . ASP A 1 323 ? -25.093 7.948 30.313 1.00 77.88 323 ASP A N 1
ATOM 2583 C CA . ASP A 1 323 ? -24.985 6.544 30.690 1.00 77.88 323 ASP A CA 1
ATOM 2584 C C . ASP A 1 323 ? -23.551 6.030 30.476 1.00 77.88 323 ASP A C 1
ATOM 2586 O O . ASP A 1 323 ? -23.118 5.723 29.357 1.00 77.88 323 ASP A O 1
ATOM 2590 N N . THR A 1 324 ? -22.810 5.963 31.579 1.00 78.31 324 THR A N 1
ATOM 2591 C CA . THR A 1 324 ? -21.429 5.482 31.638 1.00 78.31 324 THR A CA 1
ATOM 2592 C C . THR A 1 324 ? -21.290 4.032 31.162 1.00 78.31 324 THR A C 1
ATOM 2594 O O . THR A 1 324 ? -20.303 3.707 30.499 1.00 78.31 324 THR A O 1
ATOM 2597 N N . GLU A 1 325 ? -22.274 3.164 31.423 1.00 82.75 325 GLU A N 1
ATOM 2598 C CA . GLU A 1 325 ? -22.213 1.749 31.031 1.00 82.75 325 GLU A CA 1
ATOM 2599 C C . GLU A 1 325 ? -22.274 1.592 29.511 1.00 82.75 325 GLU A C 1
ATOM 2601 O O . GLU A 1 325 ? -21.479 0.854 28.919 1.00 82.75 325 GLU A O 1
ATOM 2606 N N . LYS A 1 326 ? -23.155 2.349 28.846 1.00 83.94 326 LYS A N 1
ATOM 2607 C CA . LYS A 1 326 ? -23.226 2.359 27.375 1.00 83.94 326 LYS A CA 1
ATOM 2608 C C . LYS A 1 326 ? -21.933 2.852 26.746 1.00 83.94 326 LYS A C 1
ATOM 2610 O O . LYS A 1 326 ? -21.472 2.261 25.770 1.00 83.94 326 LYS A O 1
ATOM 2615 N N . ARG A 1 327 ? -21.315 3.895 27.308 1.00 83.12 327 ARG A N 1
ATOM 2616 C CA . ARG A 1 327 ? -20.033 4.411 26.806 1.00 83.12 327 ARG A CA 1
ATOM 2617 C C . ARG A 1 327 ? -18.921 3.370 26.923 1.00 83.12 327 ARG A C 1
ATOM 2619 O O . ARG A 1 327 ? -18.193 3.148 25.956 1.00 83.12 327 ARG A O 1
ATOM 2626 N N . VAL A 1 328 ? -18.833 2.686 28.066 1.00 85.88 328 VAL A N 1
ATOM 2627 C CA . VAL A 1 328 ? -17.881 1.583 28.266 1.00 85.88 328 VAL A CA 1
ATOM 2628 C C . VAL A 1 328 ? -18.140 0.452 27.270 1.00 85.88 328 VAL A C 1
ATOM 2630 O O . VAL A 1 328 ? -17.194 -0.035 26.654 1.00 85.88 328 VAL A O 1
ATOM 2633 N N . SER A 1 329 ? -19.404 0.090 27.037 1.00 89.88 329 SER A N 1
ATOM 2634 C CA . SER A 1 329 ? -19.777 -0.923 26.043 1.00 89.88 329 SER A CA 1
ATOM 2635 C C . SER A 1 329 ? -19.318 -0.550 24.627 1.00 89.88 329 SER A C 1
ATOM 2637 O O . SER A 1 329 ? -18.752 -1.390 23.926 1.00 89.88 329 SER A O 1
ATOM 2639 N N . TYR A 1 330 ? -19.486 0.706 24.197 1.00 90.19 330 TYR A N 1
ATOM 2640 C CA . TYR A 1 330 ? -18.975 1.157 22.896 1.00 90.19 330 TYR A CA 1
ATOM 2641 C C . TYR A 1 330 ? -17.443 1.124 22.825 1.00 90.19 330 TYR A C 1
ATOM 2643 O O . TYR A 1 330 ? -16.897 0.673 21.820 1.00 90.19 330 TYR A O 1
ATOM 2651 N N . GLY A 1 331 ? -16.749 1.520 23.897 1.00 87.69 331 GLY A N 1
ATOM 2652 C CA . GLY A 1 331 ? -15.289 1.408 23.991 1.00 87.69 331 GLY A CA 1
ATOM 2653 C C . GLY A 1 331 ? -14.793 -0.042 23.910 1.00 87.69 331 GLY A C 1
ATOM 2654 O O . GLY A 1 331 ? -13.811 -0.331 23.228 1.00 87.69 331 GLY A O 1
ATOM 2655 N N . GLN A 1 332 ? -15.517 -0.985 24.519 1.00 90.12 332 GLN A N 1
ATOM 2656 C CA . GLN A 1 332 ? -15.230 -2.418 24.407 1.00 90.12 332 GLN A CA 1
ATOM 2657 C C . GLN A 1 332 ? -15.468 -2.948 22.989 1.00 90.12 332 GLN A C 1
ATOM 2659 O O . GLN A 1 332 ? -14.626 -3.680 22.475 1.00 90.12 332 GLN A O 1
ATOM 2664 N N . LYS A 1 333 ? -16.559 -2.545 22.322 1.00 92.94 333 LYS A N 1
ATOM 2665 C CA . LYS A 1 333 ? -16.816 -2.901 20.912 1.00 92.94 333 LYS A CA 1
ATOM 2666 C C . LYS A 1 333 ? -15.720 -2.379 19.980 1.00 92.94 333 LYS A C 1
ATOM 2668 O O . LYS A 1 333 ? -15.278 -3.095 19.090 1.00 92.94 333 LYS A O 1
ATOM 2673 N N . LEU A 1 334 ? -15.235 -1.160 20.217 1.00 92.19 334 LEU A N 1
ATOM 2674 C CA . LEU A 1 334 ? -14.082 -0.609 19.500 1.00 92.19 334 LEU A CA 1
ATOM 2675 C C . LEU A 1 334 ? -12.807 -1.432 19.740 1.00 92.19 334 LEU A C 1
ATOM 2677 O O . LEU A 1 334 ? -12.048 -1.645 18.804 1.00 92.19 334 LEU A O 1
ATOM 2681 N N . CYS A 1 335 ? -12.582 -1.952 20.951 1.00 91.94 335 CYS A N 1
ATOM 2682 C CA . CYS A 1 335 ? -11.474 -2.882 21.195 1.00 91.94 335 CYS A CA 1
ATOM 2683 C C . CYS A 1 335 ? -11.645 -4.210 20.433 1.00 91.94 335 CYS A C 1
ATOM 2685 O O . CYS A 1 335 ? -10.676 -4.703 19.862 1.00 91.94 335 CYS A O 1
ATOM 2687 N N . GLN A 1 336 ? -12.861 -4.767 20.394 1.00 92.75 336 GLN A N 1
ATOM 2688 C CA . GLN A 1 336 ? -13.166 -6.047 19.731 1.00 92.75 336 GLN A CA 1
ATOM 2689 C C . GLN A 1 336 ? -12.939 -6.009 18.214 1.00 92.75 336 GLN A C 1
ATOM 2691 O O . GLN A 1 336 ? -12.539 -7.014 17.628 1.00 92.75 336 GLN A O 1
ATOM 2696 N N . ILE A 1 337 ? -13.098 -4.842 17.582 1.00 93.69 337 ILE A N 1
ATOM 2697 C CA . ILE A 1 337 ? -12.779 -4.654 16.158 1.00 93.69 337 ILE A CA 1
ATOM 2698 C C . ILE A 1 337 ? -11.331 -5.056 15.835 1.00 93.69 337 ILE A C 1
ATOM 2700 O O . ILE A 1 337 ? -11.074 -5.564 14.746 1.00 93.69 337 ILE A O 1
ATOM 2704 N N . ASN A 1 338 ? -10.382 -4.904 16.766 1.00 92.44 338 ASN A N 1
ATOM 2705 C CA . ASN A 1 338 ? -9.006 -5.350 16.531 1.00 92.44 338 ASN A CA 1
ATOM 2706 C C . ASN A 1 338 ? -8.874 -6.876 16.437 1.00 92.44 338 ASN A C 1
ATOM 2708 O O . ASN A 1 338 ? -8.011 -7.354 15.701 1.00 92.44 338 ASN A O 1
ATOM 2712 N N . ASP A 1 339 ? -9.712 -7.641 17.136 1.00 92.38 339 ASP A N 1
ATOM 2713 C CA . ASP A 1 339 ? -9.713 -9.106 17.054 1.00 92.38 339 ASP A CA 1
ATOM 2714 C C . ASP A 1 339 ? -10.325 -9.582 15.728 1.00 92.38 339 ASP A C 1
ATOM 2716 O O . ASP A 1 339 ? -9.804 -10.494 15.072 1.00 92.38 339 ASP A O 1
ATOM 2720 N N . GLU A 1 340 ? -11.387 -8.910 15.277 1.00 93.12 340 GLU A N 1
ATOM 2721 C CA . GLU A 1 340 ? -11.973 -9.128 13.952 1.00 93.12 340 GLU A CA 1
ATOM 2722 C C . GLU A 1 340 ? -10.974 -8.778 12.841 1.00 93.12 340 GLU A C 1
ATOM 2724 O O . GLU A 1 340 ? -10.731 -9.589 11.942 1.00 93.12 340 GLU A O 1
ATOM 2729 N N . LEU A 1 341 ? -10.319 -7.616 12.940 1.00 89.94 341 LEU A N 1
ATOM 2730 C CA . LEU A 1 341 ? -9.257 -7.202 12.025 1.00 89.94 341 LEU A CA 1
ATOM 2731 C C . LEU A 1 341 ? -8.106 -8.193 12.019 1.00 89.94 341 LEU A C 1
ATOM 2733 O O . LEU A 1 341 ? -7.648 -8.562 10.945 1.00 89.94 341 LEU A O 1
ATOM 2737 N N . ARG A 1 342 ? -7.659 -8.672 13.183 1.00 88.19 342 ARG A N 1
ATOM 2738 C CA . ARG A 1 342 ? -6.612 -9.693 13.276 1.00 88.19 342 ARG A CA 1
ATOM 2739 C C . ARG A 1 342 ? -6.995 -10.952 12.513 1.00 88.19 342 ARG A C 1
ATOM 2741 O O . ARG A 1 342 ? -6.180 -11.475 11.755 1.00 88.19 342 ARG A O 1
ATOM 2748 N N . THR A 1 343 ? -8.226 -11.419 12.687 1.00 88.00 343 THR A N 1
ATOM 2749 C CA . THR A 1 343 ? -8.740 -12.611 12.003 1.00 88.00 343 THR A CA 1
ATOM 2750 C C . THR A 1 343 ? -8.765 -12.404 10.490 1.00 88.00 343 THR A C 1
ATOM 2752 O O . THR A 1 343 ? -8.241 -13.231 9.739 1.00 88.00 343 THR A O 1
ATOM 2755 N N . VAL A 1 344 ? -9.302 -11.266 10.035 1.00 84.06 344 VAL A N 1
ATOM 2756 C CA . VAL A 1 344 ? -9.318 -10.887 8.616 1.00 84.06 344 VAL A CA 1
ATOM 2757 C C . VAL A 1 344 ? -7.898 -10.753 8.074 1.00 84.06 344 VAL A C 1
ATOM 2759 O O . VAL A 1 344 ? -7.615 -11.271 6.997 1.00 84.06 344 VAL A O 1
ATOM 2762 N N . ASN A 1 345 ? -6.987 -10.128 8.811 1.00 79.69 345 ASN A N 1
ATOM 2763 C CA . ASN A 1 345 ? -5.601 -9.939 8.409 1.00 79.69 345 ASN A CA 1
ATOM 2764 C C . ASN A 1 345 ? -4.909 -11.290 8.204 1.00 79.69 345 ASN A C 1
ATOM 2766 O O . ASN A 1 345 ? -4.431 -11.559 7.105 1.00 79.69 345 ASN A O 1
ATOM 2770 N N . ILE A 1 346 ? -4.955 -12.185 9.194 1.00 76.88 346 ILE A N 1
ATOM 2771 C CA . ILE A 1 346 ? -4.345 -13.523 9.114 1.00 76.88 346 ILE A CA 1
ATOM 2772 C C . ILE A 1 346 ? -4.926 -14.332 7.944 1.00 76.88 346 ILE A C 1
ATOM 2774 O O . ILE A 1 346 ? -4.179 -14.916 7.148 1.00 76.88 346 ILE A O 1
ATOM 2778 N N . ALA A 1 347 ? -6.255 -14.331 7.787 1.00 72.00 347 ALA A N 1
ATOM 2779 C CA . ALA A 1 347 ? -6.927 -15.021 6.685 1.00 72.00 347 ALA A CA 1
ATOM 2780 C C . ALA A 1 347 ? -6.485 -14.481 5.314 1.00 72.00 347 ALA A C 1
ATOM 2782 O O . ALA A 1 347 ? -6.310 -15.242 4.359 1.00 72.00 347 ALA A O 1
ATOM 2783 N N . ASN A 1 348 ? -6.230 -13.175 5.231 1.00 65.56 348 ASN A N 1
ATOM 2784 C CA . ASN A 1 348 ? -5.755 -12.509 4.026 1.00 65.56 348 ASN A CA 1
ATOM 2785 C C . ASN A 1 348 ? -4.228 -12.526 3.861 1.00 65.56 348 ASN A C 1
ATOM 2787 O O . ASN A 1 348 ? -3.746 -12.058 2.836 1.00 65.56 348 ASN A O 1
ATOM 2791 N N . GLY A 1 349 ? -3.480 -13.095 4.812 1.00 58.22 349 GLY A N 1
ATOM 2792 C CA . GLY A 1 349 ? -2.014 -13.097 4.797 1.00 58.22 349 GLY A CA 1
ATOM 2793 C C . GLY A 1 349 ? -1.381 -11.746 5.123 1.00 58.22 349 GLY A C 1
ATOM 2794 O O . GLY A 1 349 ? -0.192 -11.572 4.893 1.00 58.22 349 GLY A O 1
ATOM 2795 N N . LEU A 1 350 ? -2.169 -10.816 5.661 1.00 70.19 350 LEU A N 1
ATOM 2796 C CA . LEU A 1 350 ? -1.721 -9.517 6.138 1.00 70.19 350 LEU A CA 1
ATOM 2797 C C . LEU A 1 350 ? -1.183 -9.634 7.566 1.00 70.19 350 LEU A C 1
ATOM 2799 O O . LEU A 1 350 ? -1.490 -10.566 8.315 1.00 70.19 350 LEU A O 1
ATOM 2803 N N . ILE A 1 351 ? -0.440 -8.615 7.976 1.00 72.00 351 ILE A N 1
ATOM 2804 C CA . ILE A 1 351 ? 0.106 -8.503 9.328 1.00 72.00 351 ILE A CA 1
ATOM 2805 C C . ILE A 1 351 ? -1.036 -8.458 10.341 1.00 72.00 351 ILE A C 1
ATOM 2807 O O . ILE A 1 351 ? -1.933 -7.626 10.181 1.00 72.00 351 ILE A O 1
ATOM 2811 N N . PRO A 1 352 ? -0.993 -9.273 11.411 1.00 79.06 352 PRO A N 1
ATOM 2812 C CA . PRO A 1 352 ? -2.090 -9.392 12.369 1.00 79.06 352 PRO A CA 1
ATOM 2813 C C . PRO A 1 352 ? -2.616 -8.051 12.893 1.00 79.06 352 PRO A C 1
ATOM 2815 O O . PRO A 1 352 ? -3.823 -7.849 12.948 1.00 79.06 352 PRO A O 1
ATOM 2818 N N . ASN A 1 353 ? -1.724 -7.110 13.207 1.00 79.12 353 ASN A N 1
ATOM 2819 C CA . ASN A 1 353 ? -2.084 -5.805 13.772 1.00 79.12 353 ASN A CA 1
ATOM 2820 C C . ASN A 1 353 ? -2.147 -4.675 12.720 1.00 79.12 353 ASN A C 1
ATOM 2822 O O . ASN A 1 353 ? -2.109 -3.499 13.077 1.00 79.12 353 ASN A O 1
ATOM 2826 N N . SER A 1 354 ? -2.217 -5.001 11.423 1.00 77.38 354 SER A N 1
ATOM 2827 C CA . SER A 1 354 ? -2.383 -4.003 10.358 1.00 77.38 354 SER A CA 1
ATOM 2828 C C . SER A 1 354 ? -3.703 -3.243 10.537 1.00 77.38 354 SER A C 1
ATOM 2830 O O . SER A 1 354 ? -4.757 -3.871 10.646 1.00 77.38 354 SER A O 1
ATOM 2832 N N . HIS A 1 355 ? -3.629 -1.906 10.548 1.00 83.88 355 HIS A N 1
ATOM 2833 C CA . HIS A 1 355 ? -4.762 -0.986 10.754 1.00 83.88 355 HIS A CA 1
ATOM 2834 C C . HIS A 1 355 ? -5.516 -1.188 12.082 1.00 83.88 355 HIS A C 1
ATOM 2836 O O . HIS A 1 355 ? -6.699 -0.870 12.182 1.00 83.88 355 HIS A O 1
ATOM 2842 N N . ALA A 1 356 ? -4.840 -1.714 13.109 1.00 87.38 356 ALA A N 1
ATOM 2843 C CA . ALA A 1 356 ? -5.417 -1.853 14.441 1.00 87.38 356 ALA A CA 1
ATOM 2844 C C . ALA A 1 356 ? -5.686 -0.480 15.084 1.00 87.38 356 ALA A C 1
ATOM 2846 O O . ALA A 1 356 ? -4.837 0.413 15.064 1.00 87.38 356 ALA A O 1
ATOM 2847 N N . ILE A 1 357 ? -6.851 -0.335 15.715 1.00 90.56 357 ILE A N 1
ATOM 2848 C CA . ILE A 1 357 ? -7.219 0.832 16.520 1.00 90.56 357 ILE A CA 1
ATOM 2849 C C . ILE A 1 357 ? -6.224 0.958 17.691 1.00 90.56 357 ILE A C 1
ATOM 2851 O O . ILE A 1 357 ? -5.913 -0.066 18.312 1.00 90.56 357 ILE A O 1
ATOM 2855 N N . PRO A 1 358 ? -5.743 2.172 18.038 1.00 90.19 358 PRO A N 1
ATOM 2856 C CA . PRO A 1 358 ? -4.862 2.411 19.188 1.00 90.19 358 PRO A CA 1
ATOM 2857 C C . PRO A 1 358 ? -5.556 2.134 20.538 1.00 90.19 358 PRO A C 1
ATOM 2859 O O . PRO A 1 358 ? -5.976 3.038 21.258 1.00 90.19 358 PRO A O 1
ATOM 2862 N N . VAL A 1 359 ? -5.704 0.853 20.889 1.00 88.25 359 VAL A N 1
ATOM 2863 C CA . VAL A 1 359 ? -6.497 0.403 22.047 1.00 88.25 359 VAL A CA 1
ATOM 2864 C C . VAL A 1 359 ? -5.967 0.903 23.383 1.00 88.25 359 VAL A C 1
ATOM 2866 O O . VAL A 1 359 ? -6.757 1.096 24.298 1.00 88.25 359 VAL A O 1
ATOM 2869 N N . GLU A 1 360 ? -4.666 1.150 23.514 1.00 89.06 360 GLU A N 1
ATOM 2870 C CA . GLU A 1 360 ? -4.102 1.681 24.760 1.00 89.06 360 GLU A CA 1
ATOM 2871 C C . GLU A 1 360 ? -4.496 3.147 24.984 1.00 89.06 360 GLU A C 1
ATOM 2873 O O . GLU A 1 360 ? -4.872 3.517 26.099 1.00 89.06 360 GLU A O 1
ATOM 2878 N N . ASP A 1 361 ? -4.524 3.967 23.927 1.00 90.69 361 ASP A N 1
ATOM 2879 C CA . ASP A 1 361 ? -5.035 5.340 24.011 1.00 90.69 361 ASP A CA 1
ATOM 2880 C C . ASP A 1 361 ? -6.553 5.335 24.251 1.00 90.69 361 ASP A C 1
ATOM 2882 O O . ASP A 1 361 ? -7.053 6.116 25.059 1.00 90.69 361 ASP A O 1
ATOM 2886 N N . LEU A 1 362 ? -7.286 4.402 23.627 1.00 88.19 362 LEU A N 1
ATOM 2887 C CA . LEU A 1 362 ? -8.725 4.221 23.846 1.00 88.19 362 LEU A CA 1
ATOM 2888 C C . LEU A 1 362 ? -9.049 3.807 25.293 1.00 88.19 362 LEU A C 1
ATOM 2890 O O . LEU A 1 362 ? -9.939 4.386 25.911 1.00 88.19 362 LEU A O 1
ATOM 2894 N N . LYS A 1 363 ? -8.321 2.842 25.864 1.00 88.88 363 LYS A N 1
ATOM 2895 C CA . LYS A 1 363 ? -8.480 2.421 27.267 1.00 88.88 363 LYS A CA 1
ATOM 2896 C C . LYS A 1 363 ? -8.121 3.549 28.229 1.00 88.88 363 LYS A C 1
ATOM 2898 O O . LYS A 1 363 ? -8.840 3.775 29.199 1.00 88.88 363 LYS A O 1
ATOM 2903 N N . SER A 1 364 ? -7.038 4.276 27.954 1.00 90.06 364 SER A N 1
ATOM 2904 C CA . SER A 1 364 ? -6.624 5.427 28.765 1.00 90.06 364 SER A CA 1
ATOM 2905 C C . SER A 1 364 ? -7.690 6.523 28.745 1.00 90.06 364 SER A C 1
ATOM 2907 O O . SER A 1 364 ? -8.054 7.057 29.792 1.00 90.06 364 SER A O 1
ATOM 2909 N N . LEU A 1 365 ? -8.274 6.780 27.574 1.00 87.00 365 LEU A N 1
ATOM 2910 C CA . LEU A 1 365 ? -9.401 7.688 27.406 1.00 87.00 365 LEU A CA 1
ATOM 2911 C C . LEU A 1 365 ? -10.633 7.230 28.201 1.00 87.00 365 LEU A C 1
ATOM 2913 O O . LEU A 1 365 ? -11.234 8.039 28.905 1.00 87.00 365 LEU A O 1
ATOM 2917 N N . MET A 1 366 ? -10.985 5.941 28.142 1.00 87.06 366 MET A N 1
ATOM 2918 C CA . MET A 1 366 ? -12.085 5.372 28.933 1.00 87.06 366 MET A CA 1
ATOM 2919 C C . MET A 1 366 ? -11.857 5.559 30.438 1.00 87.06 366 MET A C 1
ATOM 2921 O O . MET A 1 366 ? -12.746 6.034 31.142 1.00 87.06 366 MET A O 1
ATOM 2925 N N . ASN A 1 367 ? -10.658 5.246 30.930 1.00 87.94 367 ASN A N 1
ATOM 2926 C CA . ASN A 1 367 ? -10.305 5.386 32.344 1.00 87.94 367 ASN A CA 1
ATOM 2927 C C . ASN A 1 367 ? -10.346 6.851 32.810 1.00 87.94 367 ASN A C 1
ATOM 2929 O O . ASN A 1 367 ? -10.866 7.143 33.890 1.00 87.94 367 ASN A O 1
ATOM 2933 N N . ALA A 1 368 ? -9.854 7.779 31.983 1.00 86.56 368 ALA A N 1
ATOM 2934 C CA . ALA A 1 368 ? -9.903 9.213 32.258 1.00 86.56 368 ALA A CA 1
ATOM 2935 C C . ALA A 1 368 ? -11.348 9.739 32.307 1.00 86.56 368 ALA A C 1
ATOM 2937 O O . ALA A 1 368 ? -11.687 10.542 33.178 1.00 86.56 368 ALA A O 1
ATOM 2938 N N . GLN A 1 369 ? -12.222 9.253 31.416 1.00 83.56 369 GLN A N 1
ATOM 2939 C CA . GLN A 1 369 ? -13.649 9.588 31.430 1.00 83.56 369 GLN A CA 1
ATOM 2940 C C . GLN A 1 369 ? -14.350 9.061 32.688 1.00 83.56 369 GLN A C 1
ATOM 2942 O O . GLN A 1 369 ? -15.114 9.802 33.299 1.00 83.56 369 GLN A O 1
ATOM 2947 N N . LEU A 1 370 ? -14.068 7.819 33.100 1.00 84.75 370 LEU A N 1
ATOM 2948 C CA . LEU A 1 370 ? -14.609 7.228 34.332 1.00 84.75 370 LEU A CA 1
ATOM 2949 C C . LEU A 1 370 ? -14.161 7.986 35.588 1.00 84.75 370 LEU A C 1
ATOM 2951 O O . LEU A 1 370 ? -14.918 8.108 36.546 1.00 84.75 370 LEU A O 1
ATOM 2955 N N . SER A 1 371 ? -12.945 8.527 35.557 1.00 86.50 371 SER A N 1
ATOM 2956 C CA . SER A 1 371 ? -12.349 9.281 36.664 1.00 86.50 371 SER A CA 1
ATOM 2957 C C . SER A 1 371 ? -12.667 10.784 36.618 1.00 86.50 371 SER A C 1
ATOM 2959 O O . SER A 1 371 ? -12.146 11.538 37.436 1.00 86.50 371 SER A O 1
ATOM 2961 N N . ASN A 1 372 ? -13.497 11.244 35.669 1.00 82.44 372 ASN A N 1
ATOM 2962 C CA . ASN A 1 372 ? -13.818 12.660 35.425 1.00 82.44 372 ASN A CA 1
ATOM 2963 C C . ASN A 1 372 ? -12.589 13.578 35.219 1.00 82.44 372 ASN A C 1
ATOM 2965 O O . ASN A 1 372 ? -12.639 14.784 35.474 1.00 82.44 372 ASN A O 1
ATOM 2969 N N . GLN A 1 373 ? -11.483 13.034 34.708 1.00 86.75 373 GLN A N 1
ATOM 2970 C CA . GLN A 1 373 ? -10.238 13.764 34.460 1.00 86.75 373 GLN A CA 1
ATOM 2971 C C . GLN A 1 373 ? -10.280 14.469 33.097 1.00 86.75 373 GLN A C 1
ATOM 2973 O O . GLN A 1 373 ? -9.704 14.018 32.111 1.00 86.75 373 GLN A O 1
ATOM 2978 N N . GLN A 1 374 ? -10.969 15.611 33.028 1.00 83.44 374 GLN A N 1
ATOM 2979 C CA . GLN A 1 374 ? -11.205 16.350 31.774 1.00 83.44 374 GLN A CA 1
ATOM 2980 C C . GLN A 1 374 ? -9.927 16.740 31.008 1.00 83.44 374 GLN A C 1
ATOM 2982 O O . GLN A 1 374 ? -9.957 16.911 29.787 1.00 83.44 374 GLN A O 1
ATOM 2987 N N . ALA A 1 375 ? -8.799 16.912 31.701 1.00 82.06 375 ALA A N 1
ATOM 2988 C CA . ALA A 1 375 ? -7.523 17.178 31.045 1.00 82.06 375 ALA A CA 1
ATOM 2989 C C . ALA A 1 375 ? -7.000 15.945 30.291 1.00 82.06 375 ALA A C 1
ATOM 2991 O O . ALA A 1 375 ? -6.696 16.025 29.099 1.00 82.06 375 ALA A O 1
ATOM 2992 N N . ASP A 1 376 ? -7.002 14.791 30.953 1.00 85.25 376 ASP A N 1
ATOM 2993 C CA . ASP A 1 376 ? -6.543 13.526 30.385 1.00 85.25 376 ASP A CA 1
ATOM 2994 C C . ASP A 1 376 ? -7.451 13.042 29.251 1.00 85.25 376 ASP A C 1
ATOM 2996 O O . ASP A 1 376 ? -6.961 12.567 28.229 1.00 85.25 376 ASP A O 1
ATOM 3000 N N . VAL A 1 377 ? -8.766 13.262 29.358 1.00 83.94 377 VAL A N 1
ATOM 3001 C CA . VAL A 1 377 ? -9.717 12.979 28.268 1.00 83.94 377 VAL A CA 1
ATOM 3002 C C . VAL A 1 377 ? -9.329 13.728 26.992 1.00 83.94 377 VAL A C 1
ATOM 3004 O O . VAL A 1 377 ? -9.252 13.131 25.919 1.00 83.94 37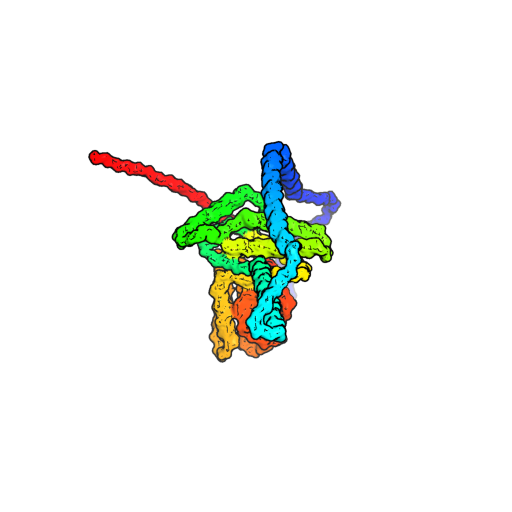7 VAL A O 1
ATOM 3007 N N . ARG A 1 378 ? -9.042 15.030 27.097 1.00 84.50 378 ARG A N 1
ATOM 3008 C CA . ARG A 1 378 ? -8.656 15.852 25.942 1.00 84.50 378 ARG A CA 1
ATOM 3009 C C . ARG A 1 378 ? -7.293 15.458 25.377 1.00 84.50 378 ARG A C 1
ATOM 3011 O O . ARG A 1 378 ? -7.113 15.511 24.164 1.00 84.50 378 ARG A O 1
ATOM 3018 N N . ARG A 1 379 ? -6.355 15.039 26.228 1.00 86.81 379 ARG A N 1
ATOM 3019 C CA . ARG A 1 379 ? -5.037 14.544 25.810 1.00 86.81 379 ARG A CA 1
ATOM 3020 C C . ARG A 1 379 ? -5.141 13.218 25.052 1.00 86.81 379 ARG A C 1
ATOM 3022 O O . ARG A 1 379 ? -4.686 13.124 23.915 1.00 86.81 379 ARG A O 1
ATOM 3029 N N . TYR A 1 380 ? -5.778 12.205 25.642 1.00 88.69 380 TYR A N 1
ATOM 3030 C CA . TYR A 1 380 ? -5.888 10.880 25.024 1.00 88.69 380 TYR A CA 1
ATOM 3031 C C . TYR A 1 380 ? -6.779 10.882 23.778 1.00 88.69 380 TYR A C 1
ATOM 3033 O O . TYR A 1 380 ? -6.486 10.158 22.831 1.00 88.69 380 TYR A O 1
ATOM 3041 N N . ALA A 1 381 ? -7.808 11.735 23.717 1.00 87.81 381 ALA A N 1
ATOM 3042 C CA . ALA A 1 381 ? -8.581 11.929 22.491 1.00 87.81 381 ALA A CA 1
ATOM 3043 C C . ALA A 1 381 ? -7.722 12.516 21.352 1.00 87.81 381 ALA A C 1
ATOM 3045 O O . ALA A 1 381 ? -7.841 12.069 20.211 1.00 87.81 381 ALA A O 1
ATOM 3046 N N . GLY A 1 382 ? -6.824 13.462 21.658 1.00 86.25 382 GLY A N 1
ATOM 3047 C CA . GLY A 1 382 ? -5.888 14.037 20.684 1.00 86.25 382 GLY A CA 1
ATOM 3048 C C . GLY A 1 382 ? -4.894 13.007 20.145 1.00 86.25 382 GLY A C 1
ATOM 3049 O O . GLY A 1 382 ? -4.706 12.908 18.932 1.00 86.25 382 GLY A O 1
ATOM 3050 N N . LEU A 1 383 ? -4.326 12.184 21.033 1.00 88.88 383 LEU A N 1
ATOM 3051 C CA . LEU A 1 383 ? -3.437 11.076 20.661 1.00 88.88 383 LEU A CA 1
ATOM 3052 C C . LEU A 1 383 ? -4.154 10.022 19.811 1.00 88.88 383 LEU A C 1
ATOM 3054 O O . LEU A 1 383 ? -3.641 9.621 18.766 1.00 88.88 383 LEU A O 1
ATOM 3058 N N . LEU A 1 384 ? -5.353 9.599 20.226 1.00 90.38 384 LEU A N 1
ATOM 3059 C CA . LEU A 1 384 ? -6.162 8.633 19.484 1.00 90.38 384 LEU A CA 1
ATOM 3060 C C . LEU A 1 384 ? -6.459 9.146 18.069 1.00 90.38 384 LEU A C 1
ATOM 3062 O O . LEU A 1 384 ? -6.240 8.419 17.101 1.00 90.38 384 LEU A O 1
ATOM 3066 N N . LYS A 1 385 ? -6.882 10.411 17.938 1.00 90.69 385 LYS A N 1
ATOM 3067 C CA . LYS A 1 385 ? -7.133 11.041 16.636 1.00 90.69 385 LYS A CA 1
ATOM 3068 C C . LYS A 1 385 ? -5.887 11.080 15.762 1.00 90.69 385 LYS A C 1
ATOM 3070 O O . LYS A 1 385 ? -5.948 10.621 14.625 1.00 90.69 385 LYS A O 1
ATOM 3075 N N . GLY A 1 386 ? -4.768 11.586 16.281 1.00 87.69 386 GLY A N 1
ATOM 3076 C CA . GLY A 1 386 ? -3.525 11.697 15.514 1.00 87.69 386 GLY A CA 1
ATOM 3077 C C . GLY A 1 386 ? -3.026 10.340 15.011 1.00 87.69 386 GLY A C 1
ATOM 3078 O O . GLY A 1 386 ? -2.709 10.192 13.830 1.00 87.69 386 GLY A O 1
ATOM 3079 N N . LYS A 1 387 ? -3.052 9.311 15.868 1.00 90.25 387 LYS A N 1
ATOM 3080 C CA . LYS A 1 387 ? -2.668 7.940 15.498 1.00 90.25 387 LYS A CA 1
ATOM 3081 C C . LYS A 1 387 ? -3.625 7.313 14.481 1.00 90.25 387 LYS A C 1
ATOM 3083 O O . LYS A 1 387 ? -3.168 6.689 13.525 1.00 90.25 387 LYS A O 1
ATOM 3088 N N . MET A 1 388 ? -4.937 7.505 14.638 1.00 89.81 388 MET A N 1
ATOM 3089 C CA . MET A 1 388 ? -5.923 7.028 13.662 1.00 89.81 388 MET A CA 1
ATOM 3090 C C . MET A 1 388 ? -5.775 7.721 12.301 1.00 89.81 388 MET A C 1
ATOM 3092 O O . MET A 1 388 ? -5.852 7.047 11.277 1.00 89.81 388 MET A O 1
ATOM 3096 N N . MET A 1 389 ? -5.504 9.032 12.268 1.00 87.31 389 MET A N 1
ATOM 3097 C CA . MET A 1 389 ? -5.231 9.769 11.025 1.00 87.31 389 MET A CA 1
ATOM 3098 C C . MET A 1 389 ? -3.957 9.275 10.333 1.00 87.31 389 MET A C 1
ATOM 3100 O O . MET A 1 389 ? -3.950 9.066 9.118 1.00 87.31 389 MET A O 1
ATOM 3104 N N . ALA A 1 390 ? -2.886 9.049 11.098 1.00 84.19 390 ALA A N 1
ATOM 3105 C CA . ALA A 1 390 ? -1.632 8.507 10.582 1.00 84.19 390 ALA A CA 1
ATOM 3106 C C . ALA A 1 390 ? -1.808 7.115 9.950 1.00 84.19 390 ALA A C 1
ATOM 3108 O O . ALA A 1 390 ? -1.210 6.851 8.908 1.00 84.19 390 ALA A O 1
ATOM 3109 N N . ALA A 1 391 ? -2.655 6.270 10.550 1.00 83.56 391 ALA A N 1
ATOM 3110 C CA . ALA A 1 391 ? -2.980 4.919 10.090 1.00 83.56 391 ALA A CA 1
ATOM 3111 C C . ALA A 1 391 ? -4.196 4.841 9.138 1.00 83.56 391 ALA A C 1
ATOM 3113 O O . ALA A 1 391 ? -4.672 3.741 8.872 1.00 83.56 391 ALA A O 1
ATOM 3114 N N . LYS A 1 392 ? -4.742 5.987 8.691 1.00 85.88 392 LYS A N 1
ATOM 3115 C CA . LYS A 1 392 ? -5.966 6.108 7.864 1.00 85.88 392 LYS A CA 1
ATOM 3116 C C . LYS A 1 392 ? -7.145 5.245 8.355 1.00 85.88 392 LYS A C 1
ATOM 3118 O O . LYS A 1 392 ? -7.921 4.716 7.561 1.00 85.88 392 LYS A O 1
ATOM 3123 N N . ILE A 1 393 ? -7.307 5.119 9.671 1.00 88.06 393 ILE A N 1
ATOM 3124 C CA . ILE A 1 393 ? -8.455 4.431 10.270 1.00 88.06 393 ILE A CA 1
ATOM 3125 C C . ILE A 1 393 ? -9.675 5.364 10.165 1.00 88.06 393 ILE A C 1
ATOM 3127 O O . ILE A 1 393 ? -9.591 6.517 10.605 1.00 88.06 393 ILE A O 1
ATOM 3131 N N . PRO A 1 394 ? -10.811 4.911 9.601 1.00 87.19 394 PRO A N 1
ATOM 3132 C CA . PRO A 1 394 ? -11.987 5.758 9.425 1.00 87.19 394 PRO A CA 1
ATOM 3133 C C . PRO A 1 394 ? -12.576 6.196 10.772 1.00 87.19 394 PRO A C 1
ATOM 3135 O O . PRO A 1 394 ? -12.505 5.472 11.764 1.00 87.19 394 PRO A O 1
ATOM 3138 N N . GLY A 1 395 ? -13.191 7.381 10.806 1.00 84.56 395 GLY A N 1
ATOM 3139 C CA . GLY A 1 395 ? -13.834 7.928 12.004 1.00 84.56 395 GLY A CA 1
ATOM 3140 C C . GLY A 1 395 ? -12.931 8.802 12.877 1.00 84.56 395 GLY A C 1
ATOM 3141 O O . GLY A 1 395 ? -13.393 9.313 13.896 1.00 84.56 395 GLY A O 1
ATOM 3142 N N . ALA A 1 396 ? -11.667 9.019 12.495 1.00 87.19 396 ALA A N 1
ATOM 3143 C CA . ALA A 1 396 ? -10.777 9.959 13.186 1.00 87.19 396 ALA A CA 1
ATOM 3144 C C . ALA A 1 396 ? -11.317 11.407 13.177 1.00 87.19 396 ALA A C 1
ATOM 3146 O O . ALA A 1 396 ? -11.084 12.182 14.105 1.00 87.19 396 ALA A O 1
ATOM 3147 N N . ASP A 1 397 ? -12.069 11.765 12.139 1.00 86.06 397 ASP A N 1
ATOM 3148 C CA . ASP A 1 397 ? -12.780 13.032 11.963 1.00 86.06 397 ASP A CA 1
ATOM 3149 C C . ASP A 1 397 ? -13.907 13.237 12.988 1.00 86.06 397 ASP A C 1
ATOM 3151 O O . ASP A 1 397 ? -14.172 14.369 13.391 1.00 86.06 397 ASP A O 1
ATOM 3155 N N . VAL A 1 398 ? -14.508 12.146 13.472 1.00 85.88 398 VAL A N 1
ATOM 3156 C CA . VAL A 1 398 ? -15.589 12.156 14.471 1.00 85.88 398 VAL A CA 1
ATOM 3157 C C . VAL A 1 398 ? -15.066 12.470 15.880 1.00 85.88 398 VAL A C 1
ATOM 3159 O O . VAL A 1 398 ? -15.835 12.854 16.762 1.00 85.88 398 VAL A O 1
ATOM 3162 N N . ILE A 1 399 ? -13.756 12.333 16.115 1.00 84.88 399 ILE A N 1
ATOM 3163 C CA . ILE A 1 399 ? -13.147 12.603 17.420 1.00 84.88 399 ILE A CA 1
ATOM 3164 C C . ILE A 1 399 ? -13.136 14.128 17.681 1.00 84.88 399 ILE A C 1
ATOM 3166 O O . ILE A 1 399 ? -12.563 14.874 16.870 1.00 84.88 399 ILE A O 1
ATOM 3170 N N . PRO A 1 400 ? -13.726 14.604 18.804 1.00 79.81 400 PRO A N 1
ATOM 3171 C CA . PRO A 1 400 ? -13.930 16.029 19.084 1.00 79.81 400 PRO A CA 1
ATOM 3172 C C . PRO A 1 400 ? -12.639 16.840 19.014 1.00 79.81 400 PRO A C 1
ATOM 3174 O O . PRO A 1 400 ? -11.665 16.452 19.636 1.00 79.81 400 PRO A O 1
ATOM 3177 N N . ALA A 1 401 ? -12.635 17.993 18.341 1.00 71.62 401 ALA A N 1
ATOM 3178 C CA . ALA A 1 401 ? -11.422 18.784 18.082 1.00 71.62 401 ALA A CA 1
ATOM 3179 C C . ALA A 1 401 ? -10.847 19.551 19.297 1.00 71.62 401 ALA A C 1
ATOM 3181 O O . ALA A 1 401 ? -9.816 20.213 19.181 1.00 71.62 401 ALA A O 1
ATOM 3182 N N . ASN A 1 402 ? -11.498 19.477 20.459 1.00 69.25 402 ASN A N 1
ATOM 3183 C CA . ASN A 1 402 ? -11.183 20.295 21.632 1.00 69.25 402 ASN A CA 1
ATOM 3184 C C . ASN A 1 402 ? -10.055 19.660 22.465 1.00 69.25 402 ASN A C 1
ATOM 3186 O O . ASN A 1 402 ? -10.284 19.201 23.586 1.00 69.25 402 ASN A O 1
ATOM 3190 N N . PHE A 1 403 ? -8.847 19.600 21.908 1.00 74.62 403 PHE A N 1
ATOM 3191 C CA . PHE A 1 403 ? -7.681 18.964 22.531 1.00 74.62 403 PHE A CA 1
ATOM 3192 C C . PHE A 1 403 ? -6.863 19.947 23.376 1.00 74.62 403 PHE A C 1
ATOM 3194 O O . PHE A 1 403 ? -6.811 21.135 23.074 1.00 74.62 403 PHE A O 1
ATOM 3201 N N . ILE A 1 404 ? -6.201 19.444 24.425 1.00 56.88 404 ILE A N 1
ATOM 3202 C CA . ILE A 1 404 ? -5.189 20.219 25.172 1.00 56.88 404 ILE A CA 1
ATOM 3203 C C . ILE A 1 404 ? -3.845 20.175 24.437 1.00 56.88 404 ILE A C 1
ATOM 3205 O O . ILE A 1 404 ? -3.157 21.184 24.360 1.00 56.88 404 ILE A O 1
ATOM 3209 N N . GLU A 1 405 ? -3.514 19.026 23.849 1.00 65.00 405 GLU A N 1
ATOM 3210 C CA . GLU A 1 405 ? -2.298 18.794 23.068 1.00 65.00 405 GLU A CA 1
ATOM 3211 C C . GLU A 1 405 ? -2.662 17.904 21.871 1.00 65.00 405 GLU A C 1
ATOM 3213 O O . GLU A 1 405 ? -2.696 16.676 22.000 1.00 65.00 405 GLU A O 1
ATOM 3218 N N . PRO A 1 406 ? -3.032 18.480 20.714 1.00 75.12 406 PRO A N 1
ATOM 3219 C CA . PRO A 1 406 ? -3.121 17.692 19.494 1.00 75.12 406 PRO A CA 1
ATOM 3220 C C . PRO A 1 406 ? -1.722 17.190 19.121 1.00 75.12 406 PRO A C 1
ATOM 3222 O O . PRO A 1 406 ? -0.742 17.915 19.291 1.00 75.12 406 PRO A O 1
ATOM 3225 N N . MET A 1 407 ? -1.628 15.973 18.573 1.00 80.12 407 MET A N 1
ATOM 3226 C CA . MET A 1 407 ? -0.381 15.550 17.933 1.00 80.12 407 MET A CA 1
ATOM 3227 C C . MET A 1 407 ? -0.025 16.556 16.838 1.00 80.12 407 MET A C 1
ATOM 3229 O O . MET A 1 407 ? -0.849 16.869 15.977 1.00 80.12 407 MET A O 1
ATOM 3233 N N . THR A 1 408 ? 1.204 17.051 16.874 1.00 82.06 408 THR A N 1
ATOM 3234 C CA . THR A 1 408 ? 1.767 17.886 15.813 1.00 82.06 4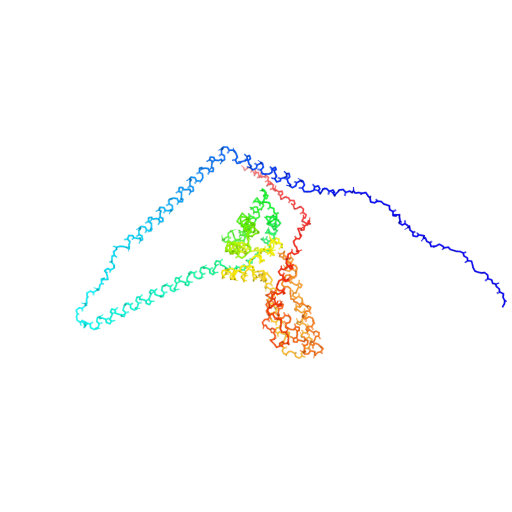08 THR A CA 1
ATOM 3235 C C . THR A 1 408 ? 1.902 17.081 14.520 1.00 82.06 408 THR A C 1
ATOM 3237 O O . THR A 1 408 ? 2.054 15.858 14.556 1.00 82.06 408 THR A O 1
ATOM 3240 N N . GLU A 1 409 ? 1.930 17.752 13.366 1.00 78.44 409 GLU A N 1
ATOM 3241 C CA . GLU A 1 409 ? 2.201 17.095 12.073 1.00 78.44 409 GLU A CA 1
ATOM 3242 C C . GLU A 1 409 ? 3.497 16.267 12.114 1.00 78.44 409 GLU A C 1
ATOM 3244 O O . GLU A 1 409 ? 3.554 15.148 11.612 1.00 78.44 409 GLU A O 1
ATOM 3249 N N . SER A 1 410 ? 4.520 16.758 12.818 1.00 78.56 410 SER A N 1
ATOM 3250 C CA . SER A 1 410 ? 5.793 16.063 13.033 1.00 78.56 410 SER A CA 1
ATOM 3251 C C . SER A 1 410 ? 5.656 14.777 13.858 1.00 78.56 410 SER A C 1
ATOM 3253 O O . SER A 1 410 ? 6.431 13.837 13.694 1.00 78.56 410 SER A O 1
ATOM 3255 N N . GLU A 1 411 ? 4.716 14.722 14.799 1.00 82.75 411 GLU A N 1
ATOM 3256 C CA . GLU A 1 411 ? 4.421 13.520 15.588 1.00 82.75 411 GLU A CA 1
ATOM 3257 C C . GLU A 1 411 ? 3.555 12.534 14.812 1.00 82.75 411 GLU A C 1
ATOM 3259 O O . GLU A 1 411 ? 3.801 11.331 14.880 1.00 82.75 411 GLU A O 1
ATOM 3264 N N . ILE A 1 412 ? 2.587 13.033 14.039 1.00 82.50 412 ILE A N 1
ATOM 3265 C CA . ILE A 1 412 ? 1.774 12.223 13.124 1.00 82.50 412 ILE A CA 1
ATOM 3266 C C . ILE A 1 412 ? 2.682 11.566 12.082 1.00 82.50 412 ILE A C 1
ATOM 3268 O O . ILE A 1 412 ? 2.588 10.358 11.874 1.00 82.50 412 ILE A O 1
ATOM 3272 N N . ALA A 1 413 ? 3.608 12.325 11.492 1.00 75.50 413 ALA A N 1
ATOM 3273 C CA . ALA A 1 413 ? 4.605 11.816 10.558 1.00 75.50 413 ALA A CA 1
ATOM 3274 C C . ALA A 1 413 ? 5.512 10.761 11.210 1.00 75.50 413 ALA A C 1
ATOM 3276 O O . ALA A 1 413 ? 5.662 9.676 10.659 1.00 75.50 413 ALA A O 1
ATOM 3277 N N . ARG A 1 414 ? 6.032 11.007 12.423 1.00 81.25 414 ARG A N 1
ATOM 3278 C CA . ARG A 1 414 ? 6.843 10.015 13.159 1.00 81.25 414 ARG A CA 1
ATOM 3279 C C . ARG A 1 414 ? 6.077 8.733 13.481 1.00 81.25 414 ARG A C 1
ATOM 3281 O O . ARG A 1 414 ? 6.638 7.643 13.410 1.00 81.25 414 ARG A O 1
ATOM 3288 N N . TYR A 1 415 ? 4.804 8.838 13.849 1.00 82.00 415 TYR A N 1
ATOM 3289 C CA . TYR A 1 415 ? 3.983 7.658 14.107 1.00 82.00 415 TYR A CA 1
ATOM 3290 C C . TYR A 1 415 ? 3.650 6.912 12.813 1.00 82.00 415 TYR A C 1
ATOM 3292 O O . TYR A 1 415 ? 3.720 5.685 12.784 1.00 82.00 415 TYR A O 1
ATOM 3300 N N . ARG A 1 416 ? 3.364 7.641 11.726 1.00 78.75 416 ARG A N 1
ATOM 3301 C CA . ARG A 1 416 ? 3.243 7.064 10.385 1.00 78.75 416 ARG A CA 1
ATOM 3302 C C . ARG A 1 416 ? 4.517 6.304 10.029 1.00 78.75 416 ARG A C 1
ATOM 3304 O O . ARG A 1 416 ? 4.412 5.140 9.674 1.00 78.75 416 ARG A O 1
ATOM 3311 N N . ASP A 1 417 ? 5.692 6.894 10.218 1.00 73.81 417 ASP A N 1
ATOM 3312 C CA . ASP A 1 417 ? 6.984 6.241 9.978 1.00 73.81 417 ASP A CA 1
ATOM 3313 C C . ASP A 1 417 ? 7.146 4.966 10.807 1.00 73.81 417 ASP A C 1
ATOM 3315 O O . ASP A 1 417 ? 7.491 3.921 10.267 1.00 73.81 417 ASP A O 1
ATOM 3319 N N . SER A 1 418 ? 6.778 4.999 12.089 1.00 77.38 418 SER A N 1
ATOM 3320 C CA . SER A 1 418 ? 6.779 3.800 12.929 1.00 77.38 418 SER A CA 1
ATOM 3321 C C . SER A 1 418 ? 5.834 2.707 12.410 1.00 77.38 418 SER A C 1
ATOM 3323 O O . SER A 1 418 ? 6.158 1.523 12.532 1.00 77.38 418 SER A O 1
ATOM 3325 N N . ILE A 1 419 ? 4.680 3.069 11.835 1.00 74.06 419 ILE A N 1
ATOM 3326 C CA . ILE A 1 419 ? 3.778 2.115 11.174 1.00 74.06 419 ILE A CA 1
ATOM 3327 C C . ILE A 1 419 ? 4.458 1.539 9.931 1.00 74.06 419 ILE A C 1
ATOM 3329 O O . ILE A 1 419 ? 4.498 0.314 9.795 1.00 74.06 419 ILE A O 1
ATOM 3333 N N . LEU A 1 420 ? 5.018 2.397 9.068 1.00 67.56 420 LEU A N 1
ATOM 3334 C CA . LEU A 1 420 ? 5.748 1.985 7.864 1.00 67.56 420 LEU A CA 1
ATOM 3335 C C . LEU A 1 420 ? 6.862 0.988 8.221 1.00 67.56 420 LEU A C 1
ATOM 3337 O O . LEU A 1 420 ? 6.968 -0.068 7.599 1.00 67.56 420 LEU A O 1
ATOM 3341 N N . ASP A 1 421 ? 7.603 1.263 9.294 1.00 65.50 421 ASP A N 1
ATOM 3342 C CA . ASP A 1 421 ? 8.679 0.413 9.794 1.00 65.50 421 ASP A CA 1
ATOM 3343 C C . ASP A 1 421 ? 8.166 -0.916 10.371 1.00 65.50 421 ASP A C 1
ATOM 3345 O O . ASP A 1 421 ? 8.765 -1.967 10.152 1.00 65.50 421 ASP A O 1
ATOM 3349 N N . SER A 1 422 ? 7.044 -0.917 11.093 1.00 61.25 422 SER A N 1
ATOM 3350 C CA . SER A 1 422 ? 6.503 -2.130 11.730 1.00 61.25 422 SER A CA 1
ATOM 3351 C C . SER A 1 422 ? 5.952 -3.171 10.744 1.00 61.25 422 SER A C 1
ATOM 3353 O O . SER A 1 422 ? 5.870 -4.358 11.073 1.00 61.25 422 SER A O 1
ATOM 3355 N N . ILE A 1 423 ? 5.605 -2.753 9.522 1.00 53.53 423 ILE A N 1
ATOM 3356 C CA . ILE A 1 423 ? 4.911 -3.589 8.532 1.00 53.53 423 ILE A CA 1
ATOM 3357 C C . ILE A 1 423 ? 5.855 -4.605 7.843 1.00 53.53 423 ILE A C 1
ATOM 3359 O O . ILE A 1 423 ? 5.433 -5.511 7.137 1.00 53.53 423 ILE A O 1
ATOM 3363 N N . GLY A 1 424 ? 7.156 -4.564 8.104 1.00 42.44 424 GLY A N 1
ATOM 3364 C CA . GLY A 1 424 ? 8.095 -5.473 7.446 1.00 42.44 424 GLY A CA 1
ATOM 3365 C C . GLY A 1 424 ? 8.495 -6.749 8.200 1.00 42.44 424 GLY A C 1
ATOM 3366 O O . GLY A 1 424 ? 9.297 -7.525 7.693 1.00 42.44 424 GLY A O 1
ATOM 3367 N N . GLY A 1 425 ? 8.000 -6.973 9.421 1.00 36.34 425 GLY A N 1
ATOM 3368 C CA . GLY A 1 425 ? 8.496 -8.047 10.300 1.00 36.34 425 GLY A CA 1
ATOM 3369 C C . GLY A 1 425 ? 7.828 -9.423 10.168 1.00 36.34 425 GLY A C 1
ATOM 3370 O O . GLY A 1 425 ? 8.247 -10.347 10.858 1.00 36.34 425 GLY A O 1
ATOM 3371 N N . SER A 1 426 ? 6.777 -9.585 9.354 1.00 37.38 426 SER A N 1
ATOM 3372 C CA . SER A 1 426 ? 5.858 -10.734 9.497 1.00 37.38 426 SER A CA 1
ATOM 3373 C C . SER A 1 426 ? 5.892 -11.780 8.378 1.00 37.38 426 SER A C 1
ATOM 3375 O O . SER A 1 426 ? 5.102 -12.723 8.435 1.00 37.38 426 SER A O 1
ATOM 3377 N N . ILE A 1 427 ? 6.774 -11.666 7.382 1.00 42.31 427 ILE A N 1
ATOM 3378 C CA . ILE A 1 427 ? 6.940 -12.713 6.361 1.00 42.31 427 ILE A CA 1
ATOM 3379 C C . ILE A 1 427 ? 8.195 -13.521 6.693 1.00 42.31 427 ILE A C 1
ATOM 3381 O O . ILE A 1 427 ? 9.201 -13.465 5.993 1.00 42.31 427 ILE A O 1
ATOM 3385 N N . GLN A 1 428 ? 8.144 -14.292 7.781 1.00 34.94 428 GLN A N 1
ATOM 3386 C CA . GLN A 1 428 ? 8.903 -15.537 7.762 1.00 34.94 428 GLN A CA 1
ATOM 3387 C C . GLN A 1 428 ? 8.124 -16.495 6.858 1.00 34.94 428 GLN A C 1
ATOM 3389 O O . GLN A 1 428 ? 6.919 -16.661 7.068 1.00 34.94 428 GLN A O 1
ATOM 3394 N N . PRO A 1 429 ? 8.747 -17.104 5.835 1.00 34.72 429 PRO A N 1
ATOM 3395 C CA . PRO A 1 429 ? 8.095 -18.178 5.107 1.00 34.72 429 PRO A CA 1
ATOM 3396 C C . PRO A 1 429 ? 7.740 -19.255 6.132 1.00 34.72 429 PRO A C 1
ATOM 3398 O O . PRO A 1 429 ? 8.637 -19.841 6.736 1.00 34.72 429 PRO A O 1
ATOM 3401 N N . SER A 1 430 ? 6.446 -19.484 6.375 1.00 35.50 430 SER A N 1
ATOM 3402 C CA . SER A 1 430 ? 6.012 -20.630 7.168 1.00 35.50 430 SER A CA 1
ATOM 3403 C C . SER A 1 430 ? 6.621 -21.875 6.532 1.00 35.50 430 SER A C 1
ATOM 3405 O O . SER A 1 430 ? 6.223 -22.272 5.438 1.00 35.50 430 SER A O 1
ATOM 3407 N N . GLN A 1 431 ? 7.594 -22.481 7.212 1.00 34.12 431 GLN A N 1
ATOM 3408 C CA . GLN A 1 431 ? 8.149 -23.779 6.832 1.00 34.12 431 GLN A CA 1
ATOM 3409 C C . GLN A 1 431 ? 7.118 -24.916 6.996 1.00 34.12 431 GLN A C 1
ATOM 3411 O O . GLN A 1 431 ? 7.389 -26.042 6.599 1.00 34.12 431 GLN A O 1
ATOM 3416 N N . ASP A 1 432 ? 5.911 -24.605 7.483 1.00 30.91 432 ASP A N 1
ATOM 3417 C CA . ASP A 1 432 ? 4.841 -25.556 7.794 1.00 30.91 432 ASP A CA 1
ATOM 3418 C C . ASP A 1 432 ? 3.725 -25.622 6.738 1.00 30.91 432 ASP A C 1
ATOM 3420 O O . ASP A 1 432 ? 2.568 -25.888 7.067 1.00 30.91 432 ASP A O 1
ATOM 3424 N N . LEU A 1 433 ? 4.024 -25.403 5.453 1.00 30.25 433 LEU A N 1
ATOM 3425 C CA . LEU A 1 433 ? 3.141 -25.949 4.420 1.00 30.25 433 LEU A CA 1
ATOM 3426 C C . LEU A 1 433 ? 3.509 -27.427 4.231 1.00 30.25 433 LEU A C 1
ATOM 3428 O O . LEU A 1 433 ? 4.569 -27.706 3.664 1.00 30.25 433 LEU A O 1
ATOM 3432 N N . PRO A 1 434 ? 2.674 -28.387 4.685 1.00 28.78 434 PRO A N 1
ATOM 3433 C CA . PRO A 1 434 ? 2.914 -29.785 4.374 1.00 28.78 434 PRO A CA 1
ATOM 3434 C C . PRO A 1 434 ? 2.951 -29.946 2.848 1.00 28.78 434 PRO A C 1
ATOM 3436 O O . PRO A 1 434 ? 2.184 -29.271 2.149 1.00 28.78 434 PRO A O 1
ATOM 3439 N N . PRO A 1 435 ? 3.818 -30.819 2.307 1.00 29.09 435 PRO A N 1
ATOM 3440 C CA . PRO A 1 435 ? 3.864 -31.071 0.877 1.00 29.09 435 PRO A CA 1
ATOM 3441 C C . PRO A 1 435 ? 2.483 -31.555 0.430 1.00 29.09 435 PRO A C 1
ATOM 3443 O O . PRO A 1 435 ? 2.071 -32.672 0.744 1.00 29.09 435 PRO A O 1
ATOM 3446 N N . GLN A 1 436 ? 1.739 -30.707 -0.282 1.00 38.41 436 GLN A N 1
ATOM 3447 C CA . GLN A 1 436 ? 0.534 -31.167 -0.951 1.00 38.41 436 GLN A CA 1
ATOM 3448 C C . GLN A 1 436 ? 0.975 -32.106 -2.065 1.00 38.41 436 GLN A C 1
ATOM 3450 O O . GLN A 1 436 ? 1.642 -31.699 -3.016 1.00 38.41 436 GLN A O 1
ATOM 3455 N N . ALA A 1 437 ? 0.625 -33.380 -1.898 1.00 32.12 437 ALA A N 1
ATOM 3456 C CA . ALA A 1 437 ? 0.788 -34.395 -2.915 1.00 32.12 437 ALA A CA 1
ATOM 3457 C C . ALA A 1 437 ? 0.184 -33.890 -4.229 1.00 32.12 437 ALA A C 1
ATOM 3459 O O . ALA A 1 437 ? -0.956 -33.419 -4.267 1.00 32.12 437 ALA A O 1
ATOM 3460 N N . SER A 1 438 ? 0.966 -33.989 -5.301 1.00 31.52 438 SER A N 1
ATOM 3461 C CA . SER A 1 438 ? 0.504 -33.765 -6.664 1.00 31.52 438 SER A CA 1
ATOM 3462 C C . SER A 1 438 ? -0.814 -34.516 -6.885 1.00 31.52 438 SER A C 1
ATOM 3464 O O . SER A 1 438 ? -0.885 -35.697 -6.531 1.00 31.52 438 SER A O 1
ATOM 3466 N N . PRO A 1 439 ? -1.855 -33.891 -7.463 1.00 33.69 439 PRO A N 1
ATOM 3467 C CA . PRO A 1 439 ? -3.060 -34.621 -7.818 1.00 33.69 439 PRO A CA 1
ATOM 3468 C C . PRO A 1 439 ? -2.672 -35.717 -8.813 1.00 33.69 439 PRO A C 1
ATOM 3470 O O . PRO A 1 439 ? -2.250 -35.429 -9.934 1.00 33.69 439 PRO A O 1
ATOM 3473 N N . GLN A 1 440 ? -2.774 -36.978 -8.388 1.00 33.53 440 GLN A N 1
ATOM 3474 C CA . GLN A 1 440 ? -2.722 -38.092 -9.319 1.00 33.53 440 GLN A CA 1
ATOM 3475 C C . GLN A 1 440 ? -3.906 -37.922 -10.268 1.00 33.53 440 GLN A C 1
ATOM 3477 O O . GLN A 1 440 ? -5.060 -37.906 -9.840 1.00 33.53 440 GLN A O 1
ATOM 3482 N N . LEU A 1 441 ? -3.600 -37.745 -11.553 1.00 31.69 441 LEU A N 1
ATOM 3483 C CA . LEU A 1 441 ? -4.553 -37.904 -12.641 1.00 31.69 441 LEU A CA 1
ATOM 3484 C C . LEU A 1 441 ? -5.225 -39.267 -12.459 1.00 31.69 441 LEU A C 1
ATOM 3486 O O . LEU A 1 441 ? -4.619 -40.300 -12.734 1.00 31.69 441 LEU A O 1
ATOM 3490 N N . GLN A 1 442 ? -6.462 -39.266 -11.963 1.00 32.66 442 GLN A N 1
ATOM 3491 C CA . GLN A 1 442 ? -7.325 -40.433 -12.034 1.00 32.66 442 GLN A CA 1
ATOM 3492 C C . GLN A 1 442 ? -7.543 -40.714 -13.518 1.00 32.66 442 GLN A C 1
ATOM 3494 O O . GLN A 1 442 ? -8.240 -39.979 -14.218 1.00 32.66 442 GLN A O 1
ATOM 3499 N N . THR A 1 443 ? -6.877 -41.751 -14.012 1.00 37.44 443 THR A N 1
ATOM 3500 C CA . THR A 1 443 ? -7.176 -42.344 -15.306 1.00 37.44 443 THR A CA 1
ATOM 3501 C C . THR A 1 443 ? -8.630 -42.803 -15.280 1.00 37.44 443 THR A C 1
ATOM 3503 O O . THR A 1 443 ? -9.056 -43.524 -14.377 1.00 37.44 443 THR A O 1
ATOM 3506 N N . ALA A 1 444 ? -9.413 -42.323 -16.244 1.00 36.22 444 ALA A N 1
ATOM 3507 C CA . ALA A 1 444 ? -10.805 -42.714 -16.409 1.00 36.22 444 ALA A CA 1
ATOM 3508 C C . ALA A 1 444 ? -10.923 -44.250 -16.513 1.00 36.22 444 ALA A C 1
ATOM 3510 O O . ALA A 1 444 ? -10.062 -44.880 -17.137 1.00 36.22 444 ALA A O 1
ATOM 3511 N N . PRO A 1 445 ? -11.966 -44.870 -15.931 1.00 38.81 445 PRO A N 1
ATOM 3512 C CA . PRO A 1 445 ? -12.202 -46.296 -16.102 1.00 38.81 445 PRO A CA 1
ATOM 3513 C C . PRO A 1 445 ? -12.490 -46.623 -17.580 1.00 38.81 445 PRO A C 1
ATOM 3515 O O . PRO A 1 445 ? -13.098 -45.810 -18.284 1.00 38.81 445 PRO A O 1
ATOM 3518 N N . PRO A 1 446 ? -12.052 -47.796 -18.071 1.00 36.44 446 PRO A N 1
ATOM 3519 C CA . PRO A 1 446 ? -12.225 -48.183 -19.465 1.00 36.44 446 PRO A CA 1
ATOM 3520 C C . PRO A 1 446 ? -13.710 -48.322 -19.822 1.00 36.44 446 PRO A C 1
ATOM 3522 O O . PRO A 1 446 ? -14.498 -48.863 -19.044 1.00 36.44 446 PRO A O 1
ATOM 3525 N N . LEU A 1 447 ? -14.074 -47.841 -21.018 1.00 37.47 447 LEU A N 1
ATOM 3526 C CA . LEU A 1 447 ? -15.400 -48.015 -21.609 1.00 37.47 447 LEU A CA 1
ATOM 3527 C C . LEU A 1 447 ? -15.792 -49.500 -21.595 1.00 37.47 447 LEU A C 1
ATOM 3529 O O . LEU A 1 447 ? -15.161 -50.318 -22.263 1.00 37.47 447 LEU A O 1
ATOM 3533 N N . GLN A 1 448 ? -16.871 -49.829 -20.885 1.00 42.84 448 GLN A N 1
ATOM 3534 C CA . GLN A 1 448 ? -17.595 -51.075 -21.107 1.00 42.84 448 GLN A CA 1
ATOM 3535 C C . GLN A 1 448 ? -18.334 -50.967 -22.442 1.00 42.84 448 GLN A C 1
ATOM 3537 O O . GLN A 1 448 ? -19.220 -50.131 -22.617 1.00 42.84 448 GLN A O 1
ATOM 3542 N N . THR A 1 449 ? -17.950 -51.808 -23.394 1.00 46.91 449 THR A N 1
ATOM 3543 C CA . THR A 1 449 ? -18.706 -52.048 -24.618 1.00 46.91 449 THR A CA 1
ATOM 3544 C C . THR A 1 449 ? -19.983 -52.815 -24.273 1.00 46.91 449 THR A C 1
ATOM 3546 O O . THR A 1 449 ? -19.940 -53.859 -23.623 1.00 46.91 449 THR A O 1
ATOM 3549 N N . ALA A 1 450 ? -21.132 -52.285 -24.693 1.00 41.31 450 ALA A N 1
ATOM 3550 C CA . ALA A 1 450 ? -22.410 -52.983 -24.603 1.00 41.31 450 ALA A CA 1
ATOM 3551 C C . ALA A 1 450 ? -22.416 -54.223 -25.527 1.00 41.31 450 ALA A C 1
ATOM 3553 O O . ALA A 1 450 ? -21.798 -54.177 -26.596 1.00 41.31 450 ALA A O 1
ATOM 3554 N N . PRO A 1 451 ? -23.096 -55.323 -25.150 1.00 40.22 451 PRO A N 1
ATOM 3555 C CA . PRO A 1 451 ? -23.212 -56.500 -26.004 1.00 40.22 451 PRO A CA 1
ATOM 3556 C C . PRO A 1 451 ? -24.195 -56.252 -27.166 1.00 40.22 451 PRO A C 1
ATOM 3558 O O . PRO A 1 451 ? -25.141 -55.475 -27.008 1.00 40.22 451 PRO A O 1
ATOM 3561 N N . PRO A 1 452 ? -23.981 -56.894 -28.329 1.00 51.69 452 PRO A N 1
ATOM 3562 C CA . PRO A 1 452 ? -24.830 -56.723 -29.502 1.00 51.69 452 PRO A CA 1
ATOM 3563 C C . PRO A 1 452 ? -26.184 -57.428 -29.329 1.00 51.69 452 PRO A C 1
ATOM 3565 O O . PRO A 1 452 ? -26.266 -58.464 -28.666 1.00 51.69 452 PRO A O 1
ATOM 3568 N N . LEU A 1 453 ? -27.218 -56.838 -29.939 1.00 49.62 453 LEU A N 1
ATOM 3569 C CA . LEU A 1 453 ? -28.546 -57.429 -30.141 1.00 49.62 453 LEU A CA 1
ATOM 3570 C C . LEU A 1 453 ? -28.531 -58.482 -31.250 1.00 49.62 453 LEU A C 1
ATOM 3572 O O . LEU A 1 453 ? -27.831 -58.242 -32.263 1.00 49.62 453 LEU A O 1
#

Organism: NCBI:txid574774

Foldseek 3Di:
DDDDDDDDDDDDDDDDDDDDDDDDDDDDDDDPVVVVVVVVVVVVVVVVVVVVPPPVVVVVVVVVVVVVVVVVVVVVVVVVVVVVVVCVVVPPDPPVPPPPDDPPDDPVRSVVVVVVVVVVVVVVVVVVVVVVVVVVVVVVVVLLAADAQDDDDLVLLVLVLVLLVQLACLLVDPHDPCSVVSLVVSLVVQLVVCVVVVHPDSNQLRDPRPVLSVLSVVLVVLLVVLVVDDAPDPVNLVSLLVNLSSVSVSQNSQSSSSHGVLSRYALVSLVSNLVSLVSHDDPSSVSSNVNVLCSLLDDHPLLCVLLVCVQVLLLQLPDPDPDLVSNVVSLVVLQVSLVVQLVSCVSSSFDSRQLRQPNVLSVQLSVCVVVVVVQSVLASLLVSLLLCVLSVRPNSVVRDPNHPDHQDPVRSVVSNVVSSNVRRPPPPPPPPPDPDPDPDPPDDDDDDDDDDD

Sequence (453 aa):
MATVDVQAAPGIPELPTIPTGNSTSQTPARNPYAATVEDNVQNTALSLQQKYQDPLSQEHLRGRATEAERIATEKRNEEVKKKEEDDVMVDDGIYMYSEPKPDGISDEEWERIQKEEEEEDRQDAEKRRLEEEDGFRAATERQFKICGVAPVEHDIRQIQRQLFPIAYAWWTGSQKPTDSQNVTNANLRIRAINKAKGRQNLNLYLYPGTAQYEKIVTLLEIDRKIKSTPGGSPQREALIADLARQTVYTVNLLRQAGVDWKDVTPREIHTQLITYIREGQSEEVVKLKGHLEDSWVSPTPQQEKVLGAVPALLKSFFGEFQDTEKRVSYGQKLCQINDELRTVNIANGLIPNSHAIPVEDLKSLMNAQLSNQQADVRRYAGLLKGKMMAAKIPGADVIPANFIEPMTESEIARYRDSILDSIGGSIQPSQDLPPQASPQLQTAPPLQTAPPL

Secondary structure (DSSP, 8-state):
------------PPPPPPPP------PPPPPHHHHHHHHHHHHHHHHHHHHTS-HHHHHHHHHHHHHHHHHHHHHHHHHHHHHHHHHTTSSS------PPPPTT--HHHHHHHHHHHHHHHHHHHHHHHHHHHHHHHHHHHHHHPPPPPP---HHHHHHHHTTHHHHHHHHHSPPPHHHHHHHHHHHHHHHHHHHHTT-S-TTTT---HHHHHHHHHHHHHHHHHHHHSPTT-HHHHHHHHHHHHHHHHHHHHHHHTT--GGGSS-HHHHHHHHHHHHH--SHHHHHHHHHHHHHHHSPPHHHHHHHTTHHHHHHHHHS----HHHHHHHHHHHHHHHHHHHHHHHHHT--TTTT---HHHHHHHHHHHHTT-HHHHHHHHHHHHHHHHHTT-TTGGGS-S--SSPPPHHHHHHHHHHHHHHTTS-----TT----------PPPPP-PPPP-

Radius of gyration: 34.97 Å; chains: 1; bounding box: 77×107×135 Å

pLDDT: mean 73.08, std 19.34, range [28.78, 96.88]